Protein 5HJS (pdb70)

Radius of gyration: 22.9 Å; Cα contacts (8 Å, |Δi|>4): 540; chains: 4; bounding box: 66×66×45 Å

GO terms:
  GO:0005515 protein binding (F, IPI)
  GO:0005634 nucleus (C, IDA)
  GO:0045893 positive regulation of DNA-templated transcription (P, IDA)
  GO:0045944 positive regulation of transcription by RNA polymerase II (P, IDA)
  GO:0010875 positive regulation of cholesterol efflux (P, IDA)
  GO:0005634 nucleus (C, TAS)
  GO:0003677 DNA binding (F, TAS)
  GO:0005654 nucleoplasm (C, TAS)
  GO:0034145 positive regulation of toll-like receptor 4 signaling pathway (P, IDA)
  GO:0000785 chromatin (C, IDA)
  GO:0000976 transcription cis-regulatory region binding (F, IDA)
  GO:0042632 cholesterol homeostasis (P, IDA)
  GO:0043235 signaling receptor complex (C, IDA)
  GO:0090575 RNA polymerase II transcription regulator complex (C, IDA)
  GO:0032376 positive regulation of cholesterol transport (P, IDA)
  GO:0032570 response to progesterone (P, IDA)
  GO:0046889 positive regulation of lipid biosynthetic process (P, IDA)
  GO:0071222 cellular response to lipopolysaccharide (P, IDA)
  GO:0004879 nuclear receptor activity (F, TAS)
  GO:0015485 cholesterol binding (F, TAS)

Organism: Homo sapiens (NCBI:txid9606)

InterPro domains:
  IPR000536 Nuclear hormone receptor, ligand-binding domain [PF00104] (252-430)
  IPR000536 Nuclear hormone receptor, ligand-binding domain [PS51843] (209-447)
  IPR000536 Nuclear hormone receptor, ligand-binding domain [SM00430] (259-418)
  IPR001628 Zinc finger, nuclear hormone receptor-type [PF00105] (97-164)
  IPR001628 Zinc finger, nuclear hormone receptor-type [PR00047] (98-114)
  IPR001628 Zinc finger, nuclear hormone receptor-type [PR00047] (114-129)
  IPR001628 Zinc finger, nuclear hormone receptor-type [PR00047] (147-155)
  IPR001628 Zinc finger, nuclear hormone receptor-type [PR00047] (155-163)
  IPR001628 Zinc finger, nuclear hormone receptor-type [PS00031] (98-124)
  IPR001628 Zinc finger, nuclear hormone receptor-type [PS51030] (95-170)
  IPR001628 Zinc finger, nuclear hormone receptor-type [SM00399] (95-166)
  IPR001723 Nuclear hormone receptor [PR00398] (159-169)
  IPR001723 Nuclear hormone receptor [PR00398] (260-281)
  IPR001723 Nuclear hormone receptor [PR00398] (281-297)
  IPR001723 Nuclear hormone receptor [PR00398] (349-364)
  IPR001723 Nuclear hormone receptor [PR00398] (406-423)
  IPR013088 Zinc finger, NHR/GATA-type [G3DSA:3.30.50.10] (91-192)
  IPR023257 Liver X receptor [PR02034] (85-95)
  IPR023257 Liver X receptor [PR02034] (133-147)
  IPR023257 Liver X receptor [PR02034] (314-329)

Foldseek 3Di:
DADPVLVVLLVQLLVLLPDDAQDQDVVVNLVSLLSNVLRLLVVQLVSLLSSQVSHPPLVVAPVQLNLLLSLLLSQLLVLLVQLVQADVPVLWGDGPNHDTGHLVSVVSNVFDNLLSVLSSVLSNLSVVLVDDSSLSSLLSLLSSLQLPGPPRDPSVSSVVSSVSSLVSNQVVVCVVPVPDNVSSVSSVCSSVSSVVSSVSVLVRVVVCVVVVNDRPDVCCVSRPDD/DADPVLVVLLVQLLVQLPDDQQDQDVVVNLLSLLSNVLSLLVVQLVSLLSSQVSHVPLVVAPVQLNLLLSLLLSQLLVLLVQLVQADVVVLWGDGPNHRIGHLVSVVSNPFDNLQSVLSSVLSNLSVVLVDDSSLSSLLSLLSSLQLPGPPRDPSVSSVVSNVSSLVSNQVVVCVVPVPDNVSSVSSVVSSVSSVVSSVSVLVRVVVCVVVVNDRPVVCCVSRPDD/DVCVVCVVVVVVVVD/DVCVVPVPVVVVVVD

Sequence (482 aa):
QLSPEQLGMIEKLVAAQQLRVTPWPSREARQQRFAHFTELAIVSVQEIVDFAKQLPGFLQLSREDQIALLKTSAIEVMLLETSRRYNPGSESITFLKDFSYNREDFAKAGLQVEFINPIFEFSRAMNELQLNDAEFALLIAISIFSADRPNVQDQLQVERLQHTYVEALHAYVSIHHPHDRLMFPRMLMKLVSLRTLSSVHSEQVFALRLQDKKLPPLLSEIWDVHQLSPEQLGMIEKLVAAQQLRVTPWPSREARRQQRFAHFTELAIVSVQEIVDFAKQLPGFLQLSREDQIALLKTSAIEVMLLETSRRYNPGSESITFLKDFSYNREDFAKAGLQVEFINPIFEFSRAMNELQLNDAEFALLIAISIFSADRPNVQDQLQVERLQHTYVEALHAYVSIHHPHDRLMFPRMLMKLVSLRTLSSVHSEQVFALRLQDKKLPPLLSEIWDVHSLTERHKILHRLLQESLTERHKILHRLLQE

Secondary structure (DSSP, 8-state):
---HHHHHHHHHHHHHT---PPPP--HHHHHHHHHHHHHHHHHHHHHHHHHHTTSTTGGGS-HHHHHHHHHHHHHHHHHHHHHHTEETTTTEEEETTTEEEEHHHHHHTT--HHHHHHHHHHHHHHHHH---HHHHHHHHHHHHT-TTSTT-S-HHHHHHHHHHHHHHHHHHHHHHSTT-TTHHHHHHHHHHHHHHHHHHHHHHHHHHHHTT-PPPHHHHHHHS--/---HHHHHHHHHHHHHH---PPPP--HHHHHHHHHHHHHHHHHHHHHHHHHHHTSTTTTTS-HHHHHHHHHHHHHHHHHHHHHTTEETTTTEEEETTTEEE-HHHHHHTT--HHHHHHHHHHHHHHHHH---HHHHHHHHHHHH--TTSTT-S-HHHHHHHHHHHHHHHHHHHHHHSTT-TTHHHHHHHHHHHHHHHHHHHHHHHHHHHHTT-PPPHHHHHHHS--/-TGGG-HHHHHHHH-/-HHHH-HHHHHHHH-

CATH classification: 1.10.565.10

Nearest PDB structures (foldseek):
  5x0r-assembly1_D  TM=8.714E-01  e=2.042E+00  Homo sapiens
  5hjs-assembly1_A  TM=1.003E+00  e=4.657E-32  Homo sapiens
  3ips-assembly1_A  TM=1.000E+00  e=2.646E-30  Homo sapiens
  5avi-assembly1_C  TM=1.000E+00  e=4.681E-30  Homo sapiens
  5avi-assembly1_A  TM=9.967E-01  e=1.332E-29  Homo sapiens

Solvent-accessible surface area: 23502 Å² total; per-residue (Å²): 189,19,37,106,133,37,85,19,31,6,102,150,1,31,68,30,54,158,173,235,27,31,110,66,89,108,175,123,20,122,92,75,42,24,24,2,28,14,52,17,14,38,24,26,3,76,103,7,2,74,8,0,43,108,4,72,17,0,80,148,11,54,78,56,2,5,0,1,0,3,42,36,0,3,12,3,2,19,9,0,26,14,3,63,90,16,46,83,78,84,84,8,0,34,33,72,198,111,63,59,9,61,80,117,26,7,44,93,1,21,32,58,89,113,10,2,62,36,5,0,93,13,0,98,24,1,35,113,7,121,20,49,66,6,0,13,0,0,0,0,0,0,3,0,0,8,18,62,15,85,102,18,153,65,57,103,67,0,44,139,19,14,27,72,2,1,78,0,0,40,12,45,3,59,100,72,46,88,180,58,198,29,10,4,2,56,0,2,22,27,4,8,19,0,14,53,7,22,30,25,12,67,109,7,10,128,17,13,122,128,93,109,61,164,24,33,99,8,2,22,18,6,39,18,125,156,196,22,34,102,130,41,86,19,35,6,99,150,2,29,69,34,50,158,164,226,25,39,93,65,63,106,172,131,20,133,99,49,53,29,27,0,27,14,49,16,16,38,18,26,4,72,100,8,2,81,9,0,44,112,3,70,16,0,81,148,9,55,82,53,2,4,0,1,0,5,46,37,0,3,13,3,1,19,10,0,28,14,4,63,93,17,47,82,80,78,79,11,0,29,34,75,196,120,61,60,9,60,85,115,26,6,47,94,1,18,35,56,92,114,11,2,77,43,6,0,64,11,0,83,21,2,36,117,6,120,20,50,68,7,0,12,0,0,0,0,0,0,2,0,0,8,17,64,9,82,99,19,152,63,76,106,63,0,52,144,20,15,27,73,2,1,79,0,0,39,16,44,4,62,98,72,47,82,179,57,197,31,10,5,1,59,0,2,24,27,5,7,17,0,17,53,8,23,21,28,12,64,102,9,10,131,13,14,123,132,94,101,65,157,23,32,99,6,1,25,17,6,42,18,124,154,72,6,29,115,144,3,148,38,1,46,134,15,4,110,144,74,6,30,111,132,2,139,41,1,44,140,24,4,108,154

Structure (mmCIF, N/CA/C/O backbone):
data_5HJS
#
_entry.id   5HJS
#
_cell.length_a   125.007
_cell.length_b   125.007
_cell.length_c   92.339
_cell.angle_alpha   90.000
_cell.angle_beta   90.000
_cell.angle_gamma   90.000
#
_symmetry.space_group_name_H-M   'P 4 21 2'
#
loop_
_entity.id
_entity.type
_entity.pdbx_description
1 polymer 'Oxysterols receptor LXR-alpha'
2 polymer 'Nuclear receptor coactivator 1'
3 non-polymer "2-chloro-4-{1'-[(2R)-2-hydroxy-3-methyl-2-(trifluoromethyl)butanoyl]-4,4'-bipiperidin-1-yl}-N,N-dimethylbenzamide"
4 non-polymer 'SULFATE ION'
5 water water
#
loop_
_atom_site.group_PDB
_atom_site.id
_atom_site.type_symbol
_atom_site.label_atom_id
_atom_site.label_alt_id
_atom_site.label_comp_id
_atom_site.label_asym_id
_atom_site.label_entity_id
_atom_site.label_seq_id
_atom_site.pdbx_PDB_ins_code
_atom_site.Cartn_x
_atom_site.Cartn_y
_atom_site.Cartn_z
_atom_site.occupancy
_atom_site.B_iso_or_equiv
_atom_site.auth_seq_id
_atom_site.auth_comp_id
_atom_site.auth_asym_id
_atom_site.auth_atom_id
_atom_site.pdbx_PDB_model_num
ATOM 1 N N . GLN A 1 41 ? 5.915 -47.723 26.331 1.00 44.01 41 GLN A N 1
ATOM 2 C CA . GLN A 1 41 ? 4.579 -47.118 26.239 1.00 43.71 41 GLN A CA 1
ATOM 3 C C . GLN A 1 41 ? 4.481 -45.825 27.054 1.00 43.70 41 GLN A C 1
ATOM 4 O O . GLN A 1 41 ? 4.868 -45.805 28.217 1.00 45.89 41 GLN A O 1
ATOM 10 N N . LEU A 1 42 ? 3.967 -44.752 26.435 1.00 34.89 42 LEU A N 1
ATOM 11 C CA . LEU A 1 42 ? 3.802 -43.459 27.080 1.00 31.74 42 LEU A CA 1
ATOM 12 C C . LEU A 1 42 ? 2.751 -43.542 28.151 1.00 31.66 42 LEU A C 1
ATOM 13 O O . LEU A 1 42 ? 1.610 -43.950 27.902 1.00 29.82 42 LEU A O 1
ATOM 18 N N . SER A 1 43 ? 3.148 -43.165 29.357 1.00 26.69 43 SER A N 1
ATOM 19 C CA . SER A 1 43 ? 2.255 -43.186 30.491 1.00 24.65 43 SER A CA 1
ATOM 20 C C . SER A 1 43 ? 1.494 -41.842 30.568 1.00 27.18 43 SER A C 1
ATOM 21 O O . SER A 1 43 ? 1.913 -40.867 29.935 1.00 23.27 43 SER A O 1
ATOM 24 N N . PRO A 1 44 ? 0.380 -41.759 31.333 1.00 25.33 44 PRO A N 1
ATOM 25 C CA . PRO A 1 44 ? -0.340 -40.482 31.450 1.00 25.87 44 PRO A CA 1
ATOM 26 C C . PRO A 1 44 ? 0.523 -39.371 32.062 1.00 30.99 44 PRO A C 1
ATOM 27 O O . PRO A 1 44 ? 0.386 -38.198 31.712 1.00 28.65 44 PRO A O 1
ATOM 31 N N . GLU A 1 45 ? 1.446 -39.749 32.955 1.00 27.88 45 GLU A N 1
ATOM 32 C CA . GLU A 1 45 ? 2.343 -38.814 33.625 1.00 26.40 45 GLU A CA 1
ATOM 33 C C . GLU A 1 45 ? 3.328 -38.243 32.633 1.00 28.99 45 GLU A C 1
ATOM 34 O O . GLU A 1 45 ? 3.515 -37.036 32.605 1.00 28.97 45 GLU A O 1
ATOM 40 N N . GLN A 1 46 ? 3.934 -39.087 31.795 1.00 26.23 46 GLN A N 1
ATOM 41 C CA . GLN A 1 46 ? 4.870 -38.611 30.771 1.00 26.27 46 GLN A CA 1
ATOM 42 C C . GLN A 1 46 ? 4.125 -37.733 29.747 1.00 29.85 46 GLN A C 1
ATOM 43 O O . GLN A 1 46 ? 4.629 -36.685 29.374 1.00 28.21 46 GLN A O 1
ATOM 49 N N . LEU A 1 47 ? 2.917 -38.159 29.318 1.00 27.57 47 LEU A N 1
ATOM 50 C CA . LEU A 1 47 ? 2.074 -37.406 28.361 1.00 28.07 47 LEU A CA 1
ATOM 51 C C . LEU A 1 47 ? 1.797 -35.992 28.875 1.00 30.83 47 LEU A C 1
ATOM 52 O O . LEU A 1 47 ? 2.030 -35.027 28.149 1.00 30.79 47 LEU A O 1
ATOM 57 N N . GLY A 1 48 ? 1.318 -35.894 30.110 1.00 27.96 48 GLY A N 1
ATOM 58 C CA . GLY A 1 48 ? 1.037 -34.616 30.769 1.00 27.66 48 GLY A CA 1
ATOM 59 C C . GLY A 1 48 ? 2.264 -33.731 30.899 1.00 29.69 48 GLY A C 1
ATOM 60 O O . GLY A 1 48 ? 2.214 -32.520 30.648 1.00 27.94 48 GLY A O 1
ATOM 61 N N . MET A 1 49 ? 3.398 -34.338 31.255 1.00 28.40 49 MET A N 1
ATOM 62 C CA . MET A 1 49 ? 4.662 -33.623 31.385 1.00 27.82 49 MET A CA 1
ATOM 63 C C . MET A 1 49 ? 5.089 -33.041 30.034 1.00 30.78 49 MET A C 1
ATOM 64 O O . MET A 1 49 ? 5.454 -31.877 29.979 1.00 31.35 49 MET A O 1
ATOM 69 N N . ILE A 1 50 ? 5.044 -33.843 28.944 1.00 25.58 50 ILE A N 1
ATOM 70 C CA . ILE A 1 50 ? 5.457 -33.410 27.607 1.00 22.41 50 ILE A CA 1
ATOM 71 C C . ILE A 1 50 ? 4.587 -32.268 27.138 1.00 25.90 50 ILE A C 1
ATOM 72 O O . ILE A 1 50 ? 5.092 -31.306 26.577 1.00 26.80 50 ILE A O 1
ATOM 77 N N . GLU A 1 51 ? 3.269 -32.368 27.380 1.00 22.36 51 GLU A N 1
ATOM 78 C CA . GLU A 1 51 ? 2.357 -31.341 26.936 1.00 22.50 51 GLU A CA 1
ATOM 79 C C . GLU A 1 51 ? 2.629 -30.011 27.634 1.00 24.81 51 GLU A C 1
ATOM 80 O O . GLU A 1 51 ? 2.563 -28.964 26.995 1.00 25.00 51 GLU A O 1
ATOM 86 N N . LYS A 1 52 ? 2.966 -30.055 28.930 1.00 23.90 52 LYS A N 1
ATOM 87 C CA . LYS A 1 52 ? 3.282 -28.845 29.712 1.00 23.10 52 LYS A CA 1
ATOM 88 C C . LYS A 1 52 ? 4.544 -28.179 29.223 1.00 26.93 52 LYS A C 1
ATOM 89 O O . LYS A 1 52 ? 4.613 -26.947 29.172 1.00 26.82 52 LYS A O 1
ATOM 95 N N . LEU A 1 53 ? 5.554 -28.993 28.832 1.00 24.36 53 LEU A N 1
ATOM 96 C CA . LEU A 1 53 ? 6.802 -28.500 28.285 1.00 24.13 53 LEU A CA 1
ATOM 97 C C . LEU A 1 53 ? 6.544 -27.790 26.945 1.00 27.89 53 LEU A C 1
ATOM 98 O O . LEU A 1 53 ? 7.126 -26.728 26.677 1.00 27.53 53 LEU A O 1
ATOM 103 N N . VAL A 1 54 ? 5.667 -28.375 26.089 1.00 23.53 54 VAL A N 1
ATOM 104 C CA . VAL A 1 54 ? 5.344 -27.772 24.791 1.00 23.10 54 VAL A CA 1
ATOM 105 C C . VAL A 1 54 ? 4.592 -26.465 24.996 1.00 26.36 54 VAL A C 1
ATOM 106 O O . VAL A 1 54 ? 4.892 -25.486 24.317 1.00 23.74 54 VAL A O 1
ATOM 110 N N . ALA A 1 55 ? 3.644 -26.429 25.937 1.00 23.83 55 ALA A N 1
ATOM 111 C CA . ALA A 1 55 ? 2.887 -25.211 26.227 1.00 23.63 55 ALA A CA 1
ATOM 112 C C . ALA A 1 55 ? 3.790 -24.091 26.797 1.00 34.33 55 ALA A C 1
ATOM 113 O O . ALA A 1 55 ? 3.621 -22.932 26.403 1.00 35.92 55 ALA A O 1
ATOM 115 N N . ALA A 1 56 ? 4.767 -24.433 27.672 1.00 32.99 56 ALA A N 1
ATOM 116 C CA . ALA A 1 56 ? 5.727 -23.473 28.247 1.00 33.45 56 ALA A CA 1
ATOM 117 C C . ALA A 1 56 ? 6.579 -22.800 27.162 1.00 42.31 56 ALA A C 1
ATOM 118 O O . ALA A 1 56 ? 6.901 -21.624 27.307 1.00 44.16 56 ALA A O 1
ATOM 120 N N . GLN A 1 57 ? 6.908 -23.518 26.059 1.00 40.15 57 GLN A N 1
ATOM 121 C CA . GLN A 1 57 ? 7.677 -22.969 24.927 1.00 39.45 57 GLN A CA 1
ATOM 122 C C . GLN A 1 57 ? 6.830 -22.229 23.894 1.00 47.14 57 GLN A C 1
ATOM 123 O O . GLN A 1 57 ? 7.407 -21.692 22.947 1.00 48.79 57 GLN A O 1
ATOM 129 N N . GLN A 1 58 ? 5.481 -22.237 24.008 1.00 44.23 58 GLN A N 1
ATOM 130 C CA . GLN A 1 58 ? 4.639 -21.553 23.014 1.00 55.72 58 GLN A CA 1
ATOM 131 C C . GLN A 1 58 ? 4.586 -20.056 23.301 1.00 87.04 58 GLN A C 1
ATOM 132 O O . GLN A 1 58 ? 4.675 -19.648 24.457 1.00 50.51 58 GLN A O 1
ATOM 138 N N . LEU A 1 69 ? 9.403 -5.529 21.931 1.00 86.60 69 LEU A N 1
ATOM 139 C CA . LEU A 1 69 ? 10.826 -5.858 21.882 1.00 86.17 69 LEU A CA 1
ATOM 140 C C . LEU A 1 69 ? 11.649 -4.702 21.302 1.00 88.62 69 LEU A C 1
ATOM 141 O O . LEU A 1 69 ? 11.388 -4.246 20.184 1.00 88.17 69 LEU A O 1
ATOM 146 N N . ARG A 1 70 ? 12.633 -4.227 22.083 1.00 84.03 70 ARG A N 1
ATOM 147 C CA . ARG A 1 70 ? 13.518 -3.119 21.729 1.00 83.46 70 ARG A CA 1
ATOM 148 C C . ARG A 1 70 ? 14.886 -3.657 21.258 1.00 85.17 70 ARG A C 1
ATOM 149 O O . ARG A 1 70 ? 15.875 -3.568 21.993 1.00 85.27 70 ARG A O 1
ATOM 157 N N . VAL A 1 71 ? 14.932 -4.225 20.034 1.00 79.07 71 VAL A N 1
ATOM 158 C CA . VAL A 1 71 ? 16.160 -4.790 19.452 1.00 77.61 71 VAL A CA 1
ATOM 159 C C . VAL A 1 71 ? 16.801 -3.765 18.514 1.00 78.23 71 VAL A C 1
ATOM 160 O O . VAL A 1 71 ? 16.077 -3.118 17.752 1.00 78.25 71 VAL A O 1
ATOM 164 N N . THR A 1 72 ? 18.150 -3.618 18.570 1.00 71.98 72 THR A N 1
ATOM 165 C CA . THR A 1 72 ? 18.932 -2.704 17.719 1.00 70.72 72 THR A CA 1
ATOM 166 C C . THR A 1 72 ? 18.668 -3.122 16.263 1.00 73.46 72 THR A C 1
ATOM 167 O O . THR A 1 72 ? 18.930 -4.275 15.931 1.00 72.85 72 THR A O 1
ATOM 171 N N . PRO A 1 73 ? 18.107 -2.242 15.398 1.00 68.64 73 PRO A N 1
ATOM 172 C CA . PRO A 1 73 ? 17.808 -2.664 14.018 1.00 67.79 73 PRO A CA 1
ATOM 173 C C . PRO A 1 73 ? 19.013 -3.142 13.210 1.00 69.39 73 PRO A C 1
ATOM 174 O O . PRO A 1 73 ? 20.147 -2.718 13.465 1.00 69.07 73 PRO A O 1
ATOM 178 N N . TRP A 1 74 ? 18.758 -4.049 12.248 1.00 63.91 74 TRP A N 1
ATOM 179 C CA . TRP A 1 74 ? 19.782 -4.608 11.370 1.00 62.44 74 TRP A CA 1
ATOM 180 C C . TRP A 1 74 ? 20.051 -3.623 10.208 1.00 64.37 74 TRP A C 1
ATOM 181 O O . TRP A 1 74 ? 19.129 -3.353 9.434 1.00 63.88 74 TRP A O 1
ATOM 192 N N . PRO A 1 75 ? 21.286 -3.065 10.075 1.00 60.01 75 PRO A N 1
ATOM 193 C CA . PRO A 1 75 ? 21.549 -2.123 8.973 1.00 61.68 75 PRO A CA 1
ATOM 194 C C . PRO A 1 75 ? 21.728 -2.823 7.629 1.00 104.92 75 PRO A C 1
ATOM 195 O O . PRO A 1 75 ? 20.757 -3.299 7.051 1.00 75.58 75 PRO A O 1
ATOM 199 N N . SER A 1 82 ? 31.026 0.242 6.619 1.00 69.14 82 SER A N 1
ATOM 200 C CA . SER A 1 82 ? 31.402 1.159 7.696 1.00 69.26 82 SER A CA 1
ATOM 201 C C . SER A 1 82 ? 31.633 0.451 9.041 1.00 72.94 82 SER A C 1
ATOM 202 O O . SER A 1 82 ? 31.105 -0.640 9.264 1.00 72.61 82 SER A O 1
ATOM 205 N N . ARG A 1 83 ? 32.424 1.081 9.936 1.00 69.05 83 ARG A N 1
ATOM 206 C CA . ARG A 1 83 ? 32.728 0.543 11.265 1.00 68.40 83 ARG A CA 1
ATOM 207 C C . ARG A 1 83 ? 31.463 0.525 12.138 1.00 70.60 83 ARG A C 1
ATOM 208 O O . ARG A 1 83 ? 31.285 -0.406 12.927 1.00 69.84 83 ARG A O 1
ATOM 216 N N . GLU A 1 84 ? 30.582 1.535 11.974 1.00 65.95 84 GLU A N 1
ATOM 217 C CA . GLU A 1 84 ? 29.335 1.637 12.730 1.00 65.19 84 GLU A CA 1
ATOM 218 C C . GLU A 1 84 ? 28.325 0.545 12.370 1.00 66.78 84 GLU A C 1
ATOM 219 O O . GLU A 1 84 ? 27.710 -0.004 13.282 1.00 65.84 84 GLU A O 1
ATOM 225 N N . ALA A 1 85 ? 28.157 0.228 11.063 1.00 61.84 85 ALA A N 1
ATOM 226 C CA . ALA A 1 85 ? 27.228 -0.815 10.606 1.00 60.82 85 ALA A CA 1
ATOM 227 C C . ALA A 1 85 ? 27.628 -2.198 11.150 1.00 62.41 85 ALA A C 1
ATOM 228 O O . ALA A 1 85 ? 26.755 -2.968 11.525 1.00 60.74 85 ALA A O 1
ATOM 230 N N . ARG A 1 86 ? 28.943 -2.481 11.214 1.00 59.27 86 ARG A N 1
ATOM 231 C CA . ARG A 1 86 ? 29.527 -3.718 11.741 1.00 59.33 86 ARG A CA 1
ATOM 232 C C . ARG A 1 86 ? 29.225 -3.804 13.236 1.00 61.97 86 ARG A C 1
ATOM 233 O O . ARG A 1 86 ? 28.876 -4.872 13.723 1.00 62.24 86 ARG A O 1
ATOM 241 N N . GLN A 1 87 ? 29.364 -2.665 13.950 1.00 57.03 87 GLN A N 1
ATOM 242 C CA . GLN A 1 87 ? 29.112 -2.510 15.383 1.00 56.15 87 GLN A CA 1
ATOM 243 C C . GLN A 1 87 ? 27.626 -2.719 15.712 1.00 57.84 87 GLN A C 1
ATOM 244 O O . GLN A 1 87 ? 27.312 -3.256 16.776 1.00 58.00 87 GLN A O 1
ATOM 250 N N . GLN A 1 88 ? 26.727 -2.281 14.810 1.00 51.17 88 GLN A N 1
ATOM 251 C CA . GLN A 1 88 ? 25.278 -2.396 14.982 1.00 49.96 88 GLN A CA 1
ATOM 252 C C . GLN A 1 88 ? 24.777 -3.804 14.617 1.00 52.59 88 GLN A C 1
ATOM 253 O O . GLN A 1 88 ? 23.784 -4.263 15.186 1.00 51.43 88 GLN A O 1
ATOM 259 N N . ARG A 1 89 ? 25.463 -4.479 13.660 1.00 47.87 89 ARG A N 1
ATOM 260 C CA . ARG A 1 89 ? 25.147 -5.840 13.220 1.00 46.76 89 ARG A CA 1
ATOM 261 C C . ARG A 1 89 ? 25.542 -6.778 14.372 1.00 47.67 89 ARG A C 1
ATOM 262 O O . ARG A 1 89 ? 24.763 -7.656 14.748 1.00 46.67 89 ARG A O 1
ATOM 270 N N . PHE A 1 90 ? 26.743 -6.543 14.954 1.00 42.85 90 PHE A N 1
ATOM 271 C CA . PHE A 1 90 ? 27.278 -7.279 16.101 1.00 41.94 90 PHE A CA 1
ATOM 272 C C . PHE A 1 90 ? 26.318 -7.100 17.283 1.00 47.01 90 PHE A C 1
ATOM 273 O O . PHE A 1 90 ? 25.974 -8.088 17.930 1.00 46.11 90 PHE A O 1
ATOM 281 N N . ALA A 1 91 ? 25.872 -5.843 17.542 1.00 43.68 91 ALA A N 1
ATOM 282 C CA . ALA A 1 91 ? 24.936 -5.500 18.614 1.00 43.05 91 ALA A CA 1
ATOM 283 C C . ALA A 1 91 ? 23.589 -6.207 18.400 1.00 45.76 91 ALA A C 1
ATOM 284 O O . ALA A 1 91 ? 23.015 -6.701 19.364 1.00 45.99 91 ALA A O 1
ATOM 286 N N . HIS A 1 92 ? 23.096 -6.266 17.144 1.00 40.07 92 HIS A N 1
ATOM 287 C CA . HIS A 1 92 ? 21.830 -6.927 16.812 1.00 39.01 92 HIS A CA 1
ATOM 288 C C . HIS A 1 92 ? 21.882 -8.403 17.261 1.00 41.80 92 HIS A C 1
ATOM 289 O O . HIS A 1 92 ? 20.979 -8.845 17.957 1.00 40.11 92 HIS A O 1
ATOM 296 N N . PHE A 1 93 ? 22.963 -9.130 16.903 1.00 40.07 93 PHE A N 1
ATOM 297 C CA . PHE A 1 93 ? 23.169 -10.555 17.237 1.00 40.16 93 PHE A CA 1
ATOM 298 C C . PHE A 1 93 ? 23.293 -10.810 18.745 1.00 42.50 93 PHE A C 1
ATOM 299 O O . PHE A 1 93 ? 22.713 -11.780 19.233 1.00 41.40 93 PHE A O 1
ATOM 307 N N . THR A 1 94 ? 24.019 -9.938 19.475 1.00 37.29 94 THR A N 1
ATOM 308 C CA . THR A 1 94 ? 24.181 -10.025 20.931 1.00 37.24 94 THR A CA 1
ATOM 309 C C . THR A 1 94 ? 22.829 -9.840 21.633 1.00 40.20 94 THR A C 1
ATOM 310 O O . THR A 1 94 ? 22.570 -10.489 22.646 1.00 40.29 94 THR A O 1
ATOM 314 N N . GLU A 1 95 ? 21.970 -8.974 21.084 1.00 36.76 95 GLU A N 1
ATOM 315 C CA . GLU A 1 95 ? 20.637 -8.691 21.622 1.00 36.14 95 GLU A CA 1
ATOM 316 C C . GLU A 1 95 ? 19.674 -9.846 21.353 1.00 39.93 95 GLU A C 1
ATOM 317 O O . GLU A 1 95 ? 18.848 -10.148 22.208 1.00 39.59 95 GLU A O 1
ATOM 323 N N . LEU A 1 96 ? 19.808 -10.528 20.198 1.00 35.84 96 LEU A N 1
ATOM 324 C CA . LEU A 1 96 ? 18.974 -11.713 19.908 1.00 35.15 96 LEU A CA 1
ATOM 325 C C . LEU A 1 96 ? 19.365 -12.851 20.876 1.00 35.83 96 LEU A C 1
ATOM 326 O O . LEU A 1 96 ? 18.488 -13.578 21.355 1.00 36.21 96 LEU A O 1
ATOM 331 N N . ALA A 1 97 ? 20.677 -12.969 21.168 1.00 29.94 97 ALA A N 1
ATOM 332 C CA . ALA A 1 97 ? 21.247 -13.966 22.087 1.00 30.60 97 ALA A CA 1
ATOM 333 C C . ALA A 1 97 ? 20.743 -13.775 23.505 1.00 35.24 97 ALA A C 1
ATOM 334 O O . ALA A 1 97 ? 20.445 -14.759 24.178 1.00 35.22 97 ALA A O 1
ATOM 336 N N . ILE A 1 98 ? 20.622 -12.503 23.949 1.00 32.75 98 ILE A N 1
ATOM 337 C CA . ILE A 1 98 ? 20.111 -12.113 25.266 1.00 31.49 98 ILE A CA 1
ATOM 338 C C . ILE A 1 98 ? 18.648 -12.533 25.394 1.00 33.01 98 ILE A C 1
ATOM 339 O O . ILE A 1 98 ? 18.264 -13.076 26.425 1.00 30.53 98 ILE A O 1
ATOM 344 N N . VAL A 1 99 ? 17.835 -12.284 24.352 1.00 30.19 99 VAL A N 1
ATOM 345 C CA . VAL A 1 99 ? 16.419 -12.646 24.338 1.00 30.17 99 VAL A CA 1
ATOM 346 C C . VAL A 1 99 ? 16.324 -14.180 24.467 1.00 33.14 99 VAL A C 1
ATOM 347 O O . VAL A 1 99 ? 15.499 -14.687 25.214 1.00 32.57 99 VAL A O 1
ATOM 351 N N . SER A 1 100 ? 17.200 -14.892 23.755 1.00 29.93 100 SER A N 1
ATOM 352 C CA . SER A 1 100 ? 17.263 -16.343 23.778 1.00 29.62 100 SER A CA 1
ATOM 353 C C . SER A 1 100 ? 17.602 -16.833 25.202 1.00 33.88 100 SER A C 1
ATOM 354 O O . SER A 1 100 ? 16.872 -17.679 25.707 1.00 34.72 100 SER A O 1
ATOM 357 N N . VAL A 1 101 ? 18.654 -16.263 25.873 1.00 27.76 101 VAL A N 1
ATOM 358 C CA . VAL A 1 101 ? 19.028 -16.659 27.260 1.00 25.24 101 VAL A CA 1
ATOM 359 C C . VAL A 1 101 ? 17.844 -16.470 28.210 1.00 30.69 101 VAL A C 1
ATOM 360 O O . VAL A 1 101 ? 17.555 -17.338 29.034 1.00 29.62 101 VAL A O 1
ATOM 364 N N . GLN A 1 102 ? 17.133 -15.347 28.069 1.00 27.83 102 GLN A N 1
ATOM 365 C CA . GLN A 1 102 ? 15.982 -15.049 28.906 1.00 26.91 102 GLN A CA 1
ATOM 366 C C . GLN A 1 102 ? 14.876 -16.081 28.746 1.00 30.67 102 GLN A C 1
ATOM 367 O O . GLN A 1 102 ? 14.272 -16.468 29.740 1.00 29.91 102 GLN A O 1
ATOM 373 N N . GLU A 1 103 ? 14.613 -16.534 27.503 1.00 27.49 103 GLU A N 1
ATOM 374 C CA . GLU A 1 103 ? 13.584 -17.555 27.226 1.00 27.50 103 GLU A CA 1
ATOM 375 C C . GLU A 1 103 ? 14.010 -18.915 27.781 1.00 27.61 103 GLU A C 1
ATOM 376 O O . GLU A 1 103 ? 13.165 -19.637 28.283 1.00 29.65 103 GLU A O 1
ATOM 382 N N . ILE A 1 104 ? 15.315 -19.256 27.706 1.00 23.84 104 ILE A N 1
ATOM 383 C CA . ILE A 1 104 ? 15.879 -20.519 28.230 1.00 24.98 104 ILE A CA 1
ATOM 384 C C . ILE A 1 104 ? 15.678 -20.602 29.744 1.00 28.97 104 ILE A C 1
ATOM 385 O O . ILE A 1 104 ? 15.220 -21.646 30.240 1.00 28.67 104 ILE A O 1
ATOM 390 N N . VAL A 1 105 ? 15.978 -19.484 30.473 1.00 25.53 105 VAL A N 1
ATOM 391 C CA . VAL A 1 105 ? 15.820 -19.362 31.933 1.00 22.93 105 VAL A CA 1
ATOM 392 C C . VAL A 1 105 ? 14.334 -19.564 32.268 1.00 27.21 105 VAL A C 1
ATOM 393 O O . VAL A 1 105 ? 14.016 -20.364 33.141 1.00 25.69 105 VAL A O 1
ATOM 397 N N . ASP A 1 106 ? 13.422 -18.887 31.528 1.00 27.24 106 ASP A N 1
ATOM 398 C CA . ASP A 1 106 ? 11.977 -19.039 31.758 1.00 28.09 106 ASP A CA 1
ATOM 399 C C . ASP A 1 106 ? 11.530 -20.469 31.567 1.00 30.27 106 ASP A C 1
ATOM 400 O O . ASP A 1 106 ? 10.759 -20.966 32.378 1.00 30.93 106 ASP A O 1
ATOM 405 N N . PHE A 1 107 ? 12.004 -21.133 30.493 1.00 25.53 107 PHE A N 1
ATOM 406 C CA . PHE A 1 107 ? 11.635 -22.521 30.202 1.00 24.30 107 PHE A CA 1
ATOM 407 C C . PHE A 1 107 ? 12.166 -23.491 31.275 1.00 27.88 107 PHE A C 1
ATOM 408 O O . PHE A 1 107 ? 11.393 -24.311 31.788 1.00 26.68 107 PHE A O 1
ATOM 416 N N . ALA A 1 108 ? 13.476 -23.387 31.618 1.00 24.94 108 ALA A N 1
ATOM 417 C CA . ALA A 1 108 ? 14.132 -24.220 32.650 1.00 24.42 108 ALA A CA 1
ATOM 418 C C . ALA A 1 108 ? 13.371 -24.146 33.965 1.00 24.81 108 ALA A C 1
ATOM 419 O O . ALA A 1 108 ? 13.183 -25.166 34.620 1.00 22.92 108 ALA A O 1
ATOM 421 N N . LYS A 1 109 ? 12.870 -22.968 34.334 1.00 22.62 109 LYS A N 1
ATOM 422 C CA . LYS A 1 109 ? 12.094 -22.826 35.589 1.00 21.98 109 LYS A CA 1
ATOM 423 C C . LYS A 1 109 ? 10.806 -23.632 35.572 1.00 30.72 109 LYS A C 1
ATOM 424 O O . LYS A 1 109 ? 10.282 -23.951 36.626 1.00 32.34 109 LYS A O 1
ATOM 430 N N . GLN A 1 110 ? 10.302 -23.983 34.379 1.00 29.48 110 GLN A N 1
ATOM 431 C CA . GLN A 1 110 ? 9.059 -24.749 34.225 1.00 29.02 110 GLN A CA 1
ATOM 432 C C . GLN A 1 110 ? 9.317 -26.267 34.103 1.00 31.95 110 GLN A C 1
ATOM 433 O O . GLN A 1 110 ? 8.371 -27.048 34.115 1.00 32.81 110 GLN A O 1
ATOM 439 N N . LEU A 1 111 ? 10.602 -26.680 34.029 1.00 26.29 111 LEU A N 1
ATOM 440 C CA . LEU A 1 111 ? 10.979 -28.093 33.934 1.00 24.19 111 LEU A CA 1
ATOM 441 C C . LEU A 1 111 ? 10.801 -28.815 35.262 1.00 26.97 111 LEU A C 1
ATOM 442 O O . LEU A 1 111 ? 11.481 -28.458 36.239 1.00 25.09 111 LEU A O 1
ATOM 447 N N . PRO A 1 112 ? 9.958 -29.873 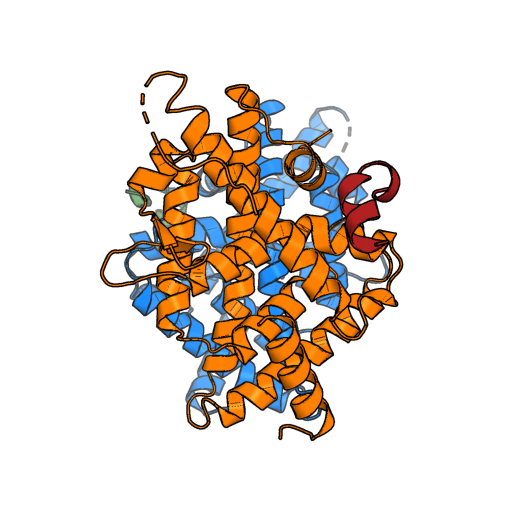35.341 1.00 22.02 112 PRO A N 1
ATOM 448 C CA . PRO A 1 112 ? 9.851 -30.618 36.613 1.00 20.41 112 PRO A CA 1
ATOM 449 C C . PRO A 1 112 ? 11.250 -31.008 37.176 1.00 27.31 112 PRO A C 1
ATOM 450 O O . PRO A 1 112 ? 12.128 -31.481 36.448 1.00 27.18 112 PRO A O 1
ATOM 454 N N . GLY A 1 113 ? 11.468 -30.733 38.460 1.00 24.65 113 GLY A N 1
ATOM 455 C CA . GLY A 1 113 ? 12.724 -30.999 39.162 1.00 23.22 113 GLY A CA 1
ATOM 456 C C . GLY A 1 113 ? 13.776 -29.905 39.111 1.00 27.34 113 GLY A C 1
ATOM 457 O O . GLY A 1 113 ? 14.677 -29.891 39.950 1.00 27.16 113 GLY A O 1
ATOM 458 N N . PHE A 1 114 ? 13.697 -28.973 38.141 1.00 21.73 114 PHE A N 1
ATOM 459 C CA . PHE A 1 114 ? 14.709 -27.926 38.038 1.00 21.32 114 PHE A CA 1
ATOM 460 C C . PHE A 1 114 ? 14.753 -26.988 39.249 1.00 23.86 114 PHE A C 1
ATOM 461 O O . PHE A 1 114 ? 15.835 -26.732 39.752 1.00 20.23 114 PHE A O 1
ATOM 469 N N . LEU A 1 115 ? 13.609 -26.472 39.707 1.00 22.71 115 LEU A N 1
ATOM 470 C CA . LEU A 1 115 ? 13.642 -25.528 40.820 1.00 22.74 115 LEU A CA 1
ATOM 471 C C . LEU A 1 115 ? 13.906 -26.160 42.201 1.00 24.85 115 LEU A C 1
ATOM 472 O O . LEU A 1 115 ? 14.091 -25.401 43.134 1.00 22.98 115 LEU A O 1
ATOM 477 N N . GLN A 1 116 ? 13.980 -27.509 42.315 1.00 21.81 116 GLN A N 1
ATOM 478 C CA . GLN A 1 116 ? 14.272 -28.277 43.547 1.00 21.17 116 GLN A CA 1
ATOM 479 C C . GLN A 1 116 ? 15.774 -28.483 43.703 1.00 25.16 116 GLN A C 1
ATOM 480 O O . GLN A 1 116 ? 16.254 -28.880 44.767 1.00 26.06 116 GLN A 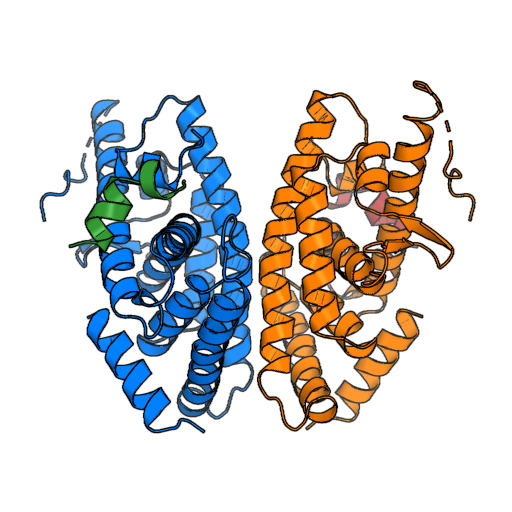O 1
ATOM 486 N N . LEU A 1 117 ? 16.517 -28.183 42.635 1.00 21.89 117 LEU A N 1
ATOM 487 C CA . LEU A 1 117 ? 17.969 -28.245 42.665 1.00 21.78 117 LEU A CA 1
ATOM 488 C C . LEU A 1 117 ? 18.390 -26.981 43.365 1.00 21.01 117 LEU A C 1
ATOM 489 O O . LEU A 1 117 ? 17.592 -26.039 43.454 1.00 20.90 117 LEU A O 1
ATOM 494 N N . SER A 1 118 ? 19.603 -26.947 43.932 1.00 16.72 118 SER A N 1
ATOM 495 C CA . SER A 1 118 ? 20.029 -25.700 44.589 1.00 15.48 118 SER A CA 1
ATOM 496 C C . SER A 1 118 ? 20.139 -24.599 43.515 1.00 21.56 118 SER A C 1
ATOM 497 O O . SER A 1 118 ? 20.291 -24.911 42.346 1.00 25.43 118 SER A O 1
ATOM 500 N N . ARG A 1 119 ? 20.068 -23.312 43.902 1.00 15.84 119 ARG A N 1
ATOM 501 C CA . ARG A 1 119 ? 20.168 -22.212 42.930 1.00 12.67 119 ARG A CA 1
ATOM 502 C C . ARG A 1 119 ? 21.538 -22.239 42.291 1.00 20.61 119 ARG A C 1
ATOM 503 O O . ARG A 1 119 ? 21.675 -21.888 41.124 1.00 21.41 119 ARG A O 1
ATOM 511 N N . GLU A 1 120 ? 22.559 -22.662 43.068 1.00 17.81 120 GLU A N 1
ATOM 512 C CA . GLU A 1 120 ? 23.950 -22.827 42.624 1.00 17.94 120 GLU A CA 1
ATOM 513 C C . GLU A 1 120 ? 24.016 -23.856 41.458 1.00 23.81 120 GLU A C 1
ATOM 514 O O . GLU A 1 120 ? 24.713 -23.600 40.473 1.00 23.27 120 GLU A O 1
ATOM 520 N N . ASP A 1 121 ? 23.344 -25.036 41.599 1.00 21.25 121 ASP A N 1
ATOM 521 C CA . ASP A 1 121 ? 23.282 -26.071 40.562 1.00 19.08 121 ASP A CA 1
ATOM 522 C C . ASP A 1 121 ? 22.465 -25.563 39.374 1.00 23.50 121 ASP A C 1
ATOM 523 O O . ASP A 1 121 ? 22.829 -25.833 38.236 1.00 25.22 121 ASP A O 1
ATOM 528 N N . GLN A 1 122 ? 21.398 -24.805 39.619 1.00 21.28 122 GLN A N 1
ATOM 529 C CA . GLN A 1 122 ? 20.590 -24.224 38.541 1.00 20.12 122 GLN A CA 1
ATOM 530 C C . GLN A 1 122 ? 21.449 -23.348 37.654 1.00 24.80 122 GLN A C 1
ATOM 531 O O . GLN A 1 122 ? 21.365 -23.462 36.440 1.00 25.67 122 GLN A O 1
ATOM 537 N N . ILE A 1 123 ? 22.277 -22.482 38.266 1.00 22.25 123 ILE A N 1
ATOM 538 C CA . ILE A 1 123 ? 23.201 -21.589 37.565 1.00 22.49 123 ILE A CA 1
ATOM 539 C C . ILE A 1 123 ? 24.274 -22.411 36.861 1.00 25.39 123 ILE A C 1
ATOM 540 O O . ILE A 1 123 ? 24.557 -22.144 35.705 1.00 23.80 123 ILE A O 1
ATOM 545 N N . ALA A 1 124 ? 24.818 -23.458 37.516 1.00 22.23 124 ALA A N 1
ATOM 546 C CA . ALA A 1 124 ? 25.847 -24.306 36.884 1.00 22.61 124 ALA A CA 1
ATOM 547 C C . ALA A 1 124 ? 25.315 -24.985 35.615 1.00 24.75 124 ALA A C 1
ATOM 548 O O . ALA A 1 124 ? 26.021 -25.069 34.600 1.00 21.06 124 ALA A O 1
ATOM 550 N N . LEU A 1 125 ? 24.057 -25.395 35.651 1.00 18.94 125 LEU A N 1
ATOM 551 C CA . LEU A 1 125 ? 23.449 -26.075 34.503 1.00 19.07 125 LEU A CA 1
ATOM 552 C C . LEU A 1 125 ? 23.148 -25.115 33.394 1.00 24.92 125 LEU A C 1
ATOM 553 O O . LEU A 1 125 ? 23.379 -25.423 32.222 1.00 26.16 125 LEU A O 1
ATOM 558 N N . LEU A 1 126 ? 22.616 -23.964 33.741 1.00 21.91 126 LEU A N 1
ATOM 559 C CA . LEU A 1 126 ? 22.275 -22.956 32.737 1.00 21.26 126 LEU A CA 1
ATOM 560 C C . LEU A 1 126 ? 23.487 -22.297 32.099 1.00 26.49 126 LEU A C 1
ATOM 561 O O . LEU A 1 126 ? 23.472 -22.057 30.909 1.00 25.89 126 LEU A O 1
ATOM 566 N N . LYS A 1 127 ? 24.528 -21.983 32.880 1.00 24.74 127 LYS A N 1
ATOM 567 C CA . LYS A 1 127 ? 25.737 -21.344 32.350 1.00 22.89 127 LYS A CA 1
ATOM 568 C C . LYS A 1 127 ? 26.329 -22.120 31.154 1.00 26.37 127 LYS A C 1
ATOM 569 O O . LYS A 1 127 ? 26.697 -21.514 30.138 1.00 24.61 127 LYS A O 1
ATOM 575 N N . THR A 1 128 ? 26.440 -23.451 31.282 1.00 23.25 128 THR A N 1
ATOM 576 C CA . THR A 1 128 ? 27.083 -24.236 30.229 1.00 22.59 128 THR A CA 1
ATOM 577 C C . THR A 1 128 ? 26.097 -24.884 29.259 1.00 27.23 128 THR A C 1
ATOM 578 O O . THR A 1 128 ? 26.525 -25.260 28.176 1.00 28.06 128 THR A O 1
ATOM 582 N N . SER A 1 129 ? 24.795 -24.967 29.565 1.00 23.62 129 SER A N 1
ATOM 583 C CA . SER A 1 129 ? 23.884 -25.514 28.557 1.00 22.52 129 SER A CA 1
ATOM 584 C C . SER A 1 129 ? 23.299 -24.398 27.658 1.00 28.15 129 SER A C 1
ATOM 585 O O . SER A 1 129 ? 22.778 -24.710 26.596 1.00 26.53 129 SER A O 1
ATOM 588 N N . ALA A 1 130 ? 23.345 -23.121 28.086 1.00 26.53 130 ALA A N 1
ATOM 589 C CA . ALA A 1 130 ? 22.758 -22.008 27.333 1.00 26.10 130 ALA A CA 1
ATOM 590 C C . ALA A 1 130 ? 23.088 -22.017 25.841 1.00 28.99 130 ALA A C 1
ATOM 591 O O . ALA A 1 130 ? 22.182 -21.931 25.023 1.00 28.53 130 ALA A O 1
ATOM 593 N N . ILE A 1 131 ? 24.366 -22.142 25.491 1.00 25.87 131 ILE A N 1
ATOM 594 C CA . ILE A 1 131 ? 24.795 -22.154 24.092 1.00 24.24 131 ILE A CA 1
ATOM 595 C C . ILE A 1 131 ? 24.245 -23.364 23.314 1.00 29.16 131 ILE A C 1
ATOM 596 O O . ILE A 1 131 ? 23.887 -23.205 22.155 1.00 29.78 131 ILE A O 1
ATOM 601 N N . GLU A 1 132 ? 24.155 -24.538 23.950 1.00 24.96 132 GLU A N 1
ATOM 602 C CA . GLU A 1 132 ? 23.655 -25.760 23.319 1.00 24.01 132 GLU A CA 1
ATOM 603 C C . GLU A 1 132 ? 22.179 -25.594 23.041 1.00 26.25 132 GLU A C 1
ATOM 604 O O . GLU A 1 132 ? 21.735 -25.889 21.941 1.00 24.89 132 GLU A O 1
ATOM 610 N N . VAL A 1 133 ? 21.432 -25.065 24.011 1.00 22.67 133 VAL A N 1
ATOM 611 C CA . VAL A 1 133 ? 19.983 -24.821 23.866 1.00 21.70 133 VAL A CA 1
ATOM 612 C C . VAL A 1 133 ? 19.716 -23.748 22.803 1.00 27.91 133 VAL A C 1
ATOM 613 O O . VAL A 1 133 ? 18.766 -23.890 22.026 1.00 26.40 133 VAL A O 1
ATOM 617 N N . MET A 1 134 ? 20.565 -22.694 22.755 1.00 27.30 134 MET A N 1
ATOM 618 C CA . MET A 1 134 ? 20.470 -21.622 21.743 1.00 28.58 134 MET A CA 1
ATOM 619 C C . MET A 1 134 ? 20.688 -22.185 20.333 1.00 33.39 134 MET A C 1
ATOM 620 O O . MET A 1 134 ? 19.990 -21.790 19.403 1.00 33.70 134 MET A O 1
ATOM 625 N N . LEU A 1 135 ? 21.679 -23.101 20.178 1.00 30.05 135 LEU A N 1
ATOM 626 C CA . LEU A 1 135 ? 21.976 -23.705 18.882 1.00 28.18 135 LEU A CA 1
ATOM 627 C C . LEU A 1 135 ? 20.892 -24.693 18.467 1.00 32.72 135 LEU A C 1
ATOM 628 O O . LEU A 1 135 ? 20.675 -24.859 17.266 1.00 33.95 135 LEU A O 1
ATOM 633 N N . LEU A 1 136 ? 20.152 -25.294 19.439 1.00 28.62 136 LEU A N 1
ATOM 634 C CA . LEU A 1 136 ? 19.028 -26.191 19.128 1.00 27.93 136 LEU A CA 1
ATOM 635 C C . LEU A 1 136 ? 17.871 -25.326 18.628 1.00 33.25 136 LEU A C 1
ATOM 636 O O . LEU A 1 136 ? 17.211 -25.709 17.678 1.00 33.31 136 LEU A O 1
ATOM 641 N N . GLU A 1 137 ? 17.630 -24.160 19.263 1.00 31.10 137 GLU A N 1
ATOM 642 C CA . GLU A 1 137 ? 16.576 -23.207 18.863 1.00 31.20 137 GLU A CA 1
ATOM 643 C C . GLU A 1 137 ? 16.922 -22.655 17.476 1.00 33.74 137 GLU A C 1
ATOM 644 O O . GLU A 1 137 ? 16.028 -22.433 16.671 1.00 33.73 137 GLU A O 1
ATOM 650 N N . THR A 1 138 ? 18.225 -22.429 17.203 1.00 31.27 138 THR A N 1
ATOM 651 C CA . THR A 1 138 ? 18.711 -21.958 15.903 1.00 31.35 138 THR A CA 1
ATOM 652 C C . THR A 1 138 ? 18.369 -23.018 14.824 1.00 35.84 138 THR A C 1
ATOM 653 O O . THR A 1 138 ? 17.803 -22.662 13.795 1.00 36.57 138 THR A O 1
ATOM 657 N N . SER A 1 139 ? 18.679 -24.321 15.088 1.00 31.62 139 SER A N 1
ATOM 658 C CA . SER A 1 139 ? 18.429 -25.446 14.164 1.00 31.07 139 SER A CA 1
ATOM 659 C C . SER A 1 139 ? 16.947 -25.637 13.844 1.00 36.39 139 SER A C 1
ATOM 660 O O . SER A 1 139 ? 16.594 -26.015 12.734 1.00 35.61 139 SER A O 1
ATOM 663 N N . ARG A 1 140 ? 16.094 -25.353 14.827 1.00 34.09 140 ARG A N 1
ATOM 664 C CA . ARG A 1 140 ? 14.632 -25.419 14.776 1.00 33.86 140 ARG A CA 1
ATOM 665 C C . ARG A 1 140 ? 14.061 -24.319 13.860 1.00 37.86 140 ARG A C 1
ATOM 666 O O . ARG A 1 140 ? 12.930 -24.435 13.376 1.00 35.77 140 ARG A O 1
ATOM 674 N N . ARG A 1 141 ? 14.848 -23.250 13.640 1.00 35.72 141 ARG A N 1
ATOM 675 C CA . ARG A 1 141 ? 14.445 -22.100 12.839 1.00 35.22 141 ARG A CA 1
ATOM 676 C C . ARG A 1 141 ? 15.116 -22.037 11.465 1.00 38.11 141 ARG A C 1
ATOM 677 O O . ARG A 1 141 ? 14.947 -21.052 10.752 1.00 38.82 141 ARG A O 1
ATOM 685 N N . TYR A 1 142 ? 15.858 -23.095 11.092 1.00 33.89 142 TYR A N 1
ATOM 686 C CA . TYR A 1 142 ? 16.581 -23.245 9.824 1.00 32.57 142 TYR A CA 1
ATOM 687 C C . TYR A 1 142 ? 15.612 -23.399 8.656 1.00 37.48 142 TYR A C 1
ATOM 688 O O . TYR A 1 142 ? 14.610 -24.119 8.768 1.00 37.15 142 TYR A O 1
ATOM 697 N N . ASN A 1 143 ? 15.930 -22.719 7.543 1.00 35.19 143 ASN A N 1
ATOM 698 C CA . ASN A 1 143 ? 15.169 -22.727 6.287 1.00 36.78 143 ASN A CA 1
ATOM 699 C C . ASN A 1 143 ? 16.044 -23.461 5.261 1.00 42.04 143 ASN A C 1
ATOM 700 O O . ASN A 1 143 ? 17.032 -22.890 4.797 1.00 42.07 143 ASN A O 1
ATOM 705 N N . PRO A 1 144 ? 15.730 -24.736 4.925 1.00 41.38 144 PRO A N 1
ATOM 706 C CA . PRO A 1 144 ? 16.604 -25.495 4.002 1.00 42.33 144 PRO A CA 1
ATOM 707 C C . PRO A 1 144 ? 16.761 -24.934 2.582 1.00 48.59 144 PRO A C 1
ATOM 708 O O . PRO A 1 144 ? 17.832 -25.091 1.992 1.00 47.28 144 PRO A O 1
ATOM 712 N N . GLY A 1 145 ? 15.713 -24.295 2.067 1.00 47.73 145 GLY A N 1
ATOM 713 C CA . GLY A 1 145 ? 15.696 -23.698 0.736 1.00 48.67 145 GLY A CA 1
ATOM 714 C C . GLY A 1 145 ? 16.733 -22.610 0.561 1.00 53.97 145 GLY A C 1
ATOM 715 O O . GLY A 1 145 ? 17.660 -22.757 -0.245 1.00 55.44 145 GLY A O 1
ATOM 716 N N . SER A 1 146 ? 16.590 -21.521 1.337 1.00 48.87 146 SER A N 1
ATOM 717 C CA . SER A 1 146 ? 17.499 -20.375 1.315 1.00 47.65 146 SER A CA 1
ATOM 718 C C . SER A 1 146 ? 18.763 -20.577 2.154 1.00 51.24 146 SER A C 1
ATOM 719 O O . SER A 1 146 ? 19.662 -19.731 2.085 1.00 51.44 146 SER A O 1
ATOM 722 N N . GLU A 1 147 ? 18.846 -21.695 2.931 1.00 46.93 147 GLU A N 1
ATOM 723 C CA . GLU A 1 147 ? 19.976 -22.032 3.818 1.00 45.80 147 GLU A CA 1
ATOM 724 C C . GLU A 1 147 ? 20.211 -20.845 4.778 1.00 46.27 147 GLU A C 1
ATOM 725 O O . GLU A 1 147 ? 21.321 -20.318 4.910 1.00 45.45 147 GLU A O 1
ATOM 731 N N . SER A 1 148 ? 19.121 -20.415 5.413 1.00 40.50 148 SER A N 1
ATOM 732 C CA . SER A 1 148 ? 19.106 -19.285 6.330 1.00 39.84 148 SER A CA 1
ATOM 733 C C . SER A 1 148 ? 18.385 -19.645 7.640 1.00 42.67 148 SER A C 1
ATOM 734 O O . SER A 1 148 ? 17.737 -20.684 7.713 1.00 42.17 148 SER A O 1
ATOM 737 N N . ILE A 1 149 ? 18.486 -18.774 8.658 1.00 38.98 149 ILE A N 1
ATOM 738 C CA . ILE A 1 149 ? 17.833 -18.933 9.969 1.00 38.58 149 ILE A CA 1
ATOM 739 C C . ILE A 1 149 ? 16.945 -17.719 10.228 1.00 44.70 149 ILE A C 1
ATOM 740 O O . ILE A 1 149 ? 17.407 -16.590 10.126 1.00 44.57 149 ILE A O 1
ATOM 745 N N . THR A 1 150 ? 15.681 -17.962 10.570 1.00 44.25 150 THR A N 1
ATOM 746 C CA . THR A 1 150 ? 14.699 -16.926 10.864 1.00 44.65 150 THR A CA 1
ATOM 747 C C . THR A 1 150 ? 14.574 -16.729 12.380 1.00 49.86 150 THR A C 1
ATOM 748 O O . THR A 1 150 ? 14.047 -17.601 13.074 1.00 49.35 150 THR A O 1
ATOM 752 N N . PHE A 1 151 ? 15.053 -15.580 12.882 1.00 47.20 151 PHE A N 1
ATOM 753 C CA . PHE A 1 151 ? 14.983 -15.216 14.300 1.00 46.97 151 PHE A CA 1
ATOM 754 C C . PHE A 1 151 ? 13.784 -14.308 14.534 1.00 55.52 151 PHE A C 1
ATOM 755 O O . PHE A 1 151 ? 13.542 -13.402 13.733 1.00 56.25 151 PHE A O 1
ATOM 763 N N . LEU A 1 152 ? 13.032 -14.551 15.628 1.00 53.80 152 LEU A N 1
ATOM 764 C CA . LEU A 1 152 ? 11.851 -13.773 16.042 1.00 54.63 152 LEU A CA 1
ATOM 765 C C . LEU A 1 152 ? 10.796 -13.557 14.927 1.00 63.85 152 LEU A C 1
ATOM 766 O O . LEU A 1 152 ? 10.358 -12.426 14.700 1.00 64.22 152 LEU A O 1
ATOM 771 N N . LYS A 1 153 ? 10.402 -14.647 14.240 1.00 63.67 153 LYS A N 1
ATOM 772 C CA . LYS A 1 153 ? 9.391 -14.692 13.162 1.00 64.92 153 LYS A CA 1
ATOM 773 C C . LYS A 1 153 ? 9.540 -13.632 12.031 1.00 70.69 153 LYS A C 1
ATOM 774 O O . LYS A 1 153 ? 8.575 -13.383 11.307 1.00 70.66 153 LYS A O 1
ATOM 780 N N . ASP A 1 154 ? 10.733 -13.035 11.864 1.00 68.84 154 ASP A N 1
ATOM 781 C CA . ASP A 1 154 ? 10.934 -12.031 10.826 1.00 69.76 154 ASP A CA 1
ATOM 782 C C . ASP A 1 154 ? 12.348 -12.017 10.249 1.00 73.75 154 ASP A C 1
ATOM 783 O O . ASP A 1 154 ? 12.530 -12.269 9.054 1.00 74.29 154 ASP A O 1
ATOM 788 N N . PHE A 1 155 ? 13.337 -11.713 11.110 1.00 69.12 155 PHE A N 1
ATOM 789 C CA . PHE A 1 155 ? 14.761 -11.574 10.804 1.00 68.40 155 PHE A CA 1
ATOM 790 C C . PHE A 1 155 ? 15.425 -12.854 10.241 1.00 69.66 155 PHE A C 1
ATOM 791 O O . PHE A 1 155 ? 15.887 -13.703 11.013 1.00 69.90 155 PHE A O 1
ATOM 799 N N . SER A 1 156 ? 15.491 -12.976 8.897 1.00 62.52 156 SER A N 1
ATOM 800 C CA . SER A 1 156 ? 16.102 -14.132 8.233 1.00 60.31 156 SER A CA 1
ATOM 801 C C . SER A 1 156 ? 17.579 -13.871 7.908 1.00 60.65 156 SER A C 1
ATOM 802 O O . SER A 1 156 ? 17.893 -12.877 7.253 1.00 61.06 156 SER A O 1
ATOM 805 N N . TYR A 1 157 ? 18.492 -14.745 8.388 1.00 53.44 157 TYR A N 1
ATOM 806 C CA . TYR A 1 157 ? 19.936 -14.577 8.192 1.00 51.76 157 TYR A CA 1
ATOM 807 C C . TYR A 1 157 ? 20.652 -15.807 7.675 1.00 49.87 157 TYR A C 1
ATOM 808 O O . TYR A 1 157 ? 20.402 -16.913 8.152 1.00 48.55 157 TYR A O 1
ATOM 817 N N . ASN A 1 158 ? 21.595 -15.594 6.750 1.00 42.29 158 ASN A N 1
ATOM 818 C CA . ASN A 1 158 ? 22.400 -16.632 6.118 1.00 41.22 158 ASN A CA 1
ATOM 819 C C . ASN A 1 158 ? 23.854 -16.592 6.601 1.00 43.69 158 ASN A C 1
ATOM 820 O O . ASN A 1 158 ? 24.213 -15.740 7.422 1.00 43.39 158 ASN A O 1
ATOM 825 N N . ARG A 1 159 ? 24.690 -17.497 6.081 1.00 40.17 159 ARG A N 1
ATOM 826 C CA . ARG A 1 159 ? 26.110 -17.604 6.436 1.00 41.00 159 ARG A CA 1
ATOM 827 C C . ARG A 1 159 ? 26.882 -16.289 6.298 1.00 49.37 159 ARG A C 1
ATOM 828 O O . ARG A 1 159 ? 27.801 -16.041 7.089 1.00 49.55 159 ARG A O 1
ATOM 836 N N . GLU A 1 160 ? 26.529 -15.460 5.285 1.00 47.46 160 GLU A N 1
ATOM 837 C CA . GLU A 1 160 ? 27.220 -14.192 5.044 1.00 47.90 160 GLU A CA 1
ATOM 838 C C . GLU A 1 160 ? 26.799 -13.123 6.042 1.00 49.22 160 GLU A C 1
ATOM 839 O O . GLU A 1 160 ? 27.637 -12.320 6.442 1.00 49.83 160 GLU A O 1
ATOM 845 N N . ASP A 1 161 ? 25.517 -13.139 6.469 1.00 43.58 161 ASP A N 1
ATOM 846 C CA . ASP A 1 161 ? 24.964 -12.231 7.475 1.00 42.47 161 ASP A CA 1
ATOM 847 C C . ASP A 1 161 ? 25.630 -12.441 8.837 1.00 45.74 161 ASP A C 1
ATOM 848 O O . ASP A 1 161 ? 25.876 -11.468 9.548 1.00 45.49 161 ASP A O 1
ATOM 853 N N . PHE A 1 162 ? 25.940 -13.717 9.183 1.00 39.70 162 PHE A N 1
ATOM 854 C CA . PHE A 1 162 ? 26.607 -14.104 10.426 1.00 39.25 162 PHE A CA 1
ATOM 855 C C . PHE A 1 162 ? 28.050 -13.592 10.418 1.00 46.31 162 PHE A C 1
ATOM 856 O O . PHE A 1 162 ? 28.563 -13.169 11.465 1.00 46.32 162 PHE A O 1
ATOM 864 N N . ALA A 1 163 ? 28.705 -13.620 9.232 1.00 43.82 163 ALA A N 1
ATOM 865 C CA . ALA A 1 163 ? 30.087 -13.148 9.061 1.00 44.22 163 ALA A CA 1
ATOM 866 C C . ALA A 1 163 ? 30.121 -11.638 9.233 1.00 49.52 163 ALA A C 1
ATOM 867 O O . ALA A 1 163 ? 31.023 -11.110 9.885 1.00 49.15 163 ALA A O 1
ATOM 869 N N . LYS A 1 164 ? 29.095 -10.952 8.685 1.00 46.67 164 LYS A N 1
ATOM 870 C CA . LYS A 1 164 ? 28.933 -9.504 8.766 1.00 47.00 164 LYS A CA 1
ATOM 871 C C . LYS A 1 164 ? 28.702 -9.073 10.222 1.00 51.59 164 LYS A C 1
ATOM 872 O O . LYS A 1 164 ? 29.105 -7.967 10.600 1.00 51.54 164 LYS A O 1
ATOM 878 N N . ALA A 1 165 ? 28.077 -9.964 11.039 1.00 46.85 165 ALA A N 1
ATOM 879 C CA . ALA A 1 165 ? 27.779 -9.734 12.457 1.00 45.91 165 ALA A CA 1
ATOM 880 C C . ALA A 1 165 ? 28.968 -9.994 13.418 1.00 48.05 165 ALA A C 1
ATOM 881 O O . ALA A 1 165 ? 28.783 -9.958 14.637 1.00 47.14 165 ALA A O 1
ATOM 883 N N . GLY A 1 166 ? 30.164 -10.227 12.863 1.00 44.07 166 GLY A N 1
ATOM 884 C CA . GLY A 1 166 ? 31.392 -10.445 13.624 1.00 43.28 166 GLY A CA 1
ATOM 885 C C . GLY A 1 166 ? 31.812 -11.871 13.939 1.00 47.44 166 GLY A C 1
ATOM 886 O O . GLY A 1 166 ? 32.824 -12.077 14.628 1.00 46.05 166 GLY A O 1
ATOM 887 N N . LEU A 1 167 ? 31.038 -12.868 13.452 1.00 43.64 167 LEU A N 1
ATOM 888 C CA . LEU A 1 167 ? 31.315 -14.291 13.684 1.00 42.62 167 LEU A CA 1
ATOM 889 C C . LEU A 1 167 ? 32.401 -14.799 12.752 1.00 44.69 167 LEU A C 1
ATOM 890 O O . LEU A 1 167 ? 32.439 -14.414 11.591 1.00 43.51 167 LEU A O 1
ATOM 895 N N . GLN A 1 168 ? 33.293 -15.648 13.263 1.00 41.08 168 GLN A N 1
ATOM 896 C CA . GLN A 1 168 ? 34.362 -16.219 12.449 1.00 40.67 168 GLN A CA 1
ATOM 897 C C . GLN A 1 168 ? 33.810 -17.459 11.713 1.00 46.09 168 GLN A C 1
ATOM 898 O O . GLN A 1 168 ? 32.966 -18.167 12.278 1.00 46.20 168 GLN A O 1
ATOM 904 N N . VAL A 1 169 ? 34.250 -17.707 10.451 1.00 41.90 169 VAL A N 1
ATOM 905 C CA . VAL A 1 169 ? 33.750 -18.833 9.629 1.00 41.25 169 VAL A CA 1
ATOM 906 C C . VAL A 1 169 ? 33.909 -20.196 10.315 1.00 43.12 169 VAL A C 1
ATOM 907 O O . VAL A 1 169 ? 33.120 -21.102 10.039 1.00 41.11 169 VAL A O 1
ATOM 911 N N . GLU A 1 170 ? 34.923 -20.328 11.202 1.00 39.83 170 GLU A N 1
ATOM 912 C CA . GLU A 1 170 ? 35.218 -21.547 11.959 1.00 39.72 170 GLU A CA 1
ATOM 913 C C . GLU A 1 170 ? 34.050 -21.937 12.866 1.00 40.45 170 GLU A C 1
ATOM 914 O O . GLU A 1 170 ? 33.977 -23.095 13.278 1.00 40.27 170 GLU A O 1
ATOM 920 N N . PHE A 1 171 ? 33.148 -20.975 13.176 1.00 35.49 171 PHE A N 1
ATOM 921 C CA . PHE A 1 171 ? 31.956 -21.173 14.011 1.00 33.62 171 PHE A CA 1
ATOM 922 C C . PHE A 1 171 ? 30.688 -21.170 13.184 1.00 36.56 171 PHE A C 1
ATOM 923 O O . PHE A 1 171 ? 29.789 -21.939 13.472 1.00 37.43 171 PHE A O 1
ATOM 931 N N . ILE A 1 172 ? 30.600 -20.303 12.166 1.00 32.76 172 ILE A N 1
ATOM 932 C CA . ILE A 1 172 ? 29.431 -20.192 11.276 1.00 31.52 172 ILE A CA 1
ATOM 933 C C . ILE A 1 172 ? 29.139 -21.500 10.545 1.00 33.89 172 ILE A C 1
ATOM 934 O O . ILE A 1 172 ? 27.976 -21.917 10.479 1.00 33.39 172 ILE A O 1
ATOM 939 N N . ASN A 1 173 ? 30.190 -22.116 9.962 1.00 32.49 173 ASN A N 1
ATOM 940 C CA . ASN A 1 173 ? 30.075 -23.366 9.191 1.00 33.22 173 ASN A CA 1
ATOM 941 C C . ASN A 1 173 ? 29.531 -24.494 10.064 1.00 37.27 173 ASN A C 1
ATOM 942 O O . ASN A 1 173 ? 28.461 -24.998 9.724 1.00 37.77 173 ASN A O 1
ATOM 947 N N . PRO A 1 174 ? 30.130 -24.829 11.237 1.00 33.45 174 PRO A N 1
ATOM 948 C CA . PRO A 1 174 ? 29.515 -25.854 12.100 1.00 32.98 174 PRO A CA 1
ATOM 949 C C . PRO A 1 174 ? 28.062 -25.561 12.524 1.00 33.19 174 PRO A C 1
ATOM 950 O O . PRO A 1 174 ? 27.290 -26.513 12.641 1.00 33.51 174 PRO A O 1
ATOM 954 N N . ILE A 1 175 ? 27.659 -24.281 12.727 1.00 26.81 175 ILE A N 1
ATOM 955 C CA . ILE A 1 175 ? 26.266 -23.939 13.109 1.00 26.16 175 ILE A CA 1
ATOM 956 C C . ILE A 1 175 ? 25.310 -24.332 11.983 1.00 31.17 175 ILE A C 1
ATOM 957 O O . ILE A 1 175 ? 24.248 -24.908 12.244 1.00 29.54 175 ILE A O 1
ATOM 962 N N . PHE A 1 176 ? 25.655 -23.958 10.737 1.00 29.04 176 PHE A N 1
ATOM 963 C CA . PHE A 1 176 ? 24.815 -24.251 9.578 1.00 29.39 176 PHE A CA 1
ATOM 964 C C . PHE A 1 176 ? 24.830 -25.739 9.218 1.00 34.00 176 PHE A C 1
ATOM 965 O O . PHE A 1 176 ? 23.803 -26.260 8.799 1.00 33.08 176 PHE A O 1
ATOM 973 N N . GLU A 1 177 ? 25.968 -26.417 9.427 1.00 32.05 177 GLU A N 1
ATOM 974 C CA . GLU A 1 177 ? 26.127 -27.853 9.185 1.00 33.39 177 GLU A CA 1
ATOM 975 C C . GLU A 1 177 ? 25.247 -28.606 10.181 1.00 34.20 177 GLU A C 1
ATOM 976 O O . GLU A 1 177 ? 24.526 -29.517 9.785 1.00 32.97 177 GLU A O 1
ATOM 982 N N . PHE A 1 178 ? 25.264 -28.182 11.464 1.00 28.59 178 PHE A N 1
ATOM 983 C CA . PHE A 1 178 ? 24.444 -28.794 12.515 1.00 26.26 178 PHE A CA 1
ATOM 984 C C . PHE A 1 178 ? 22.953 -28.586 12.249 1.00 30.36 178 PHE A C 1
ATOM 985 O O . PHE A 1 178 ? 22.162 -29.514 12.398 1.00 29.41 178 PHE A O 1
ATOM 993 N N . SER A 1 179 ? 22.574 -27.366 11.864 1.00 29.10 179 SER A N 1
ATOM 994 C CA . SER A 1 179 ? 21.187 -26.979 11.559 1.00 29.43 179 SER A CA 1
ATOM 995 C C . SER A 1 179 ? 20.601 -27.789 10.395 1.00 36.14 179 SER A C 1
ATOM 996 O O . SER A 1 179 ? 19.430 -28.166 10.441 1.00 36.53 179 SER A O 1
ATOM 999 N N . ARG A 1 180 ? 21.425 -28.052 9.361 1.00 34.08 180 ARG A N 1
ATOM 1000 C CA . ARG A 1 180 ? 21.055 -28.841 8.181 1.00 35.59 180 ARG A CA 1
ATOM 1001 C C . ARG A 1 180 ? 20.783 -30.297 8.618 1.00 37.69 180 ARG A C 1
ATOM 1002 O O . ARG A 1 180 ? 19.709 -30.799 8.340 1.00 37.26 180 ARG A O 1
ATOM 1010 N N . ALA A 1 181 ? 21.729 -30.925 9.364 1.00 34.69 181 ALA A N 1
ATOM 1011 C CA . ALA A 1 181 ? 21.615 -32.287 9.885 1.00 33.73 181 ALA A CA 1
ATOM 1012 C C . ALA A 1 181 ? 20.398 -32.455 10.777 1.00 38.39 181 ALA A C 1
ATOM 1013 O O . ALA A 1 181 ? 19.706 -33.463 10.664 1.00 36.40 181 ALA A O 1
ATOM 1015 N N . MET A 1 182 ? 20.118 -31.464 11.644 1.00 37.05 182 MET A N 1
ATOM 1016 C CA . MET A 1 182 ? 18.969 -31.462 12.546 1.00 36.65 182 MET A CA 1
ATOM 1017 C C . MET A 1 182 ? 17.666 -31.389 11.778 1.00 39.82 182 MET A C 1
ATOM 1018 O O . MET A 1 182 ? 16.701 -32.053 12.141 1.00 37.01 182 MET A O 1
ATOM 1023 N N . ASN A 1 183 ? 17.617 -30.531 10.742 1.00 38.27 183 ASN A N 1
ATOM 1024 C CA . ASN A 1 183 ? 16.436 -30.344 9.897 1.00 38.39 183 ASN A CA 1
ATOM 1025 C C . ASN A 1 183 ? 16.024 -31.655 9.187 1.00 39.52 183 ASN A C 1
ATOM 1026 O O . ASN A 1 183 ? 14.841 -31.871 9.007 1.00 36.61 183 ASN A O 1
ATOM 1031 N N . GLU A 1 184 ? 16.992 -32.530 8.822 1.00 37.14 184 GLU A N 1
ATOM 1032 C CA . GLU A 1 184 ? 16.738 -33.834 8.188 1.00 37.25 184 GLU A CA 1
ATOM 1033 C C . GLU A 1 184 ? 15.919 -34.758 9.115 1.00 40.43 184 GLU A C 1
ATOM 1034 O O . GLU A 1 184 ? 15.101 -35.529 8.625 1.00 40.60 184 GLU A O 1
ATOM 1040 N N . LEU A 1 185 ? 16.154 -34.674 10.445 1.00 35.14 185 LEU A N 1
ATOM 1041 C CA . LEU A 1 185 ? 15.466 -35.460 11.476 1.00 33.86 185 LEU A CA 1
ATOM 1042 C C . LEU A 1 185 ? 14.010 -35.076 11.615 1.00 37.47 185 LEU A C 1
ATOM 1043 O O . LEU A 1 185 ? 13.216 -35.884 12.097 1.00 37.04 185 LEU A O 1
ATOM 1048 N N . GLN A 1 186 ? 13.659 -33.828 11.218 1.00 34.54 186 GLN A N 1
ATOM 1049 C CA . GLN A 1 186 ? 12.295 -33.269 11.246 1.00 34.72 186 GLN A CA 1
ATOM 1050 C C . GLN A 1 186 ? 11.615 -33.460 12.604 1.00 38.94 186 GLN A C 1
ATOM 1051 O O . GLN A 1 186 ? 10.586 -34.136 12.717 1.00 40.21 186 GLN A O 1
ATOM 1057 N N . LEU A 1 187 ? 12.221 -32.869 13.642 1.00 33.53 187 LEU A N 1
ATOM 1058 C CA . LEU A 1 187 ? 11.716 -32.959 15.009 1.00 32.71 187 LEU A CA 1
ATOM 1059 C C . LEU A 1 187 ? 10.539 -32.031 15.203 1.00 34.24 187 LEU A C 1
ATOM 1060 O O . LEU A 1 187 ? 10.499 -30.965 14.610 1.00 33.66 187 LEU A O 1
ATOM 1065 N N . ASN A 1 188 ? 9.597 -32.419 16.049 1.00 30.21 188 ASN A N 1
ATOM 1066 C CA . ASN A 1 188 ? 8.428 -31.581 16.314 1.00 29.11 188 ASN A CA 1
ATOM 1067 C C . ASN A 1 188 ? 8.642 -30.799 17.623 1.00 30.66 188 ASN A C 1
ATOM 1068 O O . ASN A 1 188 ? 9.736 -30.829 18.160 1.00 28.89 188 ASN A O 1
ATOM 1073 N N . ASP A 1 189 ? 7.620 -30.101 18.134 1.00 29.17 189 ASP A N 1
ATOM 1074 C CA . ASP A 1 189 ? 7.749 -29.308 19.371 1.00 27.95 189 ASP A CA 1
ATOM 1075 C C . ASP A 1 189 ? 8.137 -30.161 20.602 1.00 30.45 189 ASP A C 1
ATOM 1076 O O . ASP A 1 189 ? 9.025 -29.775 21.373 1.00 30.68 189 ASP A O 1
ATOM 1081 N N . ALA A 1 190 ? 7.490 -31.317 20.760 1.00 25.03 190 ALA A N 1
ATOM 1082 C CA . ALA A 1 190 ? 7.751 -32.223 21.874 1.00 23.97 190 ALA A CA 1
ATOM 1083 C C . ALA A 1 190 ? 9.163 -32.762 21.886 1.00 27.44 190 ALA A C 1
ATOM 1084 O O . ALA A 1 190 ? 9.791 -32.824 22.950 1.00 27.18 190 ALA A O 1
ATOM 1086 N N . GLU A 1 191 ? 9.679 -33.148 20.729 1.00 23.76 191 GLU A N 1
ATOM 1087 C CA . GLU A 1 191 ? 11.039 -33.713 20.674 1.00 23.40 191 GLU A CA 1
ATOM 1088 C C . GLU A 1 191 ? 12.099 -32.661 20.938 1.00 27.38 191 GLU A C 1
ATOM 1089 O O . GLU A 1 191 ? 13.088 -32.973 21.593 1.00 27.01 191 GLU A O 1
ATOM 1095 N N . PHE A 1 192 ? 11.884 -31.413 20.451 1.00 23.74 192 PHE A N 1
ATOM 1096 C CA . PHE A 1 192 ? 12.814 -30.303 20.721 1.00 23.05 192 PHE A CA 1
ATOM 1097 C C . PHE A 1 192 ? 12.794 -29.941 22.188 1.00 24.76 192 PHE A C 1
ATOM 1098 O O . PHE A 1 192 ? 13.873 -29.735 22.742 1.00 23.90 192 PHE A O 1
ATOM 1106 N N . ALA A 1 193 ? 11.587 -29.852 22.820 1.00 18.96 193 ALA A N 1
ATOM 1107 C CA . ALA A 1 193 ? 11.428 -29.542 24.236 1.00 20.23 193 ALA A CA 1
ATOM 1108 C C . ALA A 1 193 ? 12.087 -30.604 25.111 1.00 26.01 193 ALA A C 1
ATOM 1109 O O . ALA A 1 193 ? 12.688 -30.256 26.131 1.00 25.88 193 ALA A O 1
ATOM 1111 N N . LEU A 1 194 ? 11.977 -31.892 24.733 1.00 22.61 194 LEU A N 1
ATOM 1112 C CA . LEU A 1 194 ? 12.620 -32.953 25.510 1.00 21.98 194 LEU A CA 1
ATOM 1113 C C . LEU A 1 194 ? 14.147 -32.971 25.320 1.00 26.17 194 LEU A C 1
ATOM 1114 O O . LEU A 1 194 ? 14.860 -33.152 26.306 1.00 25.22 194 LEU A O 1
ATOM 1119 N N . LEU A 1 195 ? 14.658 -32.745 24.092 1.00 22.84 195 LEU A N 1
ATOM 1120 C CA . LEU A 1 195 ? 16.098 -32.678 23.840 1.00 23.29 195 LEU A CA 1
ATOM 1121 C C . LEU A 1 195 ? 16.700 -31.507 24.603 1.00 25.23 195 LEU A C 1
ATOM 1122 O O . LEU A 1 195 ? 17.826 -31.610 25.088 1.00 25.62 195 LEU A O 1
ATOM 1127 N N . ILE A 1 196 ? 15.965 -30.373 24.667 1.00 22.97 196 ILE A N 1
ATOM 1128 C CA . ILE A 1 196 ? 16.413 -29.190 25.417 1.00 22.19 196 ILE A CA 1
ATOM 1129 C C . ILE A 1 196 ? 16.520 -29.579 26.925 1.00 26.46 196 ILE A C 1
ATOM 1130 O O . ILE A 1 196 ? 17.565 -29.343 27.540 1.00 24.05 196 ILE A O 1
ATOM 1135 N N . ALA A 1 197 ? 15.451 -30.210 27.495 1.00 22.36 197 ALA A N 1
ATOM 1136 C CA . ALA A 1 197 ? 15.450 -30.672 28.894 1.00 22.81 197 ALA A CA 1
ATOM 1137 C C . ALA A 1 197 ? 16.627 -31.626 29.156 1.00 25.89 197 ALA A C 1
ATOM 1138 O O . ALA A 1 197 ? 17.285 -31.493 30.179 1.00 25.90 197 ALA A O 1
ATOM 1140 N N . ILE A 1 198 ? 16.902 -32.581 28.221 1.00 21.90 198 ILE A N 1
ATOM 1141 C CA . ILE A 1 198 ? 18.016 -33.519 28.351 1.00 19.96 198 ILE A CA 1
ATOM 1142 C C . ILE A 1 198 ? 19.357 -32.774 28.365 1.00 26.88 198 ILE A C 1
ATOM 1143 O O . ILE A 1 198 ? 20.229 -33.098 29.180 1.00 26.71 198 ILE A O 1
ATOM 1148 N N . SER A 1 199 ? 19.525 -31.772 27.484 1.00 24.83 199 SER A N 1
ATOM 1149 C CA . SER A 1 199 ? 20.748 -30.954 27.424 1.00 25.16 199 SER A CA 1
ATOM 1150 C C . SER A 1 199 ? 20.981 -30.192 28.753 1.00 27.68 199 SER A C 1
ATOM 1151 O O . SER A 1 199 ? 22.110 -30.171 29.271 1.00 26.53 199 SER A O 1
ATOM 1154 N N . ILE A 1 200 ? 19.921 -29.581 29.312 1.00 23.08 200 ILE A N 1
ATOM 1155 C CA . ILE A 1 200 ? 20.008 -28.825 30.579 1.00 23.41 200 ILE A CA 1
ATOM 1156 C C . ILE A 1 200 ? 20.427 -29.731 31.764 1.00 26.98 200 ILE A C 1
ATOM 1157 O O . ILE A 1 200 ? 21.349 -29.402 32.528 1.00 25.90 200 ILE A O 1
ATOM 1162 N N . PHE A 1 201 ? 19.787 -30.886 31.882 1.00 22.09 201 PHE A N 1
ATOM 1163 C CA . PHE A 1 201 ? 20.055 -31.844 32.934 1.00 19.38 201 PHE A CA 1
ATOM 1164 C C . PHE A 1 201 ? 21.267 -32.754 32.685 1.00 26.93 201 PHE A C 1
ATOM 1165 O O . PHE A 1 201 ? 21.149 -33.955 32.851 1.00 29.87 201 PHE A O 1
ATOM 1173 N N . SER A 1 202 ? 22.449 -32.198 32.384 1.00 25.08 202 SER A N 1
ATOM 1174 C CA . SER A 1 202 ? 23.646 -33.027 32.193 1.00 26.01 202 SER A CA 1
ATOM 1175 C C . SER A 1 202 ? 24.494 -32.992 33.475 1.00 29.96 202 SER A C 1
ATOM 1176 O O . SER A 1 202 ? 25.048 -31.940 33.805 1.00 27.90 202 SER A O 1
ATOM 1179 N N . ALA A 1 203 ? 24.609 -34.142 34.188 1.00 27.93 203 ALA A N 1
ATOM 1180 C CA . ALA A 1 203 ? 25.372 -34.225 35.441 1.00 28.24 203 ALA A CA 1
ATOM 1181 C C . ALA A 1 203 ? 26.875 -33.961 35.293 1.00 32.05 203 ALA A C 1
ATOM 1182 O O . ALA A 1 203 ? 27.542 -33.681 36.291 1.00 32.59 203 ALA A O 1
ATOM 1184 N N . ASP A 1 204 ? 27.399 -34.047 34.058 1.00 28.05 204 ASP A N 1
ATOM 1185 C CA . ASP A 1 204 ? 28.824 -33.875 33.750 1.00 27.96 204 ASP A CA 1
ATOM 1186 C C . ASP A 1 204 ? 29.258 -32.406 33.529 1.00 31.92 204 ASP A C 1
ATOM 1187 O O . ASP A 1 204 ? 30.440 -32.163 33.272 1.00 32.27 204 ASP A O 1
ATOM 1192 N N . ARG A 1 205 ? 28.329 -31.436 33.661 1.00 27.33 205 ARG A N 1
ATOM 1193 C CA . ARG A 1 205 ? 28.649 -30.007 33.483 1.00 26.57 205 ARG A CA 1
ATOM 1194 C C . ARG A 1 205 ? 29.636 -29.607 34.559 1.00 30.10 205 ARG A C 1
ATOM 1195 O O . ARG A 1 205 ? 29.545 -30.142 35.669 1.00 28.54 205 ARG A O 1
ATOM 1203 N N . PRO A 1 206 ? 30.558 -28.650 34.298 1.00 25.66 206 PRO A N 1
ATOM 1204 C CA . PRO A 1 206 ? 31.454 -28.216 35.392 1.00 24.24 206 PRO A CA 1
ATOM 1205 C C . PRO A 1 206 ? 30.628 -27.619 36.540 1.00 29.55 206 PRO A C 1
ATOM 1206 O O . PRO A 1 206 ? 29.545 -27.032 36.318 1.00 28.28 206 PRO A O 1
ATOM 1210 N N . ASN A 1 207 ? 31.123 -27.811 37.768 1.00 27.16 207 ASN A N 1
ATOM 1211 C CA . ASN A 1 207 ? 30.596 -27.294 39.036 1.00 27.09 207 ASN A CA 1
ATOM 1212 C C . ASN A 1 207 ? 29.182 -27.749 39.451 1.00 31.89 207 ASN A C 1
ATOM 1213 O O . ASN A 1 207 ? 28.524 -27.020 40.197 1.00 31.97 207 ASN A O 1
ATOM 1218 N N . VAL A 1 208 ? 28.741 -28.956 39.038 1.00 27.43 208 VAL A N 1
ATOM 1219 C CA . VAL A 1 208 ? 27.435 -29.491 39.454 1.00 25.58 208 VAL A CA 1
ATOM 1220 C C . VAL A 1 208 ? 27.670 -30.256 40.775 1.00 29.77 208 VAL A C 1
ATOM 1221 O O . VAL A 1 208 ? 28.558 -31.110 40.848 1.00 29.64 208 VAL A O 1
ATOM 1225 N N . GLN A 1 209 ? 26.901 -29.942 41.813 1.00 25.32 209 GLN A N 1
ATOM 1226 C CA . GLN A 1 209 ? 27.079 -30.623 43.093 1.00 24.91 209 GLN A CA 1
ATOM 1227 C C . GLN A 1 209 ? 26.266 -31.899 43.123 1.00 28.41 209 GLN A C 1
ATOM 1228 O O . GLN A 1 209 ? 26.833 -32.965 43.317 1.00 27.65 209 GLN A O 1
ATOM 1234 N N . ASP A 1 210 ? 24.931 -31.802 42.948 1.00 24.74 210 ASP A N 1
ATOM 1235 C CA . ASP A 1 210 ? 24.115 -33.001 43.015 1.00 22.51 210 ASP A CA 1
ATOM 1236 C C . ASP A 1 210 ? 24.024 -33.681 41.670 1.00 28.96 210 ASP A C 1
ATOM 1237 O O . ASP A 1 210 ? 22.991 -33.653 41.011 1.00 27.45 210 ASP A O 1
ATOM 1242 N N . GLN A 1 211 ? 25.137 -34.291 41.261 1.00 25.32 211 GLN A N 1
ATOM 1243 C CA . GLN A 1 211 ? 25.252 -35.002 40.000 1.00 24.50 211 GLN A CA 1
ATOM 1244 C C . GLN A 1 211 ? 24.248 -36.139 39.912 1.00 28.14 211 GLN A C 1
ATOM 1245 O O . GLN A 1 211 ? 23.640 -36.294 38.866 1.00 28.55 211 GLN A O 1
ATOM 1251 N N . LEU A 1 212 ? 24.037 -36.893 41.008 1.00 25.49 212 LEU A N 1
ATOM 1252 C CA . LEU A 1 212 ? 23.084 -38.012 41.063 1.00 26.70 212 LEU A CA 1
ATOM 1253 C C . LEU A 1 212 ? 21.643 -37.582 40.801 1.00 28.52 212 LEU A C 1
ATOM 1254 O O . LEU A 1 212 ? 20.927 -38.267 40.065 1.00 26.14 212 LEU A O 1
ATOM 1259 N N . GLN A 1 213 ? 21.212 -36.452 41.375 1.00 24.82 213 GLN A N 1
ATOM 1260 C CA . GLN A 1 213 ? 19.844 -35.970 41.131 1.00 23.79 213 GLN A CA 1
ATOM 1261 C C . GLN A 1 213 ? 19.674 -35.406 39.704 1.00 28.10 213 GLN A C 1
ATOM 1262 O O . GLN A 1 213 ? 18.665 -35.686 39.049 1.00 27.27 213 GLN A O 1
ATOM 1268 N N . VAL A 1 214 ? 20.683 -34.652 39.209 1.00 22.51 214 VAL A N 1
ATOM 1269 C CA . VAL A 1 214 ? 20.663 -34.104 37.862 1.00 21.15 214 VAL A CA 1
ATOM 1270 C C . VAL A 1 214 ? 20.557 -35.274 36.880 1.00 25.21 214 VAL A C 1
ATOM 1271 O O . VAL A 1 214 ? 19.792 -35.209 35.934 1.00 23.13 214 VAL A O 1
ATOM 1275 N N . GLU A 1 215 ? 21.301 -36.343 37.123 1.00 24.03 215 GLU A N 1
ATOM 1276 C CA . GLU A 1 215 ? 21.255 -37.527 36.278 1.00 24.13 215 GLU A CA 1
ATOM 1277 C C . GLU A 1 215 ? 19.911 -38.276 36.382 1.00 24.63 215 GLU A C 1
ATOM 1278 O O . GLU A 1 215 ? 19.395 -38.715 35.362 1.00 22.66 215 GLU A O 1
ATOM 1284 N N . ARG A 1 216 ? 19.329 -38.414 37.588 1.00 22.46 216 ARG A N 1
ATOM 1285 C CA . ARG A 1 216 ? 18.032 -39.064 37.730 1.00 23.36 216 ARG A CA 1
ATOM 1286 C C . ARG A 1 216 ? 16.994 -38.289 36.912 1.00 26.77 216 ARG A C 1
ATOM 1287 O O . ARG A 1 216 ? 16.204 -38.912 36.230 1.00 25.48 216 ARG A O 1
ATOM 1295 N N . LEU A 1 217 ? 17.011 -36.922 36.954 1.00 22.13 217 LEU A N 1
ATOM 1296 C CA . LEU A 1 217 ? 16.075 -36.073 36.174 1.00 19.97 217 LEU A CA 1
ATOM 1297 C C . LEU A 1 217 ? 16.264 -36.226 34.672 1.00 24.82 217 LEU A C 1
ATOM 1298 O O . LEU A 1 217 ? 15.292 -36.300 33.910 1.00 23.83 217 LEU A O 1
ATOM 1303 N N . GLN A 1 218 ? 17.520 -36.245 34.222 1.00 21.36 218 GLN A N 1
ATOM 1304 C CA . GLN A 1 218 ? 17.794 -36.436 32.809 1.00 21.14 218 GLN A CA 1
ATOM 1305 C C . GLN A 1 218 ? 17.187 -37.751 32.319 1.00 26.60 218 GLN A C 1
ATOM 1306 O O . GLN A 1 218 ? 16.652 -37.782 31.212 1.00 30.21 218 GLN A O 1
ATOM 1312 N N . HIS A 1 219 ? 17.275 -38.827 33.136 1.00 21.60 219 HIS A N 1
ATOM 1313 C CA . HIS A 1 219 ? 16.722 -40.143 32.782 1.00 21.87 219 HIS A CA 1
ATOM 1314 C C . HIS A 1 219 ? 15.209 -40.120 32.645 1.00 25.79 219 HIS A C 1
ATOM 1315 O O . HIS A 1 219 ? 14.694 -40.853 31.803 1.00 25.59 219 HIS A O 1
ATOM 1322 N N . THR A 1 220 ? 14.498 -39.216 33.375 1.00 21.88 220 THR A N 1
ATOM 1323 C CA . THR A 1 220 ? 13.038 -39.124 33.229 1.00 22.52 220 THR A CA 1
ATOM 1324 C C . THR A 1 220 ? 12.688 -38.518 31.893 1.00 24.92 220 THR A C 1
ATOM 1325 O O . THR A 1 220 ? 11.730 -38.967 31.275 1.00 25.29 220 THR A O 1
ATOM 1329 N N . TYR A 1 221 ? 13.477 -37.549 31.405 1.00 23.17 221 TYR A N 1
ATOM 1330 C CA . TYR A 1 221 ? 13.238 -36.933 30.080 1.00 22.64 221 TYR A CA 1
ATOM 1331 C C . TYR A 1 221 ? 13.642 -37.881 28.962 1.00 24.02 221 TYR A C 1
ATOM 1332 O O . TYR A 1 221 ? 12.985 -37.940 27.935 1.00 24.11 221 TYR A O 1
ATOM 1341 N N . VAL A 1 222 ? 14.731 -38.622 29.156 1.00 21.00 222 VAL A N 1
ATOM 1342 C CA . VAL A 1 222 ? 15.219 -39.584 28.162 1.00 20.21 222 VAL A CA 1
ATOM 1343 C C . VAL A 1 222 ? 14.130 -40.686 27.942 1.00 25.63 222 VAL A C 1
ATOM 1344 O O . VAL A 1 222 ? 13.821 -41.051 26.788 1.00 24.95 222 VAL A O 1
ATOM 1348 N N . GLU A 1 223 ? 13.543 -41.179 29.055 1.00 22.60 223 GLU A N 1
ATOM 1349 C CA . GLU A 1 223 ? 12.508 -42.211 29.0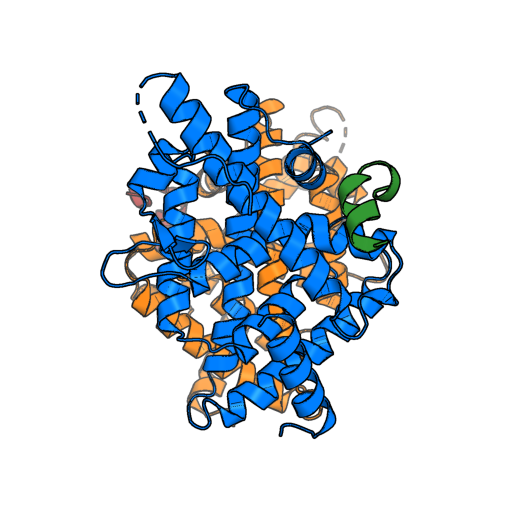44 1.00 23.63 223 GLU A CA 1
ATOM 1350 C C . GLU A 1 223 ? 11.261 -41.670 28.370 1.00 25.98 223 GLU A C 1
ATOM 1351 O O . GLU A 1 223 ? 10.633 -42.382 27.575 1.00 25.78 223 GLU A O 1
ATOM 1357 N N . ALA A 1 224 ? 10.896 -40.407 28.686 1.00 21.78 224 ALA A N 1
ATOM 1358 C CA . ALA A 1 224 ? 9.723 -39.770 28.068 1.00 21.89 224 ALA A CA 1
ATOM 1359 C C . ALA A 1 224 ? 9.898 -39.585 26.568 1.00 28.03 224 ALA A C 1
ATOM 1360 O O . ALA A 1 224 ? 8.944 -39.802 25.817 1.00 28.17 224 ALA A O 1
ATOM 1362 N N . LEU A 1 225 ? 11.127 -39.221 26.130 1.00 23.50 225 LEU A N 1
ATOM 1363 C CA . LEU A 1 225 ? 11.471 -39.060 24.719 1.00 21.82 225 LEU A CA 1
ATOM 1364 C C . LEU A 1 225 ? 11.355 -40.418 24.023 1.00 29.11 225 LEU A C 1
ATOM 1365 O O . LEU A 1 225 ? 10.744 -40.500 22.963 1.00 29.18 225 LEU A O 1
ATOM 1370 N N . HIS A 1 226 ? 11.905 -41.480 24.633 1.00 26.51 226 HIS A N 1
ATOM 1371 C CA . HIS A 1 226 ? 11.855 -42.825 24.068 1.00 26.49 226 HIS A CA 1
ATOM 1372 C C . HIS A 1 226 ? 10.414 -43.265 23.830 1.00 29.24 226 HIS A C 1
ATOM 1373 O O . HIS A 1 226 ? 10.073 -43.703 22.732 1.00 29.60 226 HIS A O 1
ATOM 1380 N N . ALA A 1 227 ? 9.572 -43.127 24.857 1.00 24.37 227 ALA A N 1
ATOM 1381 C CA . ALA A 1 227 ? 8.172 -43.517 24.800 1.00 23.64 227 ALA A CA 1
ATOM 1382 C C . ALA A 1 227 ? 7.421 -42.657 23.799 1.00 30.18 227 ALA A C 1
ATOM 1383 O O . ALA A 1 227 ? 6.641 -43.190 23.009 1.00 32.05 227 ALA A O 1
ATOM 1385 N N . TYR A 1 228 ? 7.717 -41.347 23.751 1.00 26.04 228 TYR A N 1
ATOM 1386 C CA . TYR A 1 228 ? 7.078 -40.444 22.782 1.00 25.77 228 TYR A CA 1
ATOM 1387 C C . TYR A 1 228 ? 7.451 -40.791 21.338 1.00 27.10 228 TYR A C 1
ATOM 1388 O O . TYR A 1 228 ? 6.571 -40.924 20.479 1.00 25.64 228 TYR A O 1
ATOM 1397 N N . VAL A 1 229 ? 8.758 -40.934 21.070 1.00 21.71 229 VAL A N 1
ATOM 1398 C CA . VAL A 1 229 ? 9.268 -41.250 19.728 1.00 21.95 229 VAL A CA 1
ATOM 1399 C C . VAL A 1 229 ? 8.711 -42.562 19.207 1.00 28.04 229 VAL A C 1
ATOM 1400 O O . VAL A 1 229 ? 8.477 -42.663 18.014 1.00 28.76 229 VAL A O 1
ATOM 1404 N N . SER A 1 230 ? 8.431 -43.532 20.093 1.00 26.35 230 SER A N 1
ATOM 1405 C CA . SER A 1 230 ? 7.838 -44.836 19.722 1.00 26.47 230 SER A CA 1
ATOM 1406 C C . SER A 1 230 ? 6.416 -44.668 19.159 1.00 32.20 230 SER A C 1
ATOM 1407 O O . SER A 1 230 ? 5.974 -45.533 18.423 1.00 30.32 230 SER A O 1
ATOM 1410 N N . ILE A 1 231 ? 5.702 -43.565 19.510 1.00 28.74 231 ILE A N 1
ATOM 1411 C CA . ILE A 1 231 ? 4.362 -43.274 18.989 1.00 28.42 231 ILE A CA 1
ATOM 1412 C C . ILE A 1 231 ? 4.510 -42.455 17.712 1.00 28.69 231 ILE A C 1
ATOM 1413 O O . ILE A 1 231 ? 3.775 -42.681 16.739 1.00 26.06 231 ILE A O 1
ATOM 1418 N N . HIS A 1 232 ? 5.426 -41.476 17.714 1.00 23.80 232 HIS A N 1
ATOM 1419 C CA . HIS A 1 232 ? 5.640 -40.598 16.564 1.00 23.93 232 HIS A CA 1
ATOM 1420 C C . HIS A 1 232 ? 6.248 -41.332 15.369 1.00 29.64 232 HIS A C 1
ATOM 1421 O O . HIS A 1 232 ? 5.926 -41.015 14.226 1.00 28.37 232 HIS A O 1
ATOM 1428 N N . HIS A 1 233 ? 7.162 -42.278 15.635 1.00 27.51 233 HIS A N 1
ATOM 1429 C CA . HIS A 1 233 ? 7.856 -43.057 14.622 1.00 26.09 233 HIS A CA 1
ATOM 1430 C C . HIS A 1 233 ? 7.704 -44.549 14.985 1.00 29.48 233 HIS A C 1
ATOM 1431 O O . HIS A 1 233 ? 8.679 -45.178 15.403 1.00 27.75 233 HIS A O 1
ATOM 1438 N N . PRO A 1 234 ? 6.494 -45.146 14.872 1.00 26.79 234 PRO A N 1
ATOM 1439 C CA . PRO A 1 234 ? 6.344 -46.547 15.300 1.00 26.31 234 PRO A CA 1
ATOM 1440 C C . PRO A 1 234 ? 7.113 -47.589 14.475 1.00 32.36 234 PRO A C 1
ATOM 1441 O O . PRO A 1 234 ? 7.290 -48.715 14.956 1.00 32.31 234 PRO A O 1
ATOM 1445 N N . HIS A 1 235 ? 7.585 -47.225 13.276 1.00 30.74 235 HIS A N 1
ATOM 1446 C CA . HIS A 1 235 ? 8.293 -48.178 12.410 1.00 32.96 235 HIS A CA 1
ATOM 1447 C C . HIS A 1 235 ? 9.791 -47.915 12.268 1.00 37.60 235 HIS A C 1
ATOM 1448 O O . HIS A 1 235 ? 10.455 -48.655 11.541 1.00 38.58 235 HIS A O 1
ATOM 1455 N N . ASP A 1 236 ? 10.325 -46.895 12.969 1.00 32.49 236 ASP A N 1
ATOM 1456 C CA . ASP A 1 236 ? 11.735 -46.552 12.892 1.00 30.99 236 ASP A CA 1
ATOM 1457 C C . ASP A 1 236 ? 12.343 -46.419 14.280 1.00 33.33 236 ASP A C 1
ATOM 1458 O O . ASP A 1 236 ? 12.326 -45.336 14.869 1.00 31.75 236 ASP A O 1
ATOM 1463 N N . ARG A 1 237 ? 12.891 -47.532 14.786 1.00 29.61 237 ARG A N 1
ATOM 1464 C CA . ARG A 1 237 ? 13.539 -47.648 16.093 1.00 30.30 237 ARG A CA 1
ATOM 1465 C C . ARG A 1 237 ? 14.840 -46.828 16.199 1.00 33.07 237 ARG A C 1
ATOM 1466 O O . ARG A 1 237 ? 15.340 -46.650 17.303 1.00 35.12 237 ARG A O 1
ATOM 1474 N N . LEU A 1 238 ? 15.383 -46.340 15.077 1.00 26.69 238 LEU A N 1
ATOM 1475 C CA . LEU A 1 238 ? 16.601 -45.539 15.076 1.00 26.22 238 LEU A CA 1
ATOM 1476 C C . LEU A 1 238 ? 16.358 -44.074 15.349 1.00 29.73 238 LEU A C 1
ATOM 1477 O O . LEU A 1 238 ? 17.307 -43.368 15.669 1.00 30.64 238 LEU A O 1
ATOM 1482 N N . MET A 1 239 ? 15.116 -43.596 15.248 1.00 24.51 239 MET A N 1
ATOM 1483 C CA . MET A 1 239 ? 14.848 -42.165 15.478 1.00 23.66 239 MET A CA 1
ATOM 1484 C C . MET A 1 239 ? 15.190 -41.687 16.884 1.00 26.97 239 MET A C 1
ATOM 1485 O O . MET A 1 239 ? 15.751 -40.611 17.011 1.00 28.02 239 MET A O 1
ATOM 1490 N N . PHE A 1 240 ? 14.895 -42.466 17.920 1.00 22.90 240 PHE A N 1
ATOM 1491 C CA . PHE A 1 240 ? 15.218 -42.097 19.301 1.00 22.27 240 PHE A CA 1
ATOM 1492 C C . PHE A 1 240 ? 16.760 -41.962 19.499 1.00 26.59 240 PHE A C 1
ATOM 1493 O O . PHE A 1 240 ? 17.182 -40.850 19.835 1.00 25.90 240 PHE A O 1
ATOM 1501 N N . PRO A 1 241 ? 17.633 -42.985 19.210 1.00 23.71 241 PRO A N 1
ATOM 1502 C CA . PRO A 1 241 ? 19.085 -42.739 19.352 1.00 23.08 241 PRO A CA 1
ATOM 1503 C C . PRO A 1 241 ? 19.621 -41.667 18.417 1.00 29.16 241 PRO A C 1
ATOM 1504 O O . PRO A 1 241 ? 20.565 -41.010 18.792 1.00 31.02 241 PRO A O 1
ATOM 1508 N N . ARG A 1 242 ? 19.043 -41.472 17.223 1.00 25.36 242 ARG A N 1
ATOM 1509 C CA . ARG A 1 242 ? 19.526 -40.425 16.308 1.00 24.22 242 ARG A CA 1
ATOM 1510 C C . ARG A 1 242 ? 19.351 -39.049 16.943 1.00 26.81 242 ARG A C 1
ATOM 1511 O O . ARG A 1 242 ? 20.228 -38.207 16.817 1.00 25.11 242 ARG A O 1
ATOM 1519 N N . MET A 1 243 ? 18.248 -38.830 17.649 1.00 23.92 243 MET A N 1
ATOM 1520 C CA . MET A 1 243 ? 17.989 -37.556 18.354 1.00 23.47 243 MET A CA 1
ATOM 1521 C C . MET A 1 243 ? 18.967 -37.391 19.489 1.00 29.90 243 MET A C 1
ATOM 1522 O O . MET A 1 243 ? 19.542 -36.317 19.628 1.00 29.42 243 MET A O 1
ATOM 1527 N N . LEU A 1 244 ? 19.162 -38.458 20.305 1.00 27.12 244 LEU A N 1
ATOM 1528 C CA . LEU A 1 244 ? 20.124 -38.418 21.404 1.00 26.92 244 LEU A CA 1
ATOM 1529 C C . LEU A 1 244 ? 21.523 -38.121 20.913 1.00 30.29 244 LEU A C 1
ATOM 1530 O O . LEU A 1 244 ? 22.225 -37.386 21.583 1.00 30.92 244 LEU A O 1
ATOM 1535 N N . MET A 1 245 ? 21.936 -38.691 19.762 1.00 27.32 245 MET A N 1
ATOM 1536 C CA . MET A 1 245 ? 23.276 -38.510 19.189 1.00 27.30 245 MET A CA 1
ATOM 1537 C C . MET A 1 245 ? 23.556 -37.056 18.763 1.00 30.74 245 MET A C 1
ATOM 1538 O O . MET A 1 245 ? 24.710 -36.666 18.610 1.00 28.64 245 MET A O 1
ATOM 1543 N N . LYS A 1 246 ? 22.508 -36.245 18.615 1.00 27.14 246 LYS A N 1
ATOM 1544 C CA . LYS A 1 246 ? 22.655 -34.838 18.242 1.00 25.35 246 LYS A CA 1
ATOM 1545 C C . LYS A 1 246 ? 23.247 -34.043 19.404 1.00 28.32 246 LYS A C 1
ATOM 1546 O O . LYS A 1 246 ? 23.853 -33.012 19.170 1.00 26.33 246 LYS A O 1
ATOM 1552 N N . LEU A 1 247 ? 23.080 -34.545 20.648 1.00 23.99 247 LEU A N 1
ATOM 1553 C CA . LEU A 1 247 ? 23.618 -33.941 21.866 1.00 25.40 247 LEU A CA 1
ATOM 1554 C C . LEU A 1 247 ? 25.139 -34.090 21.863 1.00 29.04 247 LEU A C 1
ATOM 1555 O O . LEU A 1 247 ? 25.841 -33.308 22.522 1.00 29.18 247 LEU A O 1
ATOM 1560 N N . VAL A 1 248 ? 25.645 -35.114 21.143 1.00 25.51 248 VAL A N 1
ATOM 1561 C CA . VAL A 1 248 ? 27.076 -35.401 21.000 1.00 24.39 248 VAL A CA 1
ATOM 1562 C C . VAL A 1 248 ? 27.662 -34.249 20.146 1.00 29.28 248 VAL A C 1
ATOM 1563 O O . VAL A 1 248 ? 28.648 -33.643 20.539 1.00 29.55 248 VAL A O 1
ATOM 1567 N N . SER A 1 249 ? 27.014 -33.925 19.015 1.00 27.18 249 SER A N 1
ATOM 1568 C CA . SER A 1 249 ? 27.416 -32.826 18.110 1.00 26.75 249 SER A CA 1
ATOM 1569 C C . SER A 1 249 ? 27.340 -31.459 18.790 1.00 32.26 249 SER A C 1
ATOM 1570 O O . SER A 1 249 ? 28.191 -30.609 18.522 1.00 32.92 249 SER A O 1
ATOM 1573 N N . LEU A 1 250 ? 26.340 -31.244 19.682 1.00 30.16 250 LEU A N 1
ATOM 1574 C CA . LEU A 1 250 ? 26.205 -29.987 20.439 1.00 30.07 250 LEU A CA 1
ATOM 1575 C C . LEU A 1 250 ? 27.385 -29.730 21.358 1.00 33.37 250 LEU A C 1
ATOM 1576 O O . LEU A 1 250 ? 27.725 -28.564 21.558 1.00 33.44 250 LEU A O 1
ATOM 1581 N N . ARG A 1 251 ? 28.017 -30.790 21.925 1.00 29.73 251 ARG A N 1
ATOM 1582 C CA . ARG A 1 251 ? 29.195 -30.611 22.791 1.00 29.37 251 ARG A CA 1
ATOM 1583 C C . ARG A 1 251 ? 30.343 -30.017 22.032 1.00 33.64 251 ARG A C 1
ATOM 1584 O O . ARG A 1 251 ? 31.063 -29.205 22.596 1.00 34.71 251 ARG A O 1
ATOM 1592 N N . THR A 1 252 ? 30.542 -30.450 20.769 1.00 30.59 252 THR A N 1
ATOM 1593 C CA . THR A 1 252 ? 31.600 -29.936 19.907 1.00 30.72 252 THR A CA 1
ATOM 1594 C C . THR A 1 252 ? 31.299 -28.502 19.546 1.00 34.70 252 THR A C 1
ATOM 1595 O O . THR A 1 252 ? 32.206 -27.674 19.594 1.00 35.67 252 THR A O 1
ATOM 1599 N N . LEU A 1 253 ? 30.030 -28.201 19.215 1.00 31.28 253 LEU A N 1
ATOM 1600 C CA . LEU A 1 253 ? 29.612 -26.853 18.860 1.00 32.11 253 LEU A CA 1
ATOM 1601 C C . LEU A 1 253 ? 29.876 -25.893 20.003 1.00 35.93 253 LEU A C 1
ATOM 1602 O O . LEU A 1 253 ? 30.288 -24.768 19.768 1.00 34.93 253 LEU A O 1
ATOM 1607 N N . SER A 1 254 ? 29.667 -26.357 21.240 1.00 32.52 254 SER A N 1
ATOM 1608 C CA . SER A 1 254 ? 29.909 -25.609 22.469 1.00 32.00 254 SER A CA 1
ATOM 1609 C C . SER A 1 254 ? 31.425 -25.304 22.600 1.00 32.24 254 SER A C 1
ATOM 1610 O O . SER A 1 254 ? 31.811 -24.208 22.991 1.00 30.06 254 SER A O 1
ATOM 1613 N N . SER A 1 255 ? 32.269 -26.277 22.264 1.00 27.87 255 SER A N 1
ATOM 1614 C CA . SER A 1 255 ? 33.723 -26.149 22.297 1.00 27.73 255 SER A CA 1
ATOM 1615 C C . SER A 1 255 ? 34.189 -25.121 21.226 1.00 32.93 255 SER A C 1
ATOM 1616 O O . SER A 1 255 ? 35.056 -24.289 21.488 1.00 33.68 255 SER A O 1
ATOM 1619 N N . VAL A 1 256 ? 33.584 -25.169 20.046 1.00 29.66 256 VAL A N 1
ATOM 1620 C CA . VAL A 1 256 ? 33.865 -24.247 18.942 1.00 29.84 256 VAL A CA 1
ATOM 1621 C C . VAL A 1 256 ? 33.396 -22.815 19.356 1.00 34.76 256 VAL A C 1
ATOM 1622 O O . VAL A 1 256 ? 34.086 -21.842 19.051 1.00 35.31 256 VAL A O 1
ATOM 1626 N N . HIS A 1 257 ? 32.239 -22.695 20.056 1.00 30.75 257 HIS A N 1
ATOM 1627 C CA . HIS A 1 257 ? 31.756 -21.394 20.526 1.00 30.62 257 HIS A CA 1
ATOM 1628 C C . HIS A 1 257 ? 32.740 -20.799 21.554 1.00 35.13 257 HIS A C 1
ATOM 1629 O O . HIS A 1 257 ? 32.994 -19.598 21.521 1.00 35.89 257 HIS A O 1
ATOM 1636 N N . SER A 1 258 ? 33.306 -21.622 22.450 1.00 30.86 258 SER A N 1
ATOM 1637 C CA . SER A 1 258 ? 34.293 -21.126 23.430 1.00 30.88 258 SER A CA 1
ATOM 1638 C C . SER A 1 258 ? 35.510 -20.460 22.730 1.00 35.34 258 SER A C 1
ATOM 1639 O O . SER A 1 258 ? 36.011 -19.434 23.197 1.00 33.28 258 SER A O 1
ATOM 1642 N N . GLU A 1 259 ? 35.959 -21.049 21.601 1.00 33.37 259 GLU A N 1
ATOM 1643 C CA . GLU A 1 259 ? 37.078 -20.559 20.782 1.00 34.33 259 GLU A CA 1
ATOM 1644 C C . GLU A 1 259 ? 36.674 -19.216 20.166 1.00 39.07 259 GLU A C 1
ATOM 1645 O O . GLU A 1 259 ? 37.497 -18.312 20.098 1.00 40.52 259 GLU A O 1
ATOM 1651 N N . GLN A 1 260 ? 35.391 -19.082 19.762 1.00 34.57 260 GLN A N 1
ATOM 1652 C CA . GLN A 1 260 ? 34.821 -17.866 19.205 1.00 34.07 260 GLN A CA 1
ATOM 1653 C C . GLN A 1 260 ? 34.820 -16.742 20.266 1.00 40.46 260 GLN A C 1
ATOM 1654 O O . GLN A 1 260 ? 35.130 -15.587 19.943 1.00 41.10 260 GLN A O 1
ATOM 1660 N N . VAL A 1 261 ? 34.460 -17.084 21.526 1.00 37.02 261 VAL A N 1
ATOM 1661 C CA . VAL A 1 261 ? 34.411 -16.144 22.653 1.00 35.95 261 VAL A CA 1
ATOM 1662 C C . VAL A 1 261 ? 35.838 -15.640 22.930 1.00 41.55 261 VAL A C 1
ATOM 1663 O O . VAL A 1 261 ? 36.020 -14.439 23.130 1.00 39.97 261 VAL A O 1
ATOM 1667 N N . PHE A 1 262 ? 36.838 -16.550 22.895 1.00 41.42 262 PHE A N 1
ATOM 1668 C CA . PHE A 1 262 ? 38.255 -16.214 23.099 1.00 43.56 262 PHE A CA 1
ATOM 1669 C C . PHE A 1 262 ? 38.765 -15.295 21.981 1.00 48.78 262 PHE A C 1
ATOM 1670 O O . PHE A 1 262 ? 39.498 -14.359 22.269 1.00 48.39 262 PHE A O 1
ATOM 1678 N N . ALA A 1 263 ? 38.336 -15.538 20.719 1.00 46.40 263 ALA A N 1
ATOM 1679 C CA . ALA A 1 263 ? 38.685 -14.722 19.550 1.00 45.85 263 ALA A CA 1
ATOM 1680 C C . ALA A 1 263 ? 38.156 -13.290 19.716 1.00 51.41 263 ALA A C 1
ATOM 1681 O O . ALA A 1 263 ? 38.859 -12.349 19.336 1.00 52.23 263 ALA A O 1
ATOM 1683 N N . LEU A 1 264 ? 36.934 -13.119 20.297 1.00 47.15 264 LEU A N 1
ATOM 1684 C CA . LEU A 1 264 ? 36.325 -11.796 20.517 1.00 46.51 264 LEU A CA 1
ATOM 1685 C C . LEU A 1 264 ? 37.107 -10.986 21.536 1.00 53.50 264 LEU A C 1
ATOM 1686 O O . LEU A 1 264 ? 37.175 -9.764 21.414 1.00 52.33 264 LEU A O 1
ATOM 1691 N N . ARG A 1 265 ? 37.706 -11.673 22.532 1.00 53.20 265 ARG A N 1
ATOM 1692 C CA . ARG A 1 265 ? 38.535 -11.059 23.567 1.00 54.65 265 ARG A CA 1
ATOM 1693 C C . ARG A 1 265 ? 39.783 -10.466 22.892 1.00 61.38 265 ARG A C 1
ATOM 1694 O O . ARG A 1 265 ? 40.155 -9.321 23.181 1.00 61.21 265 ARG A O 1
ATOM 1702 N N . LEU A 1 266 ? 40.399 -11.246 21.966 1.00 58.66 266 LEU A N 1
ATOM 1703 C CA . LEU A 1 266 ? 41.595 -10.871 21.207 1.00 58.79 266 LEU A CA 1
ATOM 1704 C C . LEU A 1 266 ? 41.362 -9.662 20.296 1.00 62.90 266 LEU A C 1
ATOM 1705 O O . LEU A 1 266 ? 42.226 -8.789 20.227 1.00 63.13 266 LEU A O 1
ATOM 1710 N N . GLN A 1 267 ? 40.195 -9.596 19.627 1.00 59.13 267 GLN A N 1
ATOM 1711 C CA . GLN A 1 267 ? 39.831 -8.478 18.747 1.00 58.91 267 GLN A CA 1
ATOM 1712 C C . GLN A 1 267 ? 39.151 -7.336 19.536 1.00 63.94 267 GLN A C 1
ATOM 1713 O O . GLN A 1 267 ? 38.535 -6.438 18.947 1.00 63.89 267 GLN A O 1
ATOM 1719 N N . ASP A 1 268 ? 39.289 -7.390 20.885 1.00 61.07 268 ASP A N 1
ATOM 1720 C CA . ASP A 1 268 ? 38.774 -6.461 21.898 1.00 61.04 268 ASP A CA 1
ATOM 1721 C C . ASP A 1 268 ? 37.271 -6.111 21.731 1.00 62.06 268 ASP A C 1
ATOM 1722 O O . ASP A 1 268 ? 36.850 -5.002 22.080 1.00 62.24 268 ASP A O 1
ATOM 1727 N N . LYS A 1 269 ? 36.470 -7.073 21.210 1.00 55.69 269 LYS A N 1
ATOM 1728 C CA . LYS A 1 269 ? 35.022 -6.947 20.995 1.00 53.83 269 LYS A CA 1
ATOM 1729 C C . LYS A 1 269 ? 34.320 -7.425 22.273 1.00 54.39 269 LYS A C 1
ATOM 1730 O O . LYS A 1 269 ? 34.336 -8.614 22.603 1.00 54.23 269 LYS A O 1
ATOM 1736 N N . LYS A 1 270 ? 33.744 -6.483 23.009 1.00 48.49 270 LYS A N 1
ATOM 1737 C CA . LYS A 1 270 ? 33.089 -6.755 24.284 1.00 47.17 270 LYS A CA 1
ATOM 1738 C C . LYS A 1 270 ? 31.663 -7.269 24.170 1.00 47.28 270 LYS A C 1
ATOM 1739 O O . LYS A 1 270 ? 30.851 -6.763 23.400 1.00 46.74 270 LYS A O 1
ATOM 1745 N N . LEU A 1 271 ? 31.370 -8.299 24.965 1.00 40.98 271 LEU A N 1
ATOM 1746 C CA . LEU A 1 271 ? 30.042 -8.878 24.992 1.00 38.54 271 LEU A CA 1
ATOM 1747 C C . LEU A 1 271 ? 29.213 -8.104 26.020 1.00 40.25 271 LEU A C 1
ATOM 1748 O O . LEU A 1 271 ? 29.791 -7.588 26.989 1.00 39.99 271 LEU A O 1
ATOM 1753 N N . PRO A 1 272 ? 27.868 -7.999 25.836 1.00 34.90 272 PRO A N 1
ATOM 1754 C CA . PRO A 1 272 ? 27.047 -7.302 26.833 1.00 33.73 272 PRO A CA 1
ATOM 1755 C C . PRO A 1 272 ? 27.038 -8.044 28.193 1.00 39.37 272 PRO A C 1
ATOM 1756 O O . PRO A 1 272 ? 27.338 -9.242 28.247 1.00 37.66 272 PRO A O 1
ATOM 1760 N N . PRO A 1 273 ? 26.723 -7.335 29.310 1.00 37.97 273 PRO A N 1
ATOM 1761 C CA . PRO A 1 273 ? 26.786 -7.952 30.653 1.00 36.71 273 PRO A CA 1
ATOM 1762 C C . PRO A 1 273 ? 26.292 -9.406 30.841 1.00 36.46 273 PRO A C 1
ATOM 1763 O O . PRO A 1 273 ? 27.055 -10.181 31.416 1.00 35.50 273 PRO A O 1
ATOM 1767 N N . LEU A 1 274 ? 25.075 -9.784 30.399 1.00 31.67 274 LEU A N 1
ATOM 1768 C CA . LEU A 1 274 ? 24.603 -11.167 30.600 1.00 30.79 274 LEU A CA 1
ATOM 1769 C C . LEU A 1 274 ? 25.432 -12.198 29.833 1.00 34.93 274 LEU A C 1
ATOM 1770 O O . LEU A 1 274 ? 25.753 -13.238 30.400 1.00 35.25 274 LEU A O 1
ATOM 1775 N N . LEU A 1 275 ? 25.808 -11.908 28.567 1.00 30.46 275 LEU A N 1
ATOM 1776 C CA . LEU A 1 275 ? 26.600 -12.852 27.786 1.00 29.74 275 LEU A CA 1
ATOM 1777 C C . LEU A 1 275 ? 28.004 -12.934 28.324 1.00 33.84 275 LEU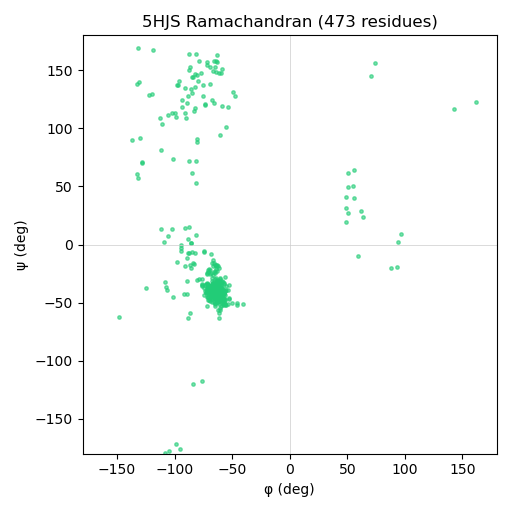 A C 1
ATOM 1778 O O . LEU A 1 275 ? 28.569 -14.019 28.369 1.00 31.80 275 LEU A O 1
ATOM 1783 N N . SER A 1 276 ? 28.571 -11.797 28.769 1.00 31.72 276 SER A N 1
ATOM 1784 C CA . SER A 1 276 ? 29.919 -11.807 29.336 1.00 31.24 276 SER A CA 1
ATOM 1785 C C . SER A 1 276 ? 29.958 -12.681 30.640 1.00 34.56 276 SER A C 1
ATOM 1786 O O . SER A 1 276 ? 30.912 -13.407 30.895 1.00 33.32 276 SER A O 1
ATOM 1789 N N . GLU A 1 277 ? 28.901 -12.594 31.443 1.00 30.65 277 GLU A N 1
ATOM 1790 C CA . GLU A 1 277 ? 28.718 -13.319 32.691 1.00 29.35 277 GLU A CA 1
ATOM 1791 C C . GLU A 1 277 ? 28.737 -14.841 32.492 1.00 31.66 277 GLU A C 1
ATOM 1792 O O . GLU A 1 277 ? 29.506 -15.555 33.137 1.00 32.00 277 GLU A O 1
ATOM 1798 N N . ILE A 1 278 ? 27.906 -15.329 31.579 1.00 26.98 278 ILE A N 1
ATOM 1799 C CA . ILE A 1 278 ? 27.810 -16.763 31.336 1.00 26.19 278 ILE A CA 1
ATOM 1800 C C . ILE A 1 278 ? 28.946 -17.300 30.489 1.00 31.04 278 ILE A C 1
ATOM 1801 O O . ILE A 1 278 ? 29.317 -18.464 30.680 1.00 30.83 278 ILE A O 1
ATOM 1806 N N . TRP A 1 279 ? 29.527 -16.476 29.580 1.00 28.95 279 TRP A N 1
ATOM 1807 C CA . TRP A 1 279 ? 30.570 -16.984 28.681 1.00 29.41 279 TRP A CA 1
ATOM 1808 C C . TRP A 1 279 ? 31.997 -16.556 28.893 1.00 37.84 279 TRP A C 1
ATOM 1809 O O . TRP A 1 279 ? 32.879 -17.342 28.561 1.00 37.63 279 TRP A O 1
ATOM 1820 N N . ASP A 1 280 ? 32.263 -15.337 29.369 1.00 40.45 280 ASP A N 1
ATOM 1821 C CA . ASP A 1 280 ? 33.659 -14.907 29.524 1.00 41.35 280 ASP A CA 1
ATOM 1822 C C . ASP A 1 280 ? 34.384 -15.592 30.663 1.00 49.40 280 ASP A C 1
ATOM 1823 O O . ASP A 1 280 ? 33.761 -16.059 31.617 1.00 48.06 280 ASP A O 1
ATOM 1828 N N . VAL A 1 281 ? 35.712 -15.667 30.534 1.00 50.50 281 VAL A N 1
ATOM 1829 C CA . VAL A 1 281 ? 36.617 -16.248 31.522 1.00 52.90 281 VAL A CA 1
ATOM 1830 C C . VAL A 1 281 ? 37.021 -15.061 32.414 1.00 61.97 281 VAL A C 1
ATOM 1831 O O . VAL A 1 281 ? 37.665 -14.118 31.935 1.00 62.42 281 VAL A O 1
ATOM 1835 N N . HIS A 1 282 ? 36.590 -15.086 33.692 1.00 60.90 282 HIS A N 1
ATOM 1836 C CA . HIS A 1 282 ? 36.861 -14.025 34.669 1.00 92.10 282 HIS A CA 1
ATOM 1837 C C . HIS A 1 282 ? 37.849 -14.465 35.756 1.00 117.97 282 HIS A C 1
ATOM 1838 O O . HIS A 1 282 ? 38.601 -15.422 35.573 1.00 78.83 282 HIS A O 1
ATOM 1845 N N . GLN B 1 41 ? 14.856 -57.894 18.550 1.00 40.18 41 GLN B N 1
ATOM 1846 C CA . GLN B 1 41 ? 15.562 -59.102 18.968 1.00 39.95 41 GLN B CA 1
ATOM 1847 C C . GLN B 1 41 ? 16.903 -59.173 18.249 1.00 40.25 41 GLN B C 1
ATOM 1848 O O . GLN B 1 41 ? 16.994 -58.810 17.069 1.00 43.08 41 GLN B O 1
ATOM 1854 N N . LEU B 1 42 ? 17.936 -59.657 18.941 1.00 30.13 42 LEU B N 1
ATOM 1855 C CA . LEU B 1 42 ? 19.259 -59.782 18.360 1.00 27.43 42 LEU B CA 1
ATOM 1856 C C . LEU B 1 42 ? 19.241 -60.820 17.230 1.00 30.32 42 LEU B C 1
ATOM 1857 O O . LEU B 1 42 ? 18.844 -61.954 17.444 1.00 30.17 42 LEU B O 1
ATOM 1862 N N . SER B 1 43 ? 19.615 -60.416 16.017 1.00 25.15 43 SER B N 1
ATOM 1863 C CA . SER B 1 43 ? 19.620 -61.342 14.891 1.00 23.19 43 SER B CA 1
ATOM 1864 C C . SER B 1 43 ? 20.889 -62.195 14.903 1.00 25.78 43 SER B C 1
ATOM 1865 O O . SER B 1 43 ? 21.885 -61.800 15.522 1.00 26.56 43 SER B O 1
ATOM 1868 N N . PRO B 1 44 ? 20.919 -63.319 14.140 1.00 21.38 44 PRO B N 1
ATOM 1869 C CA . PRO B 1 44 ? 22.163 -64.121 14.044 1.00 22.29 44 PRO B CA 1
ATOM 1870 C C . PRO B 1 44 ? 23.330 -63.272 13.485 1.00 30.06 44 PRO B C 1
ATOM 1871 O O . PRO B 1 44 ? 24.473 -63.392 13.916 1.00 30.71 44 PRO B O 1
ATOM 1875 N N . GLU B 1 45 ? 23.028 -62.385 12.520 1.00 27.60 45 GLU B N 1
ATOM 1876 C CA . GLU B 1 45 ? 24.021 -61.515 11.886 1.00 25.92 45 GLU B CA 1
ATOM 1877 C C . GLU B 1 45 ? 24.600 -60.502 12.892 1.00 27.64 45 GLU B C 1
ATOM 1878 O O . GLU B 1 45 ? 25.807 -60.305 12.897 1.00 28.33 45 GLU B O 1
ATOM 1884 N N . GLN B 1 46 ? 23.771 -59.913 13.767 1.00 22.78 46 GLN B N 1
ATOM 1885 C CA . GLN B 1 46 ? 24.267 -58.953 14.783 1.00 24.58 46 GLN B CA 1
ATOM 1886 C C . GLN B 1 46 ? 25.078 -59.701 15.830 1.00 31.25 46 GLN B C 1
ATOM 1887 O O . GLN B 1 46 ? 26.128 -59.216 16.237 1.00 30.34 46 GLN B O 1
ATOM 1893 N N . LEU B 1 47 ? 24.600 -60.911 16.230 1.00 28.94 47 LEU B N 1
ATOM 1894 C CA . LEU B 1 47 ? 25.274 -61.788 17.184 1.00 28.23 47 LEU B CA 1
ATOM 1895 C C . LEU B 1 47 ? 26.709 -62.086 16.713 1.00 29.76 47 LEU B C 1
ATOM 1896 O O . LEU B 1 47 ? 27.662 -61.894 17.472 1.00 30.08 47 LEU B O 1
ATOM 1901 N N . GLY B 1 48 ? 26.844 -62.539 15.474 1.00 24.59 48 GLY B N 1
ATOM 1902 C CA . GLY B 1 48 ? 28.129 -62.865 14.867 1.00 24.04 48 GLY B CA 1
ATOM 1903 C C . GLY B 1 48 ? 29.044 -61.672 14.723 1.00 26.94 48 GLY B C 1
ATOM 1904 O O . GLY B 1 48 ? 30.250 -61.774 14.944 1.00 26.53 48 GLY B O 1
ATOM 1905 N N . MET B 1 49 ? 28.480 -60.524 14.335 1.00 24.58 49 MET B N 1
ATOM 1906 C CA . MET B 1 49 ? 29.257 -59.288 14.191 1.00 23.89 49 MET B CA 1
ATOM 1907 C C . MET B 1 49 ? 29.861 -58.874 15.550 1.00 27.13 49 MET B C 1
ATOM 1908 O O . MET B 1 49 ? 31.044 -58.566 15.613 1.00 27.07 49 MET B O 1
ATOM 1913 N N . ILE B 1 50 ? 29.051 -58.869 16.635 1.00 22.57 50 ILE B N 1
ATOM 1914 C CA . ILE B 1 50 ? 29.509 -58.462 17.975 1.00 21.73 50 ILE B CA 1
ATOM 1915 C C . ILE B 1 50 ? 30.606 -59.390 18.484 1.00 24.09 50 ILE B C 1
ATOM 1916 O O . ILE B 1 50 ? 31.631 -58.926 18.969 1.00 23.75 50 ILE B O 1
ATOM 1921 N N . GLU B 1 51 ? 30.379 -60.688 18.382 1.00 19.94 51 GLU B N 1
ATOM 1922 C CA . GLU B 1 51 ? 31.354 -61.686 18.832 1.00 19.42 51 GLU B CA 1
ATOM 1923 C C . GLU B 1 51 ? 32.711 -61.528 18.141 1.00 26.34 51 GLU B C 1
ATOM 1924 O O . GLU B 1 51 ? 33.763 -61.653 18.794 1.00 26.98 51 GLU B O 1
ATOM 1930 N N . LYS B 1 52 ? 32.694 -61.265 16.825 1.00 25.50 52 LYS B N 1
ATOM 1931 C CA . LYS B 1 52 ? 33.909 -61.041 16.035 1.00 25.00 52 LYS B CA 1
ATOM 1932 C C . LYS B 1 52 ? 34.583 -59.778 16.513 1.00 27.02 52 LYS B C 1
ATOM 1933 O O . LYS B 1 52 ? 35.795 -59.771 16.606 1.00 29.15 52 LYS B O 1
ATOM 1939 N N . LEU B 1 53 ? 33.824 -58.717 16.853 1.00 22.63 53 LEU B N 1
ATOM 1940 C CA . LEU B 1 53 ? 34.453 -57.492 17.396 1.00 22.75 53 LEU B CA 1
ATOM 1941 C C . LEU B 1 53 ? 35.125 -57.779 18.743 1.00 27.67 53 LEU B C 1
ATOM 1942 O O . LEU B 1 53 ? 36.179 -57.220 19.021 1.00 27.10 53 LEU B O 1
ATOM 1947 N N . VAL B 1 54 ? 34.477 -58.608 19.612 1.00 26.40 54 VAL B N 1
ATOM 1948 C CA . VAL B 1 54 ? 35.017 -58.952 20.927 1.00 25.55 54 VAL B CA 1
ATOM 1949 C C . VAL B 1 54 ? 36.319 -59.733 20.762 1.00 28.80 54 VAL B C 1
ATOM 1950 O O . VAL B 1 54 ? 37.308 -59.410 21.444 1.00 29.59 54 VAL B O 1
ATOM 1954 N N . ALA B 1 55 ? 36.318 -60.745 19.875 1.00 24.81 55 ALA B N 1
ATOM 1955 C CA . ALA B 1 55 ? 37.483 -61.584 19.540 1.00 25.17 55 ALA B CA 1
ATOM 1956 C C . ALA B 1 55 ? 38.607 -60.709 18.963 1.00 30.97 55 ALA B C 1
ATOM 1957 O O . ALA B 1 55 ? 39.766 -60.893 19.332 1.00 30.38 55 ALA B O 1
ATOM 1959 N N . ALA B 1 56 ? 38.264 -59.734 18.086 1.00 30.05 56 ALA B N 1
ATOM 1960 C CA . ALA B 1 56 ? 39.262 -58.829 17.495 1.00 30.74 56 ALA B CA 1
ATOM 1961 C C . ALA B 1 56 ? 39.936 -57.966 18.557 1.00 38.13 56 ALA B C 1
ATOM 1962 O O . ALA B 1 56 ? 41.123 -57.677 18.426 1.00 37.79 56 ALA B O 1
ATOM 1964 N N . GLN B 1 57 ? 39.219 -57.606 19.636 1.00 38.02 57 GLN B N 1
ATOM 1965 C CA . GLN B 1 57 ? 39.813 -56.813 20.708 1.00 40.07 57 GLN B CA 1
ATOM 1966 C C . GLN B 1 57 ? 40.742 -57.609 21.627 1.00 47.03 57 GLN B C 1
ATOM 1967 O O . GLN B 1 57 ? 41.741 -57.036 22.054 1.00 47.77 57 GLN B O 1
ATOM 1973 N N . GLN B 1 58 ? 40.451 -58.914 21.913 1.00 44.02 58 GLN B N 1
ATOM 1974 C CA . GLN B 1 58 ? 41.280 -59.775 22.788 1.00 51.24 58 GLN B CA 1
ATOM 1975 C C . GLN B 1 58 ? 42.751 -59.850 22.336 1.00 88.11 58 GLN B C 1
ATOM 1976 O O . GLN B 1 58 ? 43.046 -60.190 21.187 1.00 56.46 58 GLN B O 1
ATOM 1982 N N . LEU B 1 69 ? 57.818 -56.010 23.056 1.00 80.05 69 LEU B N 1
ATOM 1983 C CA . LEU B 1 69 ? 57.480 -54.637 23.433 1.00 79.70 69 LEU B CA 1
ATOM 1984 C C . LEU B 1 69 ? 58.454 -54.037 24.463 1.00 81.39 69 LEU B C 1
ATOM 1985 O O . LEU B 1 69 ? 58.551 -54.521 25.599 1.00 81.76 69 LEU B O 1
ATOM 1990 N N . ARG B 1 70 ? 59.169 -52.975 24.056 1.00 75.03 70 ARG B N 1
ATOM 1991 C CA . ARG B 1 70 ? 60.136 -52.283 24.905 1.00 73.47 70 ARG B CA 1
ATOM 1992 C C . ARG B 1 70 ? 59.640 -50.868 25.244 1.00 72.73 70 ARG B C 1
ATOM 1993 O O . ARG B 1 70 ? 60.038 -49.893 24.603 1.00 72.07 70 ARG B O 1
ATOM 2001 N N . VAL B 1 71 ? 58.742 -50.770 26.242 1.00 65.79 71 VAL B N 1
ATOM 2002 C CA . VAL B 1 71 ? 58.179 -49.497 26.717 1.00 63.64 71 VAL B CA 1
ATOM 2003 C C . VAL B 1 71 ? 59.174 -48.955 27.750 1.00 62.77 71 VAL B C 1
ATOM 2004 O O . VAL B 1 71 ? 59.616 -49.726 28.610 1.00 61.97 71 VAL B O 1
ATOM 2008 N N . THR B 1 72 ? 59.526 -47.646 27.668 1.00 56.01 72 THR B N 1
ATOM 2009 C CA . THR B 1 72 ? 60.439 -46.997 28.619 1.00 54.78 72 THR B CA 1
ATOM 2010 C C . THR B 1 72 ? 59.879 -47.258 30.023 1.00 57.01 72 THR B C 1
ATOM 2011 O O . THR B 1 72 ? 58.744 -46.864 30.277 1.00 57.02 72 THR B O 1
ATOM 2015 N N . PRO B 1 73 ? 60.609 -47.952 30.928 1.00 51.64 73 PRO B N 1
ATOM 2016 C CA . PRO B 1 73 ? 60.044 -48.222 32.258 1.00 50.22 73 PRO B CA 1
ATOM 2017 C C . PRO B 1 73 ? 59.768 -46.974 33.100 1.00 50.64 73 PRO B C 1
ATOM 2018 O O . PRO B 1 73 ? 60.344 -45.909 32.872 1.00 49.64 73 PRO B O 1
ATOM 2022 N N . TRP B 1 74 ? 58.846 -47.115 34.062 1.00 44.93 74 TRP B N 1
ATOM 2023 C CA . TRP B 1 74 ? 58.439 -46.045 34.965 1.00 43.43 74 TRP B CA 1
ATOM 2024 C C . TRP B 1 74 ? 59.529 -45.817 36.041 1.00 46.55 74 TRP B C 1
ATOM 2025 O O . TRP B 1 74 ? 59.913 -46.781 36.699 1.00 46.72 74 TRP B O 1
ATOM 2036 N N . PRO B 1 75 ? 60.026 -44.567 36.248 1.00 42.54 75 PRO B N 1
ATOM 2037 C CA . PRO B 1 75 ? 61.070 -44.348 37.260 1.00 47.58 75 PRO B CA 1
ATOM 2038 C C . PRO B 1 75 ? 60.509 -44.176 38.666 1.00 76.76 75 PRO B C 1
ATOM 2039 O O . PRO B 1 75 ? 60.001 -45.132 39.234 1.00 51.75 75 PRO B O 1
ATOM 2043 N N . SER B 1 82 ? 64.455 -34.892 39.452 1.00 47.14 82 SER B N 1
ATOM 2044 C CA . SER B 1 82 ? 65.397 -34.825 38.333 1.00 45.88 82 SER B CA 1
ATOM 2045 C C . SER B 1 82 ? 64.715 -34.753 36.976 1.00 48.95 82 SER B C 1
ATOM 2046 O O . SER B 1 82 ? 63.676 -35.395 36.774 1.00 48.74 82 SER B O 1
ATOM 2049 N N . ARG B 1 83 ? 65.339 -33.993 36.032 1.00 44.48 83 ARG B N 1
ATOM 2050 C CA . ARG B 1 83 ? 64.916 -33.801 34.640 1.00 43.94 83 ARG B CA 1
ATOM 2051 C C . ARG B 1 83 ? 64.885 -35.179 33.968 1.00 47.03 83 ARG B C 1
ATOM 2052 O O . ARG B 1 83 ? 63.999 -35.434 33.153 1.00 47.12 83 ARG B O 1
ATOM 2060 N N . GLU B 1 84 ? 65.830 -36.083 34.350 1.00 42.07 84 GLU B N 1
ATOM 2061 C CA . GLU B 1 84 ? 65.900 -37.458 33.853 1.00 40.71 84 GLU B CA 1
ATOM 2062 C C . GLU B 1 84 ? 64.613 -38.244 34.224 1.00 43.24 84 GLU B C 1
ATOM 2063 O O . GLU B 1 84 ? 64.037 -38.878 33.338 1.00 42.31 84 GLU B O 1
ATOM 2069 N N . ALA B 1 85 ? 64.176 -38.200 35.516 1.00 39.69 85 ALA B N 1
ATOM 2070 C CA . ALA B 1 85 ? 62.969 -38.897 36.008 1.00 38.80 85 ALA B CA 1
ATOM 2071 C C . ALA B 1 85 ? 61.686 -38.318 35.386 1.00 40.85 85 ALA B C 1
ATOM 2072 O O . ALA B 1 85 ? 60.784 -39.083 35.055 1.00 38.27 85 ALA B O 1
ATOM 2074 N N . ARG B 1 86 ? 61.635 -36.966 35.251 1.00 37.16 86 ARG B N 1
ATOM 2075 C CA A ARG B 1 86 ? 60.523 -36.220 34.674 0.50 37.33 86 ARG B CA 1
ATOM 2076 C CA B ARG B 1 86 ? 60.518 -36.219 34.666 0.50 37.32 86 ARG B CA 1
ATOM 2077 C C . ARG B 1 86 ? 60.350 -36.633 33.195 1.00 42.28 86 ARG B C 1
ATOM 2078 O O . ARG B 1 86 ? 59.236 -36.953 32.766 1.00 43.71 86 ARG B O 1
ATOM 2093 N N . GLN B 1 87 ? 61.461 -36.655 32.426 1.00 37.71 87 GLN B N 1
ATOM 2094 C CA . GLN B 1 87 ? 61.494 -37.037 31.014 1.00 37.33 87 GLN B CA 1
ATOM 2095 C C . GLN B 1 87 ? 61.089 -38.485 30.805 1.00 41.08 87 GLN B C 1
ATOM 2096 O O . GLN B 1 87 ? 60.412 -38.793 29.829 1.00 41.35 87 GLN B O 1
ATOM 2102 N N . GLN B 1 88 ? 61.523 -39.369 31.711 1.00 36.50 88 GLN B N 1
ATOM 2103 C CA . GLN B 1 88 ? 61.258 -40.801 31.661 1.00 36.71 88 GLN B CA 1
ATOM 2104 C C . GLN B 1 88 ? 59.776 -41.124 31.912 1.00 40.41 88 GLN B C 1
ATOM 2105 O O . GLN B 1 88 ? 59.245 -42.027 31.273 1.00 39.67 88 GLN B O 1
ATOM 2111 N N . ARG B 1 89 ? 59.126 -40.406 32.858 1.00 37.41 89 ARG B N 1
ATOM 2112 C CA . ARG B 1 89 ? 57.702 -40.589 33.196 1.00 36.62 89 ARG B CA 1
ATOM 2113 C C . ARG B 1 89 ? 56.825 -40.192 32.000 1.00 38.28 89 ARG B C 1
ATOM 2114 O O . ARG B 1 89 ? 55.898 -40.911 31.646 1.00 36.92 89 ARG B O 1
ATOM 2122 N N . PHE B 1 90 ? 57.143 -39.038 31.389 1.00 34.97 90 PHE B N 1
ATOM 2123 C CA . PHE B 1 90 ? 56.489 -38.465 30.218 1.00 34.41 90 PHE B CA 1
ATOM 2124 C C . PHE B 1 90 ? 56.629 -39.424 29.040 1.00 39.33 90 PHE B C 1
ATOM 2125 O O . PHE B 1 90 ? 55.635 -39.688 28.358 1.00 38.15 90 PHE B O 1
ATOM 2133 N N . ALA B 1 91 ? 57.857 -39.964 28.816 1.00 36.74 91 ALA B N 1
ATOM 2134 C CA . ALA B 1 91 ? 58.147 -40.913 27.748 1.00 36.03 91 ALA B CA 1
ATOM 2135 C C . ALA B 1 91 ? 57.354 -42.186 27.991 1.00 39.41 91 ALA B C 1
ATOM 2136 O O . ALA B 1 91 ? 56.823 -42.727 27.033 1.00 40.46 91 ALA B O 1
ATOM 2138 N N . HIS B 1 92 ? 57.226 -42.641 29.267 1.00 33.30 92 HIS B N 1
ATOM 2139 C CA . HIS B 1 92 ? 56.458 -43.843 29.614 1.00 32.27 92 HIS B CA 1
ATOM 2140 C C . HIS B 1 92 ? 54.989 -43.686 29.138 1.00 35.79 92 HIS B C 1
ATOM 2141 O O . HIS B 1 92 ? 54.471 -44.549 28.434 1.00 35.58 92 HIS B O 1
ATOM 2148 N N . PHE B 1 93 ? 54.364 -42.561 29.490 1.00 32.56 93 PHE B N 1
ATOM 2149 C CA . PHE B 1 93 ? 52.983 -42.214 29.149 1.00 31.46 93 PHE B CA 1
ATOM 2150 C C . PHE B 1 93 ? 52.762 -41.995 27.661 1.00 34.10 93 PHE B C 1
ATOM 2151 O O . PHE B 1 93 ? 51.720 -42.410 27.158 1.00 31.84 93 PHE B O 1
ATOM 2159 N N . THR B 1 94 ? 53.729 -41.348 26.947 1.00 31.31 94 THR B N 1
ATOM 2160 C CA . THR B 1 94 ? 53.606 -41.127 25.500 1.00 30.92 94 THR B CA 1
ATOM 2161 C C . THR B 1 94 ? 53.768 -42.461 24.794 1.00 34.33 94 THR B C 1
ATOM 2162 O O . THR B 1 94 ? 53.113 -42.704 23.782 1.00 34.14 94 THR B O 1
ATOM 2166 N N . GLU B 1 95 ? 54.628 -43.338 25.337 1.00 31.45 95 GLU B N 1
ATOM 2167 C CA . GLU B 1 95 ? 54.845 -44.651 24.738 1.00 31.14 95 GLU B CA 1
ATOM 2168 C C . GLU B 1 95 ? 53.623 -45.567 24.924 1.00 33.52 95 GLU B C 1
ATOM 2169 O O . GLU B 1 95 ? 53.282 -46.281 23.988 1.00 32.29 95 GLU B O 1
ATOM 2175 N N . LEU B 1 96 ? 52.934 -45.503 26.090 1.00 29.71 96 LEU B N 1
ATOM 2176 C CA . LEU B 1 96 ? 51.696 -46.258 26.330 1.00 29.19 96 LEU B CA 1
ATOM 2177 C C . LEU B 1 96 ? 50.610 -45.732 25.375 1.00 31.22 96 LEU B C 1
ATOM 2178 O O . LEU B 1 96 ? 49.814 -46.522 24.869 1.00 32.73 96 LEU B O 1
ATOM 2183 N N . ALA B 1 97 ? 50.570 -44.404 25.159 1.00 27.81 97 ALA B N 1
ATOM 2184 C CA . ALA B 1 97 ? 49.614 -43.753 24.261 1.00 27.87 97 ALA B CA 1
ATOM 2185 C C . ALA B 1 97 ? 49.843 -44.238 22.816 1.00 32.10 97 ALA B C 1
ATOM 2186 O O . ALA B 1 97 ? 48.873 -44.508 22.108 1.00 31.10 97 ALA B O 1
ATOM 2188 N N . ILE B 1 98 ? 51.128 -44.401 22.399 1.00 29.51 98 ILE B N 1
ATOM 2189 C CA . ILE B 1 98 ? 51.502 -44.899 21.061 1.00 28.93 98 ILE B CA 1
ATOM 2190 C C . ILE B 1 98 ? 51.013 -46.332 20.884 1.00 31.73 98 ILE B C 1
ATOM 2191 O O . ILE B 1 98 ? 50.446 -46.634 19.836 1.00 31.79 98 ILE B O 1
ATOM 2196 N N . VAL B 1 99 ? 51.175 -47.196 21.921 1.00 28.13 99 VAL B N 1
ATOM 2197 C CA . VAL B 1 99 ? 50.704 -48.602 21.901 1.00 28.68 99 VAL B CA 1
ATOM 2198 C C . VAL B 1 99 ? 49.170 -48.600 21.690 1.00 32.66 99 VAL B C 1
ATOM 2199 O O . VAL B 1 99 ? 48.656 -49.366 20.873 1.00 30.32 99 VAL B O 1
ATOM 2203 N N . SER B 1 100 ? 48.457 -47.741 22.464 1.00 29.76 100 SER B N 1
ATOM 2204 C CA . SER B 1 100 ? 47.003 -47.590 22.410 1.00 28.33 100 SER B CA 1
ATOM 2205 C C . SER B 1 100 ? 46.518 -47.202 21.005 1.00 31.90 100 SER B C 1
ATOM 2206 O O . SER B 1 100 ? 45.589 -47.835 20.520 1.00 29.96 100 SER B O 1
ATOM 2209 N N . VAL B 1 101 ? 47.163 -46.212 20.340 1.00 30.04 101 VAL B N 1
ATOM 2210 C CA . VAL B 1 101 ? 46.807 -45.774 18.974 1.00 30.49 101 VAL B CA 1
ATOM 2211 C C . VAL B 1 101 ? 46.969 -46.951 18.015 1.00 33.79 101 VAL B C 1
ATOM 2212 O O . VAL B 1 101 ? 46.096 -47.211 17.183 1.00 32.73 101 VAL B O 1
ATOM 2216 N N . GLN B 1 102 ? 48.078 -47.675 18.145 1.00 29.97 102 GLN B N 1
ATOM 2217 C CA . GLN B 1 102 ? 48.348 -48.827 17.285 1.00 29.54 102 GLN B CA 1
ATOM 2218 C C . GLN B 1 102 ? 47.258 -49.889 17.398 1.00 30.96 102 GLN B C 1
ATOM 2219 O O . GLN B 1 102 ? 46.837 -50.419 16.382 1.00 30.93 102 GLN B O 1
ATOM 2225 N N . GLU B 1 103 ? 46.773 -50.162 18.620 1.00 28.18 103 GLU B N 1
ATOM 2226 C CA . GLU B 1 103 ? 45.694 -51.131 18.876 1.00 27.63 103 GLU B CA 1
ATOM 2227 C C . GLU B 1 103 ? 44.366 -50.642 18.322 1.00 26.77 103 GLU B C 1
ATOM 2228 O O . GLU B 1 103 ? 43.590 -51.452 17.831 1.00 24.52 103 GLU B O 1
ATOM 2234 N N . ILE B 1 104 ? 44.105 -49.321 18.383 1.00 24.74 104 ILE B N 1
ATOM 2235 C CA . ILE B 1 104 ? 42.863 -48.725 17.864 1.00 24.90 104 ILE B CA 1
ATOM 2236 C C . ILE B 1 104 ? 42.834 -48.882 16.323 1.00 27.02 104 ILE B C 1
ATOM 2237 O O . ILE B 1 104 ? 41.798 -49.258 15.766 1.00 26.58 104 ILE B O 1
ATOM 2242 N N . VAL B 1 105 ? 43.973 -48.613 15.647 1.00 24.86 105 VAL B N 1
ATOM 2243 C CA . VAL B 1 105 ? 44.141 -48.735 14.181 1.00 25.50 105 VAL B CA 1
ATOM 2244 C C . VAL B 1 105 ? 43.876 -50.192 13.782 1.00 29.32 105 VAL B C 1
ATOM 2245 O O . VAL B 1 105 ? 43.120 -50.448 12.857 1.00 28.85 105 VAL B O 1
ATOM 2249 N N . ASP B 1 106 ? 44.480 -51.138 14.504 1.00 27.00 106 ASP B N 1
ATOM 2250 C CA . ASP B 1 106 ? 44.296 -52.571 14.262 1.00 26.44 106 ASP B CA 1
ATOM 2251 C C . ASP B 1 106 ? 42.837 -53.009 14.451 1.00 28.98 106 ASP B C 1
ATOM 2252 O O . ASP B 1 106 ? 42.353 -53.840 13.679 1.00 28.06 106 ASP B O 1
ATOM 2257 N N . PHE B 1 107 ? 42.152 -52.488 15.496 1.00 25.96 107 PHE B N 1
ATOM 2258 C CA . PHE B 1 107 ? 40.747 -52.839 15.756 1.00 24.11 107 PHE B CA 1
ATOM 2259 C C . PHE B 1 107 ? 39.829 -52.203 14.694 1.00 26.72 107 PHE B C 1
ATOM 2260 O O . PHE B 1 107 ? 38.877 -52.851 14.237 1.00 25.10 107 PHE B O 1
ATOM 2268 N N . ALA B 1 108 ? 40.104 -50.919 14.327 1.00 21.89 108 ALA B N 1
ATOM 2269 C CA . ALA B 1 108 ? 39.345 -50.155 13.312 1.00 21.13 108 ALA B CA 1
ATOM 2270 C C . ALA B 1 108 ? 39.369 -50.909 11.988 1.00 23.59 108 ALA B C 1
ATOM 2271 O O . ALA B 1 108 ? 38.329 -51.074 11.315 1.00 22.12 108 ALA B O 1
ATOM 2273 N N . LYS B 1 109 ? 40.533 -51.457 11.633 1.00 17.42 109 LYS B N 1
ATOM 2274 C CA . LYS B 1 109 ? 40.610 -52.225 10.392 1.00 19.08 109 LYS B CA 1
ATOM 2275 C C . LYS B 1 109 ? 39.742 -53.465 10.383 1.00 26.37 109 LYS B C 1
ATOM 2276 O O . LYS B 1 109 ? 39.367 -53.892 9.308 1.00 24.71 109 LYS B O 1
ATOM 2282 N N . GLN B 1 110 ? 39.369 -54.020 11.569 1.00 26.44 110 GLN B N 1
ATOM 2283 C CA . GLN B 1 110 ? 38.509 -55.221 11.665 1.00 25.14 110 GLN B CA 1
ATOM 2284 C C . GLN B 1 110 ? 37.017 -54.874 11.697 1.00 27.95 110 GLN B C 1
ATOM 2285 O O . GLN B 1 110 ? 36.191 -55.785 11.673 1.00 27.43 110 GLN B O 1
ATOM 2291 N N . LEU B 1 111 ? 36.664 -53.581 11.790 1.00 24.09 111 LEU B N 1
ATOM 2292 C CA . LEU B 1 111 ? 35.263 -53.161 11.843 1.00 22.72 111 LEU B CA 1
ATOM 2293 C C . LEU B 1 111 ? 34.574 -53.294 10.501 1.00 26.00 111 LEU B C 1
ATOM 2294 O O . LEU B 1 111 ? 35.014 -52.641 9.542 1.00 25.91 111 LEU B O 1
ATOM 2299 N N . PRO B 1 112 ? 33.484 -54.091 10.376 1.00 22.50 112 PRO B N 1
ATOM 2300 C CA . PRO B 1 112 ? 32.763 -54.135 9.094 1.00 21.43 112 PRO B CA 1
ATOM 2301 C C . PRO B 1 112 ? 32.495 -52.716 8.573 1.00 26.84 112 PRO B C 1
ATOM 2302 O O . PRO B 1 112 ? 31.992 -51.843 9.306 1.00 25.67 112 PRO B O 1
ATOM 2306 N N . GLY B 1 113 ? 32.893 -52.490 7.328 1.00 24.51 113 GLY B N 1
ATOM 2307 C CA . GLY B 1 113 ? 32.701 -51.229 6.621 1.00 23.99 113 GLY B CA 1
ATOM 2308 C C . GLY B 1 113 ? 33.834 -50.229 6.683 1.00 27.31 113 GLY B C 1
ATOM 2309 O O . GLY B 1 113 ? 33.876 -49.332 5.851 1.00 26.32 113 GLY B O 1
ATOM 2310 N N . PHE B 1 114 ? 34.744 -50.349 7.661 1.00 22.96 114 PHE B N 1
ATOM 2311 C CA . PHE B 1 114 ? 35.841 -49.390 7.841 1.00 21.83 114 PHE B CA 1
ATOM 2312 C C . PHE B 1 114 ? 36.816 -49.311 6.635 1.00 25.73 114 PHE B C 1
ATOM 2313 O O . PHE B 1 114 ? 37.073 -48.211 6.135 1.00 24.64 114 PHE B O 1
ATOM 2321 N N . LEU B 1 115 ? 37.331 -50.462 6.164 1.00 22.77 115 LEU B N 1
ATOM 2322 C CA . LEU B 1 115 ? 38.280 -50.467 5.042 1.00 22.87 115 LEU B CA 1
ATOM 2323 C C . LEU B 1 115 ? 37.632 -50.206 3.676 1.00 27.64 115 LEU B C 1
ATOM 2324 O O . LEU B 1 115 ? 38.361 -50.005 2.700 1.00 27.24 115 LEU B O 1
ATOM 2329 N N . GLN B 1 116 ? 36.297 -50.135 3.611 1.00 23.39 116 GLN B N 1
ATOM 2330 C CA . GLN B 1 116 ? 35.573 -49.819 2.359 1.00 23.02 116 GLN B CA 1
ATOM 2331 C C . GLN B 1 116 ? 35.490 -48.316 2.210 1.00 26.82 116 GLN B C 1
ATOM 2332 O O . GLN B 1 116 ? 35.284 -47.822 1.099 1.00 27.31 116 GLN B O 1
ATOM 2338 N N . LEU B 1 117 ? 35.654 -47.576 3.324 1.00 20.95 117 LEU B N 1
ATOM 2339 C CA . LEU B 1 117 ? 35.648 -46.111 3.290 1.00 20.41 117 LEU B CA 1
ATOM 2340 C C . LEU B 1 117 ? 36.957 -45.723 2.626 1.00 23.84 117 LEU B C 1
ATOM 2341 O O . LEU B 1 117 ? 37.891 -46.526 2.679 1.00 24.68 117 LEU B O 1
ATOM 2346 N N . SER B 1 118 ? 37.063 -44.514 2.038 1.00 18.91 118 SER B N 1
ATOM 2347 C CA . SER B 1 118 ? 38.357 -44.119 1.434 1.00 19.00 118 SER B CA 1
ATOM 2348 C C . SER B 1 118 ? 39.385 -44.017 2.555 1.00 24.06 118 SER B C 1
ATOM 2349 O O . SER B 1 118 ? 39.024 -43.753 3.703 1.00 26.08 118 SER B O 1
ATOM 2352 N N . ARG B 1 119 ? 40.658 -44.228 2.228 1.00 20.07 119 ARG B N 1
ATOM 2353 C CA . ARG B 1 119 ? 41.764 -44.133 3.162 1.00 19.29 119 ARG B CA 1
ATOM 2354 C C . ARG B 1 119 ? 41.727 -42.760 3.798 1.00 23.79 119 ARG B C 1
ATOM 2355 O O . ARG B 1 119 ? 41.993 -42.628 4.975 1.00 25.90 119 ARG B O 1
ATOM 2363 N N . GLU B 1 120 ? 41.340 -41.737 3.038 1.00 20.40 120 GLU B N 1
ATOM 2364 C CA . GLU B 1 120 ? 41.244 -40.360 3.552 1.00 19.05 120 GLU B CA 1
ATOM 2365 C C . GLU B 1 120 ? 40.199 -40.236 4.691 1.00 23.73 120 GLU B C 1
ATOM 2366 O O . GLU B 1 120 ? 40.454 -39.556 5.699 1.00 21.01 120 GLU B O 1
ATOM 2372 N N . ASP B 1 121 ? 39.040 -40.899 4.530 1.00 20.88 121 ASP B N 1
ATOM 2373 C CA . ASP B 1 121 ? 37.955 -40.895 5.525 1.00 21.71 121 ASP B CA 1
ATOM 2374 C C . ASP B 1 121 ? 38.394 -41.758 6.716 1.00 24.97 121 ASP B C 1
ATOM 2375 O O . ASP B 1 121 ? 38.066 -41.429 7.837 1.00 26.85 121 ASP B O 1
ATOM 2380 N N . GLN B 1 122 ? 39.167 -42.845 6.468 1.00 21.93 122 GLN B N 1
ATOM 2381 C CA . GLN B 1 122 ? 39.708 -43.728 7.520 1.00 21.30 122 GLN B CA 1
ATOM 2382 C C . GLN B 1 122 ? 40.606 -42.885 8.437 1.00 26.38 122 GLN B C 1
ATOM 2383 O O . GLN B 1 122 ? 40.533 -42.975 9.664 1.00 24.98 122 GLN B O 1
ATOM 2389 N N . ILE B 1 123 ? 41.408 -42.009 7.823 1.00 23.80 123 ILE B N 1
ATOM 2390 C CA . ILE B 1 123 ? 42.299 -41.099 8.552 1.00 22.56 123 ILE B CA 1
ATOM 2391 C C . ILE B 1 123 ? 41.493 -40.023 9.250 1.00 24.49 123 ILE B C 1
ATOM 2392 O O . ILE B 1 123 ? 41.758 -39.738 10.421 1.00 23.46 123 ILE B O 1
ATOM 2397 N N . ALA B 1 124 ? 40.508 -39.419 8.566 1.00 20.43 124 ALA B N 1
ATOM 2398 C CA . ALA B 1 124 ? 39.676 -38.388 9.211 1.00 21.02 124 ALA B CA 1
ATOM 2399 C C . ALA B 1 124 ? 39.001 -38.935 10.487 1.00 26.79 124 ALA B C 1
ATOM 2400 O O . ALA B 1 124 ? 38.927 -38.239 11.509 1.00 24.75 124 ALA B O 1
ATOM 2402 N N . LEU B 1 125 ? 38.525 -40.191 10.425 1.00 22.28 125 LEU B N 1
ATOM 2403 C CA . LEU B 1 125 ? 37.817 -40.815 11.545 1.00 19.93 125 LEU B CA 1
ATOM 2404 C C . LEU B 1 125 ? 38.701 -41.167 12.694 1.00 23.14 125 LEU B C 1
ATOM 2405 O O . LEU B 1 125 ? 38.330 -40.918 13.831 1.00 23.79 125 LEU B O 1
ATOM 2410 N N . LEU B 1 126 ? 39.858 -41.775 12.406 1.00 19.81 126 LEU B N 1
ATOM 2411 C CA . LEU B 1 126 ? 40.786 -42.198 13.436 1.00 19.80 126 LEU B CA 1
ATOM 2412 C C . LEU B 1 126 ? 41.483 -41.031 14.100 1.00 25.38 126 LEU B C 1
ATOM 2413 O O . LEU B 1 126 ? 41.729 -41.055 15.308 1.00 25.58 126 LEU B O 1
ATOM 2418 N N . LYS B 1 127 ? 41.764 -39.977 13.328 1.00 23.08 127 LYS B N 1
ATOM 2419 C CA . LYS B 1 127 ? 42.471 -38.806 13.844 1.00 22.52 127 LYS B CA 1
ATOM 2420 C C . LYS B 1 127 ? 41.773 -38.162 15.044 1.00 27.26 127 LYS B C 1
ATOM 2421 O O . LYS B 1 127 ? 42.424 -37.884 16.043 1.00 27.37 127 LYS B O 1
ATOM 2427 N N . THR B 1 128 ? 40.460 -37.958 14.933 1.00 22.42 128 THR B N 1
ATOM 2428 C CA . THR B 1 128 ? 39.610 -37.299 15.913 1.00 22.33 128 THR B CA 1
ATOM 2429 C C . THR B 1 128 ? 39.008 -38.268 16.963 1.00 26.23 128 THR B C 1
ATOM 2430 O O . THR B 1 128 ? 38.778 -37.846 18.094 1.00 26.62 128 THR B O 1
ATOM 2434 N N . SER B 1 129 ? 38.743 -39.530 16.604 1.00 20.92 129 SER B N 1
ATOM 2435 C CA . SER B 1 129 ? 38.211 -40.508 17.562 1.00 21.91 129 SER B CA 1
ATOM 2436 C C . SER B 1 129 ? 39.312 -41.147 18.400 1.00 26.15 129 SER B C 1
ATOM 2437 O O . SER B 1 129 ? 38.980 -41.730 19.413 1.00 25.06 129 SER B O 1
ATOM 2440 N N . ALA B 1 130 ? 40.603 -41.062 17.999 1.00 22.95 130 ALA B N 1
ATOM 2441 C CA . ALA B 1 130 ? 41.659 -41.732 18.780 1.00 24.09 130 ALA B CA 1
ATOM 2442 C C . ALA B 1 130 ? 41.620 -41.437 20.282 1.00 27.65 130 ALA B C 1
ATOM 2443 O O . ALA B 1 130 ? 41.619 -42.384 21.052 1.00 26.34 130 ALA B O 1
ATOM 2445 N N . ILE B 1 131 ? 41.544 -40.154 20.689 1.00 24.96 131 ILE B N 1
ATOM 2446 C CA . ILE B 1 131 ? 41.526 -39.775 22.109 1.00 24.01 131 ILE B CA 1
ATOM 2447 C C . ILE B 1 131 ? 40.267 -40.291 22.852 1.00 25.10 131 ILE B C 1
ATOM 2448 O O . ILE B 1 131 ? 40.382 -40.776 23.976 1.00 23.57 131 ILE B O 1
ATOM 2453 N N . GLU B 1 132 ? 39.093 -40.249 22.204 1.00 20.33 132 GLU B N 1
ATOM 2454 C CA . GLU B 1 132 ? 37.855 -40.746 22.816 1.00 19.28 132 GLU B CA 1
ATOM 2455 C C . GLU B 1 132 ? 37.972 -42.235 23.060 1.00 24.63 132 GLU B C 1
ATOM 2456 O O . GLU B 1 132 ? 37.602 -42.701 24.131 1.00 24.31 132 GLU B O 1
ATOM 2462 N N . VAL B 1 133 ? 38.511 -42.987 22.075 1.00 22.46 133 VAL B N 1
ATOM 2463 C CA . VAL B 1 133 ? 38.689 -44.450 22.194 1.00 20.98 133 VAL B CA 1
ATOM 2464 C C . VAL B 1 133 ? 39.738 -44.770 23.248 1.00 25.87 133 VAL B C 1
ATOM 2465 O O . VAL B 1 133 ? 39.576 -45.747 23.982 1.00 25.04 133 VAL B O 1
ATOM 2469 N N . MET B 1 134 ? 40.789 -43.939 23.347 1.00 25.96 134 MET B N 1
ATOM 2470 C CA . MET B 1 134 ? 41.855 -44.101 24.351 1.00 26.73 134 MET B CA 1
ATOM 2471 C C . MET B 1 134 ? 41.274 -43.911 25.766 1.00 30.42 134 MET B C 1
ATOM 2472 O O . MET B 1 134 ? 41.649 -44.652 26.673 1.00 30.08 134 MET B O 1
ATOM 2477 N N . LEU B 1 135 ? 40.360 -42.919 25.940 1.00 26.48 135 LEU B N 1
ATOM 2478 C CA . LEU B 1 135 ? 39.706 -42.602 27.216 1.00 26.06 135 LEU B CA 1
ATOM 2479 C C . LEU B 1 135 ? 38.692 -43.657 27.611 1.00 30.32 135 LEU B C 1
ATOM 2480 O O . LEU B 1 135 ? 38.561 -43.943 28.809 1.00 29.99 135 LEU B O 1
ATOM 2485 N N . LEU B 1 136 ? 38.010 -44.290 26.616 1.00 25.76 136 LEU B N 1
ATOM 2486 C CA . LEU B 1 136 ? 37.103 -45.412 26.876 1.00 24.90 136 LEU B CA 1
ATOM 2487 C C . LEU B 1 136 ? 37.972 -46.604 27.337 1.00 28.83 136 LEU B C 1
ATOM 2488 O O . LEU B 1 136 ? 37.618 -47.251 28.315 1.00 27.81 136 LEU B O 1
ATOM 2493 N N . GLU B 1 137 ? 39.110 -46.893 26.638 1.00 26.47 137 GLU B N 1
ATOM 2494 C CA . GLU B 1 137 ? 40.026 -47.984 27.039 1.00 26.43 137 GLU B CA 1
ATOM 2495 C C . GLU B 1 137 ? 40.610 -47.746 28.439 1.00 29.77 137 GLU B C 1
ATOM 2496 O O . GLU B 1 137 ? 40.879 -48.697 29.163 1.00 30.88 137 GLU B O 1
ATOM 2502 N N . THR B 1 138 ? 40.807 -46.484 28.811 1.00 27.82 138 THR B N 1
ATOM 2503 C CA . THR B 1 138 ? 41.340 -46.0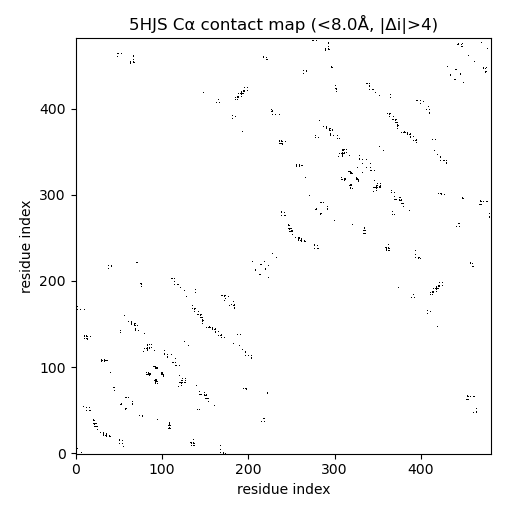68 30.117 1.00 28.25 138 THR B CA 1
ATOM 2504 C C . THR B 1 138 ? 40.253 -46.340 31.203 1.00 32.39 138 THR B C 1
ATOM 2505 O O . THR B 1 138 ? 40.538 -46.946 32.237 1.00 31.48 138 THR B O 1
ATOM 2509 N N . SER B 1 139 ? 39.001 -45.912 30.925 1.00 27.90 139 SER B N 1
ATOM 2510 C CA . SER B 1 139 ? 37.856 -46.080 31.827 1.00 27.96 139 SER B CA 1
ATOM 2511 C C . SER B 1 139 ? 37.549 -47.558 32.118 1.00 32.34 139 SER B C 1
ATOM 2512 O O . SER B 1 139 ? 37.064 -47.886 33.202 1.00 33.84 139 SER B O 1
ATOM 2515 N N . ARG B 1 140 ? 37.862 -48.441 31.160 1.00 25.50 140 ARG B N 1
ATOM 2516 C CA . ARG B 1 140 ? 37.688 -49.899 31.231 1.00 24.83 140 ARG B CA 1
ATOM 2517 C C . ARG B 1 140 ? 38.708 -50.521 32.197 1.00 30.80 140 ARG B C 1
ATOM 2518 O O . ARG B 1 140 ? 38.483 -51.598 32.748 1.00 29.94 140 ARG B O 1
ATOM 2526 N N . ARG B 1 141 ? 39.830 -49.830 32.394 1.00 28.84 141 ARG B N 1
ATOM 2527 C CA . ARG B 1 141 ? 40.944 -50.283 33.236 1.00 27.97 141 ARG B CA 1
ATOM 2528 C C . ARG B 1 141 ? 40.994 -49.615 34.605 1.00 30.06 141 ARG B C 1
ATOM 2529 O O . ARG B 1 141 ? 41.986 -49.741 35.322 1.00 28.29 141 ARG B O 1
ATOM 2537 N N . TYR B 1 142 ? 39.905 -48.927 34.989 1.00 26.60 142 TYR B N 1
ATOM 2538 C CA . TYR B 1 142 ? 39.757 -48.220 36.248 1.00 27.33 142 TYR B CA 1
ATOM 2539 C C . TYR B 1 142 ? 39.516 -49.161 37.449 1.00 32.34 142 TYR B C 1
ATOM 2540 O O . TYR B 1 142 ? 38.741 -50.106 37.360 1.00 33.30 142 TYR B O 1
ATOM 2549 N N . ASN B 1 143 ? 40.180 -48.887 38.566 1.00 29.36 143 ASN B N 1
ATOM 2550 C CA . ASN B 1 143 ? 40.047 -49.699 39.803 1.00 30.09 143 ASN B CA 1
ATOM 2551 C C . ASN B 1 143 ? 39.353 -48.763 40.787 1.00 33.54 143 ASN B C 1
ATOM 2552 O O . ASN B 1 143 ? 39.958 -47.767 41.166 1.00 31.84 143 ASN B O 1
ATOM 2557 N N . PRO B 1 144 ? 38.067 -48.985 41.138 1.00 33.10 144 PRO B N 1
ATOM 2558 C CA . PRO B 1 144 ? 37.377 -48.025 42.019 1.00 33.56 144 PRO B CA 1
ATOM 2559 C C . PRO B 1 144 ? 37.927 -47.919 43.437 1.00 43.07 144 PRO B C 1
ATOM 2560 O O . PRO B 1 144 ? 37.898 -46.833 44.006 1.00 44.09 144 PRO B O 1
ATOM 2564 N N . GLY B 1 145 ? 38.441 -49.025 43.974 1.00 40.88 145 GLY B N 1
ATOM 2565 C CA . GLY B 1 145 ? 39.012 -49.076 45.312 1.00 41.51 145 GLY B CA 1
ATOM 2566 C C . GLY B 1 145 ? 40.192 -48.151 45.494 1.00 47.74 145 GLY B C 1
ATOM 2567 O O . GLY B 1 145 ? 40.158 -47.280 46.357 1.00 48.71 145 GLY B O 1
ATOM 2568 N N . SER B 1 146 ? 41.228 -48.310 44.648 1.00 44.01 146 SER B N 1
ATOM 2569 C CA . SER B 1 146 ? 42.468 -47.526 44.683 1.00 43.55 146 SER B CA 1
ATOM 2570 C C . SER B 1 146 ? 42.439 -46.227 43.883 1.00 45.84 146 SER B C 1
ATOM 2571 O O . SER B 1 146 ? 43.391 -45.444 43.957 1.00 46.36 146 SER B O 1
ATOM 2574 N N . GLU B 1 147 ? 41.353 -46.007 43.107 1.00 40.43 147 GLU B N 1
ATOM 2575 C CA . GLU B 1 147 ? 41.120 -44.866 42.212 1.00 37.95 147 GLU B CA 1
ATOM 2576 C C . GLU B 1 147 ? 42.270 -44.745 41.216 1.00 37.53 147 GLU B C 1
ATOM 2577 O O . GLU B 1 147 ? 42.745 -43.660 40.904 1.00 38.14 147 GLU B O 1
ATOM 2583 N N . SER B 1 148 ? 42.721 -45.899 40.726 1.00 31.63 148 SER B N 1
ATOM 2584 C CA . SER B 1 148 ? 43.824 -45.975 39.787 1.00 30.92 148 SER B CA 1
ATOM 2585 C C . SER B 1 148 ? 43.409 -46.603 38.451 1.00 35.33 148 SER B C 1
ATOM 2586 O O . SER B 1 148 ? 42.334 -47.181 38.342 1.00 36.14 148 SER B O 1
ATOM 2589 N N . ILE B 1 149 ? 44.268 -46.483 37.441 1.00 31.78 149 ILE B N 1
ATOM 2590 C CA . ILE B 1 149 ? 44.065 -47.089 36.127 1.00 31.25 149 ILE B CA 1
ATOM 2591 C C . ILE B 1 149 ? 45.246 -48.038 35.898 1.00 35.23 149 ILE B C 1
ATOM 2592 O O . ILE B 1 149 ? 46.403 -47.646 36.082 1.00 32.74 149 ILE B O 1
ATOM 2597 N N . THR B 1 150 ? 44.953 -49.282 35.516 1.00 34.08 150 THR B N 1
ATOM 2598 C CA . THR B 1 150 ? 45.996 -50.268 35.246 1.00 34.80 150 THR B CA 1
ATOM 2599 C C . THR B 1 150 ? 46.187 -50.412 33.747 1.00 41.83 150 THR B C 1
ATOM 2600 O O . THR B 1 150 ? 45.291 -50.912 33.070 1.00 42.89 150 THR B O 1
ATOM 2604 N N . PHE B 1 151 ? 47.353 -49.989 33.230 1.00 39.62 151 PHE B N 1
ATOM 2605 C CA . PHE B 1 151 ? 47.685 -50.102 31.811 1.00 40.21 151 PHE B CA 1
ATOM 2606 C C . PHE B 1 151 ? 48.508 -51.369 31.593 1.00 48.52 151 PHE B C 1
ATOM 2607 O O . PHE B 1 151 ? 49.354 -51.679 32.429 1.00 48.19 151 PHE B O 1
ATOM 2615 N N . LEU B 1 152 ? 48.253 -52.103 30.479 1.00 48.14 152 LEU B N 1
ATOM 2616 C CA . LEU B 1 152 ? 48.933 -53.353 30.085 1.00 49.23 152 LEU B CA 1
ATOM 2617 C C . LEU B 1 152 ? 49.025 -54.396 31.222 1.00 56.94 152 LEU B C 1
ATOM 2618 O O . LEU B 1 152 ? 50.071 -55.036 31.398 1.00 57.15 152 LEU B O 1
ATOM 2623 N N . LYS B 1 153 ? 47.932 -54.545 32.005 1.00 55.58 153 LYS B N 1
ATOM 2624 C CA . LYS B 1 153 ? 47.804 -55.467 33.157 1.00 56.64 153 LYS B CA 1
ATOM 2625 C C . LYS B 1 153 ? 48.834 -55.243 34.310 1.00 60.24 153 LYS B C 1
ATOM 2626 O O . LYS B 1 153 ? 48.639 -55.823 35.382 1.00 60.13 153 LYS B O 1
ATOM 2632 N N . ASP B 1 154 ? 49.876 -54.394 34.128 1.00 56.57 154 ASP B N 1
ATOM 2633 C CA . ASP B 1 154 ? 50.862 -54.173 35.193 1.00 57.02 154 ASP B CA 1
ATOM 2634 C C . ASP B 1 154 ? 51.098 -52.725 35.644 1.00 58.82 154 ASP B C 1
ATOM 2635 O O . ASP B 1 154 ? 51.331 -52.501 36.832 1.00 59.69 154 ASP B O 1
ATOM 2640 N N . PHE B 1 155 ? 51.080 -51.766 34.721 1.00 52.03 155 PHE B N 1
ATOM 2641 C CA . PHE B 1 155 ? 51.356 -50.362 35.030 1.00 50.85 155 PHE B CA 1
ATOM 2642 C C . PHE B 1 155 ? 50.144 -49.596 35.647 1.00 52.86 155 PHE B C 1
ATOM 2643 O O . PHE B 1 155 ? 49.372 -48.970 34.913 1.00 53.90 155 PHE B O 1
ATOM 2651 N N . SER B 1 156 ? 50.004 -49.637 36.999 1.00 46.16 156 SER B N 1
ATOM 2652 C CA . SER B 1 156 ? 48.913 -48.976 37.755 1.00 43.92 156 SER B CA 1
ATOM 2653 C C . SER B 1 156 ? 49.220 -47.544 38.180 1.00 43.51 156 SER B C 1
ATOM 2654 O O . SER B 1 156 ? 50.201 -47.307 38.882 1.00 42.77 156 SER B O 1
ATOM 2657 N N . TYR B 1 157 ? 48.379 -46.579 37.748 1.00 37.62 157 TYR B N 1
ATOM 2658 C CA . TYR B 1 157 ? 48.573 -45.162 38.042 1.00 35.48 157 TYR B CA 1
ATOM 2659 C C . TYR B 1 157 ? 47.340 -44.414 38.547 1.00 37.23 157 TYR B C 1
ATOM 2660 O O . TYR B 1 157 ? 46.246 -44.572 38.018 1.00 35.29 157 TYR B O 1
ATOM 2669 N N . ASN B 1 158 ? 47.555 -43.558 39.555 1.00 33.28 158 ASN B N 1
ATOM 2670 C CA . ASN B 1 158 ? 46.540 -42.712 40.156 1.00 32.55 158 ASN B CA 1
ATOM 2671 C C . ASN B 1 158 ? 46.753 -41.297 39.660 1.00 34.71 158 ASN B C 1
ATOM 2672 O O . ASN B 1 158 ? 47.657 -41.065 38.863 1.00 35.70 158 ASN B O 1
ATOM 2677 N N . ARG B 1 159 ? 45.939 -40.354 40.132 1.00 30.80 159 ARG B N 1
ATOM 2678 C CA . ARG B 1 159 ? 45.968 -38.936 39.761 1.00 30.72 159 ARG B CA 1
ATOM 2679 C C . ARG B 1 159 ? 47.322 -38.247 39.957 1.00 37.17 159 ARG B C 1
ATOM 2680 O O . ARG B 1 159 ? 47.689 -37.389 39.146 1.00 36.29 159 ARG B O 1
ATOM 2688 N N . GLU B 1 160 ? 48.039 -38.581 41.057 1.00 34.19 160 GLU B N 1
ATOM 2689 C CA . GLU B 1 160 ? 49.363 -38.014 41.354 1.00 33.72 160 GLU B CA 1
ATOM 2690 C C . GLU B 1 160 ? 50.396 -38.506 40.318 1.00 35.84 160 GLU B C 1
ATOM 2691 O O . GLU B 1 160 ? 51.238 -37.719 39.877 1.00 35.43 160 GLU B O 1
ATOM 2697 N N . ASP B 1 161 ? 50.324 -39.795 39.933 1.00 31.33 161 ASP B N 1
ATOM 2698 C CA . ASP B 1 161 ? 51.215 -40.393 38.931 1.00 31.82 161 ASP B CA 1
ATOM 2699 C C . ASP B 1 161 ? 51.008 -39.743 37.572 1.00 35.21 161 ASP B C 1
ATOM 2700 O O . ASP B 1 161 ? 51.970 -39.592 36.823 1.00 35.27 161 ASP B O 1
ATOM 2705 N N . PHE B 1 162 ? 49.749 -39.341 37.253 1.00 30.48 162 PHE B N 1
ATOM 2706 C CA . PHE B 1 162 ? 49.426 -38.685 35.987 1.00 29.22 162 PHE B CA 1
ATOM 2707 C C . PHE B 1 162 ? 50.084 -37.325 35.978 1.00 33.35 162 PHE B C 1
ATOM 2708 O O . PHE B 1 162 ? 50.636 -36.931 34.955 1.00 34.34 162 PHE B O 1
ATOM 2716 N N . ALA B 1 163 ? 50.042 -36.611 37.118 1.00 32.04 163 ALA B N 1
ATOM 2717 C CA . ALA B 1 163 ? 50.664 -35.289 37.279 1.00 33.46 163 ALA B CA 1
ATOM 2718 C C . ALA B 1 163 ? 52.208 -35.392 37.105 1.00 38.11 163 ALA B C 1
ATOM 2719 O O . ALA B 1 163 ? 52.806 -34.555 36.436 1.00 38.25 163 ALA B O 1
ATOM 2721 N N . LYS B 1 164 ? 52.817 -36.449 37.657 1.00 35.09 164 LYS B N 1
ATOM 2722 C CA . LYS B 1 164 ? 54.256 -36.731 37.576 1.00 35.36 164 LYS B CA 1
ATOM 2723 C C . LYS B 1 164 ? 54.652 -37.036 36.121 1.00 40.82 164 LYS B C 1
ATOM 2724 O O . LYS B 1 164 ? 55.808 -36.851 35.759 1.00 42.66 164 LYS B O 1
ATOM 2730 N N . ALA B 1 165 ? 53.687 -37.474 35.285 1.00 35.63 165 ALA B N 1
ATOM 2731 C CA . ALA B 1 165 ? 53.923 -37.754 33.870 1.00 35.02 165 ALA B CA 1
ATOM 2732 C C . ALA B 1 165 ? 53.788 -36.491 32.983 1.00 36.93 165 ALA B C 1
ATOM 2733 O O . ALA B 1 165 ? 53.953 -36.582 31.767 1.00 35.83 165 ALA B O 1
ATOM 2735 N N . GLY B 1 166 ? 53.507 -35.341 33.603 1.00 33.19 166 GLY B N 1
ATOM 2736 C CA . GLY B 1 166 ? 53.385 -34.052 32.924 1.00 33.33 166 GLY B CA 1
ATOM 2737 C C . GLY B 1 166 ? 51.999 -33.577 32.537 1.00 37.62 166 GLY B C 1
ATOM 2738 O O . GLY B 1 166 ? 51.875 -32.589 31.796 1.00 36.05 166 GLY B O 1
ATOM 2739 N N . LEU B 1 167 ? 50.940 -34.276 33.013 1.00 35.16 167 LEU B N 1
ATOM 2740 C CA . LEU B 1 167 ? 49.548 -33.909 32.693 1.00 34.31 167 LEU B CA 1
ATOM 2741 C C . LEU B 1 167 ? 49.085 -32.815 33.649 1.00 37.82 167 LEU B C 1
ATOM 2742 O O . LEU B 1 167 ? 49.475 -32.824 34.813 1.00 37.93 167 LEU B O 1
ATOM 2747 N N . GLN B 1 168 ? 48.261 -31.872 33.171 1.00 33.29 168 GLN B N 1
ATOM 2748 C CA . GLN B 1 168 ? 47.774 -30.797 34.033 1.00 32.05 168 GLN B CA 1
ATOM 2749 C C . GLN B 1 168 ? 46.524 -31.274 34.737 1.00 35.43 168 GLN B C 1
ATOM 2750 O O . GLN B 1 168 ? 45.839 -32.137 34.190 1.00 34.16 168 GLN B O 1
ATOM 2756 N N . VAL B 1 169 ? 46.213 -30.731 35.950 1.00 31.93 169 VAL B N 1
ATOM 2757 C CA . VAL B 1 169 ? 45.035 -31.174 36.728 1.00 31.64 169 VAL B CA 1
ATOM 2758 C C . VAL B 1 169 ? 43.704 -30.950 35.993 1.00 31.99 169 VAL B C 1
ATOM 2759 O O . VAL B 1 169 ? 42.778 -31.702 36.226 1.00 31.93 169 VAL B O 1
ATOM 2763 N N . GLU B 1 170 ? 43.614 -29.937 35.108 1.00 29.61 170 GLU B N 1
ATOM 2764 C CA . GLU B 1 170 ? 42.421 -29.629 34.317 1.00 29.62 170 GLU B CA 1
ATOM 2765 C C . GLU B 1 170 ? 42.092 -30.775 33.359 1.00 33.63 170 GLU B C 1
ATOM 2766 O O . GLU B 1 170 ? 40.963 -30.855 32.900 1.00 33.23 170 GLU B O 1
ATOM 2772 N N . PHE B 1 171 ? 43.065 -31.661 33.078 1.00 29.80 171 PHE B N 1
ATOM 2773 C CA . PHE B 1 171 ? 42.863 -32.840 32.229 1.00 28.48 171 PHE B CA 1
ATOM 2774 C C . PHE B 1 171 ? 42.703 -34.106 33.081 1.00 31.51 171 PHE B C 1
ATOM 2775 O O . PHE B 1 171 ? 41.800 -34.903 32.824 1.00 31.36 171 PHE B O 1
ATOM 2783 N N . ILE B 1 172 ? 43.560 -34.292 34.095 1.00 26.24 172 ILE B N 1
ATOM 2784 C CA . ILE B 1 172 ? 43.519 -35.463 34.993 1.00 26.07 172 ILE B CA 1
ATOM 2785 C C . ILE B 1 172 ? 42.157 -35.657 35.691 1.00 31.01 172 ILE B C 1
ATOM 2786 O O . ILE B 1 172 ? 41.618 -36.767 35.655 1.00 30.68 172 ILE B O 1
ATOM 2791 N N . ASN B 1 173 ? 41.613 -34.602 36.329 1.00 28.63 173 ASN B N 1
ATOM 2792 C CA . ASN B 1 173 ? 40.340 -34.736 37.075 1.00 27.73 173 ASN B CA 1
ATOM 2793 C C . ASN B 1 173 ? 39.210 -35.228 36.173 1.00 28.50 173 ASN B C 1
ATOM 2794 O O . ASN B 1 173 ? 38.634 -36.272 36.496 1.00 29.73 173 ASN B O 1
ATOM 2799 N N . PRO B 1 174 ? 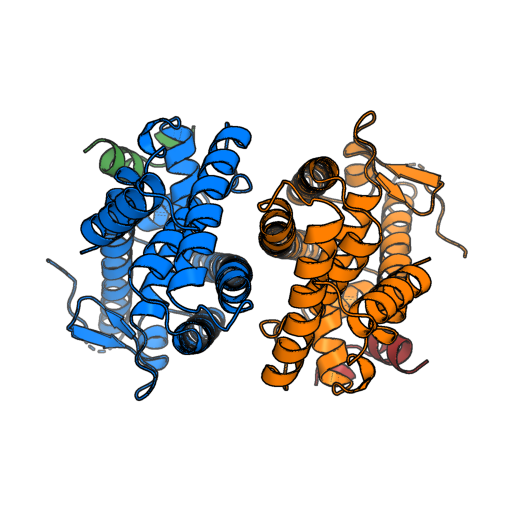38.940 -34.611 35.002 1.00 25.85 174 PRO B N 1
ATOM 2800 C CA . PRO B 1 174 ? 37.920 -35.181 34.105 1.00 25.83 174 PRO B CA 1
ATOM 2801 C C . PRO B 1 174 ? 38.200 -36.614 33.616 1.00 29.86 174 PRO B C 1
ATOM 2802 O O . PRO B 1 174 ? 37.247 -37.355 33.437 1.00 30.89 174 PRO B O 1
ATOM 2806 N N . ILE B 1 175 ? 39.472 -37.043 33.420 1.00 26.00 175 ILE B N 1
ATOM 2807 C CA . ILE B 1 175 ? 39.753 -38.437 33.000 1.00 23.08 175 ILE B CA 1
ATOM 2808 C C . ILE B 1 175 ? 39.240 -39.377 34.106 1.00 27.97 175 ILE B C 1
ATOM 2809 O O . ILE B 1 175 ? 38.563 -40.375 33.835 1.00 27.56 175 ILE B O 1
ATOM 2814 N N . PHE B 1 176 ? 39.598 -39.071 35.351 1.00 24.62 176 PHE B N 1
ATOM 2815 C CA . PHE B 1 176 ? 39.254 -39.890 36.529 1.00 24.03 176 PHE B CA 1
ATOM 2816 C C . PHE B 1 176 ? 37.757 -39.844 36.885 1.00 27.26 176 PHE B C 1
ATOM 2817 O O . PHE B 1 176 ? 37.191 -40.868 37.285 1.00 26.32 176 PHE B O 1
ATOM 2825 N N . GLU B 1 177 ? 37.123 -38.683 36.698 1.00 24.97 177 GLU B N 1
ATOM 2826 C CA . GLU B 1 177 ? 35.698 -38.491 36.924 1.00 24.89 177 GLU B CA 1
ATOM 2827 C C . GLU B 1 177 ? 34.917 -39.285 35.834 1.00 28.65 177 GLU B C 1
ATOM 2828 O O . GLU B 1 177 ? 33.949 -39.978 36.170 1.00 28.65 177 GLU B O 1
ATOM 2834 N N . PHE B 1 178 ? 35.380 -39.240 34.553 1.00 25.50 178 PHE B N 1
ATOM 2835 C CA . PHE B 1 178 ? 34.758 -40.029 33.473 1.00 25.18 178 PHE B CA 1
ATOM 2836 C C . PHE B 1 178 ? 34.904 -41.525 33.750 1.00 29.36 178 PHE B C 1
ATOM 2837 O O . PHE B 1 178 ? 33.955 -42.287 33.554 1.00 31.46 178 PHE B O 1
ATOM 2845 N N . SER B 1 179 ? 36.100 -41.947 34.180 1.00 24.76 179 SER B N 1
ATOM 2846 C CA . SER B 1 179 ? 36.416 -43.332 34.512 1.00 24.89 179 SER B CA 1
ATOM 2847 C C . SER B 1 179 ? 35.539 -43.859 35.634 1.00 30.46 179 SER B C 1
ATOM 2848 O O . SER B 1 179 ? 35.081 -44.982 35.541 1.00 30.47 179 SER B O 1
ATOM 2851 N N . ARG B 1 180 ? 35.286 -43.037 36.676 1.00 27.84 180 ARG B N 1
ATOM 2852 C CA . ARG B 1 180 ? 34.443 -43.389 37.829 1.00 27.82 180 ARG B CA 1
ATOM 2853 C C . ARG B 1 180 ? 32.993 -43.563 37.348 1.00 31.18 180 ARG B C 1
ATOM 2854 O O . ARG B 1 180 ? 32.317 -44.504 37.755 1.00 30.26 180 ARG B O 1
ATOM 2862 N N . ALA B 1 181 ? 32.526 -42.635 36.504 1.00 28.66 181 ALA B N 1
ATOM 2863 C CA . ALA B 1 181 ? 31.182 -42.652 35.916 1.00 28.73 181 ALA B CA 1
ATOM 2864 C C . ALA B 1 181 ? 30.986 -43.880 35.017 1.00 33.59 181 ALA B C 1
ATOM 2865 O O . ALA B 1 181 ? 29.954 -44.531 35.105 1.00 34.63 181 ALA B O 1
ATOM 2867 N N . MET B 1 182 ? 31.988 -44.223 34.182 1.00 30.58 182 MET B N 1
ATOM 2868 C CA . MET B 1 182 ? 31.929 -45.372 33.289 1.00 30.28 182 MET B CA 1
ATOM 2869 C C . MET B 1 182 ? 31.842 -46.672 34.042 1.00 36.17 182 MET B C 1
ATOM 2870 O O . MET B 1 182 ? 31.069 -47.543 33.653 1.00 35.19 182 MET B O 1
ATOM 2875 N N . ASN B 1 183 ? 32.657 -46.810 35.099 1.00 34.43 183 ASN B N 1
ATOM 2876 C CA . ASN B 1 183 ? 32.729 -47.973 35.977 1.00 35.31 183 ASN B CA 1
ATOM 2877 C C . ASN B 1 183 ? 31.381 -48.280 36.623 1.00 39.19 183 ASN B C 1
ATOM 2878 O O . ASN B 1 183 ? 31.042 -49.446 36.758 1.00 40.50 183 ASN B O 1
ATOM 2883 N N . GLU B 1 184 ? 30.618 -47.248 37.012 1.00 36.60 184 GLU B N 1
ATOM 2884 C CA . GLU B 1 184 ? 29.283 -47.406 37.606 1.00 36.48 184 GLU B CA 1
ATOM 2885 C C . GLU B 1 184 ? 28.349 -48.128 36.627 1.00 37.67 184 GLU B C 1
ATOM 2886 O O . GLU B 1 184 ? 27.541 -48.930 37.079 1.00 37.54 184 GLU B O 1
ATOM 2892 N N . LEU B 1 185 ? 28.489 -47.881 35.287 1.00 32.27 185 LEU B N 1
ATOM 2893 C CA . LEU B 1 185 ? 27.670 -48.541 34.259 1.00 31.68 185 LEU B CA 1
ATOM 2894 C C . LEU B 1 185 ? 27.964 -50.020 34.142 1.00 35.26 185 LEU B C 1
ATOM 2895 O O . LEU B 1 185 ? 27.083 -50.771 33.720 1.00 34.61 185 LEU B O 1
ATOM 2900 N N . GLN B 1 186 ? 29.208 -50.441 34.462 1.00 32.01 186 GLN B N 1
ATOM 2901 C CA . GLN B 1 186 ? 29.658 -51.847 34.424 1.00 32.14 186 GLN B CA 1
ATOM 2902 C C . GLN B 1 186 ? 29.422 -52.460 33.046 1.00 35.61 186 GLN B C 1
ATOM 2903 O O . GLN B 1 186 ? 28.620 -53.380 32.880 1.00 35.37 186 GLN B O 1
ATOM 2909 N N . LEU B 1 187 ? 30.112 -51.918 32.045 1.00 30.60 187 LEU B N 1
ATOM 2910 C CA . LEU B 1 187 ? 29.942 -52.394 30.685 1.00 28.92 187 LEU B CA 1
ATOM 2911 C C . LEU B 1 187 ? 30.767 -53.614 30.458 1.00 28.54 187 LEU B C 1
ATOM 2912 O O . LEU B 1 187 ? 31.843 -53.739 31.021 1.00 27.08 187 LEU B O 1
ATOM 2917 N N . ASN B 1 188 ? 30.282 -54.510 29.639 1.00 25.58 188 ASN B N 1
ATOM 2918 C CA . ASN B 1 188 ? 31.082 -55.698 29.363 1.00 24.77 188 ASN B CA 1
ATOM 2919 C C . ASN B 1 188 ? 31.889 -55.500 28.071 1.00 28.43 188 ASN B C 1
ATOM 2920 O O . ASN B 1 188 ? 31.848 -54.413 27.492 1.00 26.03 188 ASN B O 1
ATOM 2925 N N . ASP B 1 189 ? 32.617 -56.534 27.615 1.00 22.90 189 ASP B N 1
ATOM 2926 C CA . ASP B 1 189 ? 33.463 -56.447 26.416 1.00 22.22 189 ASP B CA 1
ATOM 2927 C C . ASP B 1 189 ? 32.680 -56.051 25.183 1.00 24.38 189 ASP B C 1
ATOM 2928 O O . ASP B 1 189 ? 33.173 -55.273 24.368 1.00 23.67 189 ASP B O 1
ATOM 2933 N N . ALA B 1 190 ? 31.505 -56.642 25.015 1.00 20.91 190 ALA B N 1
ATOM 2934 C CA . ALA B 1 190 ? 30.619 -56.419 23.877 1.00 20.85 190 ALA B CA 1
ATOM 2935 C C . ALA B 1 190 ? 30.178 -54.986 23.783 1.00 25.74 190 ALA B C 1
ATOM 2936 O O . ALA B 1 190 ? 30.256 -54.392 22.714 1.00 25.86 190 ALA B O 1
ATOM 2938 N N . GLU B 1 191 ? 29.743 -54.424 24.897 1.00 22.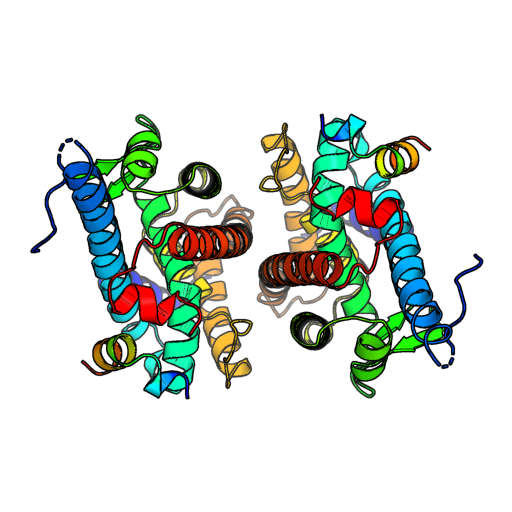67 191 GLU B N 1
ATOM 2939 C CA . GLU B 1 191 ? 29.295 -53.037 25.004 1.00 22.10 191 GLU B CA 1
ATOM 2940 C C . GLU B 1 191 ? 30.449 -52.073 24.786 1.00 24.94 191 GLU B C 1
ATOM 2941 O O . GLU B 1 191 ? 30.256 -51.051 24.140 1.00 22.41 191 GLU B O 1
ATOM 2947 N N . PHE B 1 192 ? 31.650 -52.386 25.305 1.00 22.90 192 PHE B N 1
ATOM 2948 C CA . PHE B 1 192 ? 32.815 -51.515 25.060 1.00 23.11 192 PHE B CA 1
ATOM 2949 C C . PHE B 1 192 ? 33.192 -51.567 23.556 1.00 24.95 192 PHE B C 1
ATOM 2950 O O . PHE B 1 192 ? 33.469 -50.512 22.988 1.00 25.54 192 PHE B O 1
ATOM 2958 N N . ALA B 1 193 ? 33.183 -52.761 22.905 1.00 20.65 193 ALA B N 1
ATOM 2959 C CA . ALA B 1 193 ? 33.523 -52.873 21.470 1.00 18.98 193 ALA B CA 1
ATOM 2960 C C . ALA B 1 193 ? 32.528 -52.070 20.602 1.00 23.61 193 ALA B C 1
ATOM 2961 O O . ALA B 1 193 ? 32.909 -51.373 19.652 1.00 23.19 193 ALA B O 1
ATOM 2963 N N . LEU B 1 194 ? 31.247 -52.161 20.941 1.00 21.68 194 LEU B N 1
ATOM 2964 C CA . LEU B 1 194 ? 30.201 -51.437 20.212 1.00 20.32 194 LEU B CA 1
ATOM 2965 C C . LEU B 1 194 ? 30.274 -49.935 20.417 1.00 24.81 194 LEU B C 1
ATOM 2966 O O . LEU B 1 194 ? 30.078 -49.191 19.447 1.00 23.97 194 LEU B O 1
ATOM 2971 N N . LEU B 1 195 ? 30.552 -49.461 21.648 1.00 23.52 195 LEU B N 1
ATOM 2972 C CA . LEU B 1 195 ? 30.642 -48.010 21.866 1.00 24.61 195 LEU B CA 1
ATOM 2973 C C . LEU B 1 195 ? 31.854 -47.430 21.145 1.00 24.27 195 LEU B C 1
ATOM 2974 O O . LEU B 1 195 ? 31.829 -46.279 20.667 1.00 23.41 195 LEU B O 1
ATOM 2979 N N . ILE B 1 196 ? 32.934 -48.228 21.082 1.00 20.49 196 ILE B N 1
ATOM 2980 C CA . ILE B 1 196 ? 34.158 -47.851 20.380 1.00 20.23 196 ILE B CA 1
ATOM 2981 C C . ILE B 1 196 ? 33.841 -47.732 18.872 1.00 26.34 196 ILE B C 1
ATOM 2982 O O . ILE B 1 196 ? 34.205 -46.722 18.269 1.00 25.00 196 ILE B O 1
ATOM 2987 N N . ALA B 1 197 ? 33.114 -48.708 18.289 1.00 23.69 197 ALA B N 1
ATOM 2988 C CA . ALA B 1 197 ? 32.692 -48.671 16.870 1.00 23.28 197 ALA B CA 1
ATOM 2989 C C . ALA B 1 197 ? 31.803 -47.456 16.592 1.00 25.00 197 ALA B C 1
ATOM 2990 O O . ALA B 1 197 ? 32.007 -46.777 15.576 1.00 22.65 197 ALA B O 1
ATOM 2992 N N . ILE B 1 198 ? 30.862 -47.133 17.521 1.00 21.02 198 ILE B N 1
ATOM 2993 C CA . ILE B 1 198 ? 29.979 -45.966 17.345 1.00 19.57 198 ILE B CA 1
ATOM 2994 C C . ILE B 1 198 ? 30.794 -44.650 17.376 1.00 25.98 198 ILE B C 1
ATOM 2995 O O . ILE B 1 198 ? 30.534 -43.723 16.594 1.00 24.31 198 ILE B O 1
ATOM 3000 N N . SER B 1 199 ? 31.780 -44.593 18.259 1.00 22.89 199 SER B N 1
ATOM 3001 C CA . SER B 1 199 ? 32.657 -43.441 18.408 1.00 24.83 199 SER B CA 1
ATOM 3002 C C . SER B 1 199 ? 33.479 -43.249 17.130 1.00 26.56 199 SER B C 1
ATOM 3003 O O . SER B 1 199 ? 33.640 -42.111 16.674 1.00 25.97 199 SER B O 1
ATOM 3006 N N . ILE B 1 200 ? 33.997 -44.343 16.555 1.00 22.35 200 ILE B N 1
ATOM 3007 C CA . ILE B 1 200 ? 34.793 -44.254 15.316 1.00 22.11 200 ILE B CA 1
ATOM 3008 C C . ILE B 1 200 ? 33.930 -43.775 14.148 1.00 27.14 200 ILE B C 1
ATOM 3009 O O . ILE B 1 200 ? 34.319 -42.849 13.432 1.00 24.26 200 ILE B O 1
ATOM 3014 N N . PHE B 1 201 ? 32.735 -44.357 13.998 1.00 24.06 201 PHE B N 1
ATOM 3015 C CA . PHE B 1 201 ? 31.857 -43.958 12.902 1.00 21.80 201 PHE B CA 1
ATOM 3016 C C . PHE B 1 201 ? 30.995 -42.733 13.198 1.00 26.11 201 PHE B C 1
ATOM 3017 O O . PHE B 1 201 ? 29.783 -42.811 13.094 1.00 25.99 201 PHE B O 1
ATOM 3025 N N . SER B 1 202 ? 31.612 -41.570 13.466 1.00 23.66 202 SER B N 1
ATOM 3026 C CA . SER B 1 202 ? 30.851 -40.349 13.695 1.00 23.25 202 SER B CA 1
ATOM 3027 C C . SER B 1 202 ? 30.982 -39.462 12.460 1.00 26.33 202 SER B C 1
ATOM 3028 O O . SER B 1 202 ? 32.059 -38.936 12.195 1.00 25.13 202 SER B O 1
ATOM 3031 N N . ALA B 1 203 ? 29.872 -39.289 11.713 1.00 24.71 203 ALA B N 1
ATOM 3032 C CA . ALA B 1 203 ? 29.786 -38.500 10.465 1.00 26.44 203 ALA B CA 1
ATOM 3033 C C . ALA B 1 203 ? 30.056 -37.024 10.616 1.00 30.26 203 ALA B C 1
ATOM 3034 O O . ALA B 1 203 ? 30.293 -36.341 9.624 1.00 31.36 203 ALA B O 1
ATOM 3036 N N . ASP B 1 204 ? 29.977 -36.517 11.837 1.00 25.24 204 ASP B N 1
ATOM 3037 C CA . ASP B 1 204 ? 30.185 -35.101 12.128 1.00 25.00 204 ASP B CA 1
ATOM 3038 C C . ASP B 1 204 ? 31.644 -34.744 12.403 1.00 29.25 204 ASP B C 1
ATOM 3039 O O . ASP B 1 204 ? 31.921 -33.591 12.752 1.00 28.45 204 ASP B O 1
ATOM 3044 N N . ARG B 1 205 ? 32.586 -35.713 12.254 1.00 27.17 205 ARG B N 1
ATOM 3045 C CA . ARG B 1 205 ? 34.014 -35.426 12.490 1.00 26.89 205 ARG B CA 1
ATOM 3046 C C . ARG B 1 205 ? 34.507 -34.470 11.432 1.00 30.47 205 ARG B C 1
ATOM 3047 O O . ARG B 1 205 ? 34.042 -34.564 10.295 1.00 29.63 205 ARG B O 1
ATOM 3055 N N . PRO B 1 206 ? 35.502 -33.596 11.731 1.00 25.86 206 PRO B N 1
ATOM 3056 C CA . PRO B 1 206 ? 36.024 -32.723 10.674 1.00 23.99 206 PRO B CA 1
ATOM 3057 C C . PRO B 1 206 ? 36.589 -33.515 9.510 1.00 28.37 206 PRO B C 1
ATOM 3058 O O . PRO B 1 206 ? 37.108 -34.622 9.707 1.00 27.48 206 PRO B O 1
ATOM 3062 N N . ASN B 1 207 ? 36.459 -32.956 8.294 1.00 26.93 207 ASN B N 1
ATOM 3063 C CA . ASN B 1 207 ? 37.017 -33.484 7.033 1.00 27.38 207 ASN B CA 1
ATOM 3064 C C . ASN B 1 207 ? 36.499 -34.849 6.557 1.00 32.86 207 ASN B C 1
ATOM 3065 O O . ASN B 1 207 ? 37.194 -35.519 5.791 1.00 33.88 207 ASN B O 1
ATOM 3070 N N . VAL B 1 208 ? 35.299 -35.258 6.977 1.00 30.14 208 VAL B N 1
ATOM 3071 C CA . VAL B 1 208 ? 34.725 -36.535 6.535 1.00 29.53 208 VAL B CA 1
ATOM 3072 C C . VAL B 1 208 ? 34.033 -36.244 5.188 1.00 33.42 208 VAL B C 1
ATOM 3073 O O . VAL B 1 208 ? 33.255 -35.282 5.080 1.00 31.35 208 VAL B O 1
ATOM 3077 N N . GLN B 1 209 ? 34.317 -37.065 4.160 1.00 30.33 209 GLN B N 1
ATOM 3078 C CA . GLN B 1 209 ? 33.669 -36.882 2.861 1.00 30.08 209 GLN B CA 1
ATOM 3079 C C . GLN B 1 209 ? 32.339 -37.653 2.806 1.00 33.90 209 GLN B C 1
ATOM 3080 O O . GLN B 1 209 ? 31.269 -37.050 2.656 1.00 33.67 209 GLN B O 1
ATOM 3086 N N . ASP B 1 210 ? 32.409 -38.985 2.906 1.00 28.32 210 ASP B N 1
ATOM 3087 C CA . ASP B 1 210 ? 31.205 -39.795 2.819 1.00 27.12 210 ASP B CA 1
ATOM 3088 C C . ASP B 1 210 ? 30.463 -39.844 4.149 1.00 30.07 210 ASP B C 1
ATOM 3089 O O . ASP B 1 210 ? 30.441 -40.876 4.833 1.00 30.06 210 ASP B O 1
ATOM 3094 N N . GLN B 1 211 ? 29.836 -38.710 4.503 1.00 25.60 211 GLN B N 1
ATOM 3095 C CA . GLN B 1 211 ? 29.074 -38.565 5.734 1.00 24.58 211 GLN B CA 1
ATOM 3096 C C . GLN B 1 211 ? 27.909 -39.521 5.798 1.00 29.10 211 GLN B C 1
ATOM 3097 O O . GLN B 1 211 ? 27.658 -40.094 6.861 1.00 27.32 211 GLN B O 1
ATOM 3103 N N . LEU B 1 212 ? 27.192 -39.699 4.669 1.00 27.44 212 LEU B N 1
ATOM 3104 C CA . LEU B 1 212 ? 26.050 -40.600 4.556 1.00 27.84 212 LEU B CA 1
ATOM 3105 C C . LEU B 1 212 ? 26.438 -42.051 4.888 1.00 27.48 212 LEU B C 1
ATOM 3106 O O . LEU B 1 212 ? 25.735 -42.700 5.651 1.00 26.80 212 LEU B O 1
ATOM 3111 N N . GLN B 1 213 ? 27.544 -42.560 4.324 1.00 22.67 213 GLN B N 1
ATOM 3112 C CA . GLN B 1 213 ? 27.998 -43.931 4.595 1.00 21.47 213 GLN B CA 1
ATOM 3113 C C . GLN B 1 213 ? 28.470 -44.112 6.048 1.00 24.59 213 GLN B C 1
ATOM 3114 O O . GLN B 1 213 ? 28.142 -45.119 6.684 1.00 21.98 213 GLN B O 1
ATOM 3120 N N . VAL B 1 214 ? 29.227 -43.145 6.570 1.00 22.98 214 VAL B N 1
ATOM 3121 C CA . VAL B 1 214 ? 29.714 -43.200 7.944 1.00 23.19 214 VAL B CA 1
ATOM 3122 C C . VAL B 1 214 ? 28.501 -43.237 8.906 1.00 26.75 214 VAL B C 1
ATOM 3123 O O . VAL B 1 214 ? 28.480 -44.043 9.824 1.00 26.05 214 VAL B O 1
ATOM 3127 N N . GLU B 1 215 ? 27.479 -42.406 8.653 1.00 23.48 215 GLU B N 1
ATOM 3128 C CA . GLU B 1 215 ? 26.276 -42.430 9.483 1.00 23.33 215 GLU B CA 1
ATOM 3129 C C . GLU B 1 215 ? 25.496 -43.762 9.345 1.00 25.17 215 GLU B C 1
ATOM 3130 O O . GLU B 1 215 ? 24.948 -44.245 10.332 1.00 25.40 215 GLU B O 1
ATOM 3136 N N . ARG B 1 216 ? 25.441 -44.337 8.135 1.00 24.39 216 ARG B N 1
ATOM 3137 C CA . ARG B 1 216 ? 24.748 -45.600 7.864 1.00 25.45 216 ARG B CA 1
ATOM 3138 C C . ARG B 1 216 ? 25.433 -46.705 8.653 1.00 25.24 216 ARG B C 1
ATOM 3139 O O . ARG B 1 216 ? 24.749 -47.521 9.252 1.00 23.31 216 ARG B O 1
ATOM 3147 N N . LEU B 1 217 ? 26.785 -46.721 8.648 1.00 21.58 217 LEU B N 1
ATOM 3148 C CA . LEU B 1 217 ? 27.573 -47.700 9.411 1.00 20.83 217 LEU B CA 1
ATOM 3149 C C . LEU B 1 217 ? 27.357 -47.474 10.909 1.00 25.19 217 LEU B C 1
ATOM 3150 O O . LEU B 1 217 ? 27.169 -48.448 11.653 1.00 24.61 217 LEU B O 1
ATOM 3155 N N . GLN B 1 218 ? 27.346 -46.203 11.368 1.00 20.57 218 GLN B N 1
ATOM 3156 C CA . GLN B 1 218 ? 27.128 -45.950 12.793 1.00 20.68 218 GLN B CA 1
ATOM 3157 C C . GLN B 1 218 ? 25.822 -46.574 13.279 1.00 24.91 218 GLN B C 1
ATOM 3158 O O . GLN B 1 218 ? 25.794 -47.254 14.314 1.00 25.36 218 GLN B O 1
ATOM 3164 N N . HIS B 1 219 ? 24.741 -46.341 12.529 1.00 22.23 219 HIS B N 1
ATOM 3165 C CA . HIS B 1 219 ? 23.411 -46.852 12.856 1.00 22.13 219 HIS B CA 1
ATOM 3166 C C . HIS B 1 219 ? 23.385 -48.361 12.957 1.00 25.28 219 HIS B C 1
ATOM 3167 O O . HIS B 1 219 ? 22.677 -48.857 13.814 1.00 26.25 219 HIS B O 1
ATOM 3174 N N . THR B 1 220 ? 24.207 -49.102 12.167 1.00 21.97 220 THR B N 1
ATOM 3175 C CA . THR B 1 220 ? 24.238 -50.579 12.296 1.00 21.29 220 THR B CA 1
ATOM 3176 C C . THR B 1 220 ? 24.778 -50.965 13.674 1.00 25.79 220 THR B C 1
ATOM 3177 O O . THR B 1 220 ? 24.267 -51.896 14.295 1.00 25.99 220 THR B O 1
ATOM 3181 N N . TYR B 1 221 ? 25.786 -50.229 14.163 1.00 22.31 221 TYR B N 1
ATOM 3182 C CA . TYR B 1 221 ? 26.364 -50.472 15.482 1.00 22.12 221 TYR B CA 1
ATOM 3183 C C . TYR B 1 221 ? 25.424 -50.048 16.594 1.00 24.21 221 TYR B C 1
ATOM 3184 O O . TYR B 1 221 ? 25.315 -50.749 17.599 1.00 21.97 221 TYR B O 1
ATOM 3193 N N . VAL B 1 222 ? 24.721 -48.926 16.409 1.00 21.13 222 VAL B N 1
ATOM 3194 C CA . VAL B 1 222 ? 23.731 -48.461 17.407 1.00 20.42 222 VAL B CA 1
ATOM 3195 C C . VAL B 1 222 ? 22.596 -49.515 17.574 1.00 26.52 222 VAL B C 1
ATOM 3196 O O . VAL B 1 222 ? 22.213 -49.823 18.705 1.00 27.07 222 VAL B O 1
ATOM 3200 N N . GLU B 1 223 ? 22.038 -50.021 16.447 1.00 24.25 223 GLU B N 1
ATOM 3201 C CA . GLU B 1 223 ? 20.967 -51.033 16.427 1.00 24.65 223 GLU B CA 1
ATOM 3202 C C . GLU B 1 223 ? 21.420 -52.319 17.128 1.00 28.40 223 GLU B C 1
ATOM 3203 O O . GLU B 1 223 ? 20.670 -52.880 17.927 1.00 27.99 223 GLU B O 1
ATOM 3209 N N . ALA B 1 224 ? 22.653 -52.793 16.807 1.00 25.78 224 ALA B N 1
ATOM 3210 C CA . ALA B 1 224 ? 23.221 -54.000 17.424 1.00 24.95 224 ALA B CA 1
ATOM 3211 C C . ALA B 1 224 ? 23.418 -53.769 18.924 1.00 27.33 224 ALA B C 1
ATOM 3212 O O . ALA B 1 224 ? 23.160 -54.689 19.707 1.00 27.08 224 ALA B O 1
ATOM 3214 N N . LEU B 1 225 ? 23.866 -52.552 19.341 1.00 23.08 225 LEU B N 1
ATOM 3215 C CA . LEU B 1 225 ? 24.028 -52.273 20.772 1.00 22.13 225 LEU B CA 1
ATOM 3216 C C . LEU B 1 225 ? 22.666 -52.320 21.450 1.00 25.48 225 LEU B C 1
ATOM 3217 O O . LEU B 1 225 ? 22.538 -52.935 22.508 1.00 25.14 225 LEU B O 1
ATOM 3222 N N . HIS B 1 226 ? 21.644 -51.712 20.834 1.00 23.18 226 HIS B N 1
ATOM 3223 C CA . HIS B 1 226 ? 20.294 -51.700 21.417 1.00 24.58 226 HIS B CA 1
ATOM 3224 C C . HIS B 1 226 ? 19.779 -53.125 21.672 1.00 27.59 226 HIS B C 1
ATOM 3225 O O . HIS B 1 226 ? 19.333 -53.438 22.769 1.00 26.26 226 HIS B O 1
ATOM 3232 N N . ALA B 1 227 ? 19.854 -53.975 20.648 1.00 25.44 227 ALA B N 1
ATOM 3233 C CA . ALA B 1 227 ? 19.409 -55.354 20.711 1.00 25.69 227 ALA B CA 1
ATOM 3234 C C . ALA B 1 227 ? 20.248 -56.148 21.704 1.00 28.61 227 ALA B C 1
ATOM 3235 O O . ALA B 1 227 ? 19.686 -56.915 22.466 1.00 27.30 227 ALA B O 1
ATOM 3237 N N . TYR B 1 228 ? 21.575 -55.930 21.724 1.00 23.44 228 TYR B N 1
ATOM 3238 C CA . TYR B 1 228 ? 22.472 -56.607 22.665 1.00 21.79 228 TYR B CA 1
ATOM 3239 C C . TYR B 1 228 ? 22.139 -56.247 24.113 1.00 25.66 228 TYR B C 1
ATOM 3240 O O . TYR B 1 228 ? 22.034 -57.133 24.985 1.00 23.52 228 TYR B O 1
ATOM 3249 N N . VAL B 1 229 ? 21.981 -54.948 24.374 1.00 23.08 229 VAL B N 1
ATOM 3250 C CA . VAL B 1 229 ? 21.672 -54.421 25.705 1.00 22.01 229 VAL B CA 1
ATOM 3251 C C . VAL B 1 229 ? 20.316 -54.919 26.227 1.00 27.29 229 VAL B C 1
ATOM 3252 O O . VAL B 1 229 ? 20.170 -55.089 27.432 1.00 26.72 229 VAL B O 1
ATOM 3256 N N . SER B 1 230 ? 19.339 -55.156 25.332 1.00 26.50 230 SER B N 1
ATOM 3257 C CA . SER B 1 230 ? 18.014 -55.682 25.695 1.00 27.46 230 SER B CA 1
ATOM 3258 C C . SER B 1 230 ? 18.086 -57.145 26.228 1.00 31.71 230 SER B C 1
ATOM 3259 O O . SER B 1 230 ? 17.169 -57.597 26.910 1.00 31.91 230 SER B O 1
ATOM 3262 N N . ILE B 1 231 ? 19.185 -57.863 25.941 1.00 27.43 231 ILE B N 1
ATOM 3263 C CA . ILE B 1 231 ? 19.415 -59.222 26.453 1.00 26.57 231 ILE B CA 1
ATOM 3264 C C . ILE B 1 231 ? 20.220 -59.107 27.781 1.00 29.93 231 ILE B C 1
ATOM 3265 O O . ILE B 1 231 ? 19.913 -59.797 28.763 1.00 27.51 231 ILE B O 1
ATOM 3270 N N . HIS B 1 232 ? 21.227 -58.222 27.816 1.00 25.90 232 HIS B N 1
ATOM 3271 C CA . HIS B 1 232 ? 22.074 -58.054 28.988 1.00 27.46 232 HIS B CA 1
ATOM 3272 C C . HIS B 1 232 ? 21.345 -57.403 30.143 1.00 31.75 232 HIS B C 1
ATOM 3273 O O . HIS B 1 232 ? 21.568 -57.795 31.291 1.00 33.37 232 HIS B O 1
ATOM 3280 N N . HIS B 1 233 ? 20.479 -56.422 29.850 1.00 25.89 233 HIS B N 1
ATOM 3281 C CA . HIS B 1 233 ? 19.709 -55.700 30.869 1.00 25.16 233 HIS B CA 1
ATOM 3282 C C . HIS B 1 233 ? 18.243 -55.739 30.457 1.00 30.85 233 HIS B C 1
ATOM 3283 O O . HIS B 1 233 ? 17.707 -54.715 30.026 1.00 31.31 233 HIS B O 1
ATOM 3290 N N . PRO B 1 234 ? 17.579 -56.918 30.533 1.00 28.00 234 PRO B N 1
ATOM 3291 C CA . PRO B 1 234 ? 16.178 -57.003 30.083 1.00 28.68 234 PRO B CA 1
ATOM 3292 C C . PRO B 1 234 ? 15.140 -56.236 30.902 1.00 34.22 234 PRO B C 1
ATOM 3293 O O . PRO B 1 234 ? 14.038 -56.040 30.411 1.00 34.04 234 PRO B O 1
ATOM 3297 N N . HIS B 1 235 ? 15.471 -55.814 32.122 1.00 32.93 235 HIS B N 1
ATOM 3298 C CA . HIS B 1 235 ? 14.512 -55.082 32.950 1.00 35.04 235 HIS B CA 1
ATOM 3299 C C . HIS B 1 235 ? 14.907 -53.621 33.167 1.00 37.80 235 HIS B C 1
ATOM 3300 O O . HIS B 1 235 ? 14.307 -52.961 34.007 1.00 38.21 235 HIS B O 1
ATOM 3307 N N . ASP B 1 236 ? 15.889 -53.104 32.384 1.00 32.56 236 ASP B N 1
ATOM 3308 C CA . ASP B 1 236 ? 16.332 -51.716 32.496 1.00 31.76 236 ASP B CA 1
ATOM 3309 C C . ASP B 1 236 ? 16.521 -51.086 31.119 1.00 35.39 236 ASP B C 1
ATOM 3310 O O . ASP B 1 236 ? 17.609 -51.147 30.540 1.00 33.83 236 ASP B O 1
ATOM 3315 N N . ARG B 1 237 ? 15.448 -50.478 30.597 1.00 32.65 237 ARG B N 1
ATOM 3316 C CA . ARG B 1 237 ? 15.428 -49.816 29.282 1.00 32.91 237 ARG B CA 1
ATOM 3317 C C . ARG B 1 237 ? 16.291 -48.532 29.212 1.00 34.91 237 ARG B C 1
ATOM 3318 O O . ARG B 1 237 ? 16.449 -47.987 28.125 1.00 34.87 237 ARG B O 1
ATOM 3326 N N . LEU B 1 238 ? 16.824 -48.048 30.356 1.00 27.82 238 LEU B N 1
ATOM 3327 C CA . LEU B 1 238 ? 17.668 -46.861 30.427 1.00 26.93 238 LEU B CA 1
ATOM 3328 C C . LEU B 1 238 ? 19.135 -47.190 30.173 1.00 30.26 238 LEU B C 1
ATOM 3329 O O . LEU B 1 238 ? 19.884 -46.286 29.855 1.00 31.26 238 LEU B O 1
ATOM 3334 N N . MET B 1 239 ? 19.547 -48.471 30.288 1.00 23.36 239 MET B N 1
ATOM 3335 C CA . MET B 1 239 ? 20.940 -48.859 30.066 1.00 23.45 239 MET B CA 1
ATOM 3336 C C . MET B 1 239 ? 21.437 -48.504 28.662 1.00 26.45 239 MET B C 1
ATOM 3337 O O . MET B 1 239 ? 22.539 -48.001 28.546 1.00 26.61 239 MET B O 1
ATOM 3342 N N . PHE B 1 240 ? 20.619 -48.719 27.607 1.00 23.08 240 PHE B N 1
ATOM 3343 C CA . PHE B 1 240 ? 20.993 -48.360 26.221 1.00 21.88 240 PHE B CA 1
ATOM 3344 C C . PHE B 1 240 ? 21.240 -46.837 26.044 1.00 25.86 240 PHE B C 1
ATOM 3345 O O . PHE B 1 240 ? 22.373 -46.482 25.674 1.00 22.35 240 PHE B O 1
ATOM 3353 N N . PRO B 1 241 ? 20.270 -45.911 26.321 1.00 23.16 241 PRO B N 1
ATOM 3354 C CA . PRO B 1 241 ? 20.588 -44.476 26.158 1.00 22.99 241 PRO B CA 1
ATOM 3355 C C . PRO B 1 241 ? 21.702 -44.002 27.094 1.00 28.42 241 PRO B C 1
ATOM 3356 O O . PRO B 1 241 ? 22.477 -43.147 26.676 1.00 30.57 241 PRO B O 1
ATOM 3360 N N . ARG B 1 242 ? 21.848 -44.585 28.325 1.00 25.06 242 ARG B N 1
ATOM 3361 C CA . ARG B 1 242 ? 22.930 -44.209 29.252 1.00 23.81 242 ARG B CA 1
ATOM 3362 C C . ARG B 1 242 ? 24.308 -44.443 28.623 1.00 26.40 242 ARG B C 1
ATOM 3363 O O . ARG B 1 242 ? 25.198 -43.607 28.778 1.00 24.44 242 ARG B O 1
ATOM 3371 N N . MET B 1 243 ? 24.485 -45.558 27.890 1.00 23.20 243 MET B N 1
ATOM 3372 C CA . MET B 1 243 ? 25.756 -45.839 27.229 1.00 21.72 243 MET B CA 1
ATOM 3373 C C . MET B 1 243 ? 25.984 -44.858 26.105 1.00 28.13 243 MET B C 1
ATOM 3374 O O . MET B 1 243 ? 27.103 -44.394 25.942 1.00 28.63 243 MET B O 1
ATOM 3379 N N . LEU B 1 244 ? 24.939 -44.552 25.305 1.00 25.81 244 LEU B N 1
ATOM 3380 C CA . LEU B 1 244 ? 25.095 -43.587 24.220 1.00 26.18 244 LEU B CA 1
ATOM 3381 C C . LEU B 1 244 ? 25.449 -42.232 24.754 1.00 29.28 244 LEU B C 1
ATOM 3382 O O . LEU B 1 244 ? 26.274 -41.561 24.160 1.00 29.16 244 LEU B O 1
ATOM 3387 N N . MET B 1 245 ? 24.829 -41.824 25.880 1.00 26.24 245 MET B N 1
ATOM 3388 C CA . MET B 1 245 ? 25.059 -40.522 26.511 1.00 25.59 245 MET B CA 1
ATOM 3389 C C . MET B 1 245 ? 26.502 -40.363 26.973 1.00 30.41 245 MET B C 1
ATOM 3390 O O . MET B 1 245 ? 26.952 -39.238 27.158 1.00 28.21 245 MET B O 1
ATOM 3395 N N . LYS B 1 246 ? 27.247 -41.480 27.120 1.00 26.32 246 LYS B N 1
ATOM 3396 C CA . LYS B 1 246 ? 28.639 -41.382 27.521 1.00 25.59 246 LYS B CA 1
ATOM 3397 C C . LYS B 1 246 ? 29.460 -40.812 26.379 1.00 26.26 246 LYS B C 1
ATOM 3398 O O . LYS B 1 246 ? 30.482 -40.209 26.639 1.00 26.38 246 LYS B O 1
ATOM 3404 N N . LEU B 1 247 ? 28.956 -40.920 25.125 1.00 21.55 247 LEU B N 1
ATOM 3405 C CA . LEU B 1 247 ? 29.615 -40.357 23.926 1.00 22.24 247 LEU B CA 1
ATOM 3406 C C . LEU B 1 247 ? 29.568 -38.835 23.897 1.00 24.83 247 LEU B C 1
ATOM 3407 O O . LEU B 1 247 ? 30.377 -38.230 23.198 1.00 24.78 247 LEU B O 1
ATOM 3412 N N . VAL B 1 248 ? 28.618 -38.226 24.641 1.00 20.21 248 VAL B N 1
ATOM 3413 C CA . VAL B 1 248 ? 28.436 -36.785 24.763 1.00 20.06 248 VAL B CA 1
ATOM 3414 C C . VAL B 1 248 ? 29.632 -36.304 25.615 1.00 23.82 248 VAL B C 1
ATOM 3415 O O . VAL B 1 248 ? 30.366 -35.414 25.193 1.00 22.78 248 VAL B O 1
ATOM 3419 N N . SER B 1 249 ? 29.824 -36.930 26.798 1.00 23.12 249 SER B N 1
ATOM 3420 C CA . SER B 1 249 ? 30.901 -36.657 27.771 1.00 23.40 249 SER B CA 1
ATOM 3421 C C . SER B 1 249 ? 32.273 -36.793 27.114 1.00 29.45 249 SER B C 1
ATOM 3422 O O . SER B 1 249 ? 33.150 -35.979 27.399 1.00 31.51 249 SER B O 1
ATOM 3425 N N . LEU B 1 250 ? 32.447 -37.806 26.235 1.00 23.81 250 LEU B N 1
ATOM 3426 C CA . LEU B 1 250 ? 33.688 -38.057 25.502 1.00 22.25 250 LEU B CA 1
ATOM 3427 C C . LEU B 1 250 ? 34.058 -36.889 24.616 1.00 26.52 250 LEU B C 1
ATOM 3428 O O . LEU B 1 250 ? 35.241 -36.584 24.488 1.00 28.38 250 LEU B O 1
ATOM 3433 N N . ARG B 1 251 ? 33.069 -36.213 24.004 1.00 26.21 251 ARG B N 1
ATOM 3434 C CA . ARG B 1 251 ? 33.351 -35.042 23.169 1.00 26.04 251 ARG B CA 1
ATOM 3435 C C . ARG B 1 251 ? 33.905 -33.909 23.988 1.00 30.56 251 ARG B C 1
ATOM 3436 O O . ARG B 1 251 ? 34.717 -33.174 23.468 1.00 31.52 251 ARG B O 1
ATOM 3444 N N . THR B 1 252 ? 33.431 -33.715 25.226 1.00 29.79 252 THR B N 1
ATOM 3445 C CA . THR B 1 252 ? 33.952 -32.660 26.116 1.00 30.44 252 THR B CA 1
ATOM 3446 C C . THR B 1 252 ? 35.391 -32.991 26.512 1.00 34.08 252 THR B C 1
ATOM 3447 O O . THR B 1 252 ? 36.245 -32.116 26.496 1.00 36.01 252 THR B O 1
ATOM 3451 N N . LEU B 1 253 ? 35.665 -34.254 26.818 1.00 29.86 253 LEU B N 1
ATOM 3452 C CA . LEU B 1 253 ? 37.001 -34.719 27.183 1.00 29.56 253 LEU B CA 1
ATOM 3453 C C . LEU B 1 253 ? 38.007 -34.538 26.052 1.00 33.90 253 LEU B C 1
ATOM 3454 O O . LEU B 1 253 ? 39.172 -34.214 26.294 1.00 33.64 253 LEU B O 1
ATOM 3459 N N . SER B 1 254 ? 37.545 -34.711 24.816 1.00 28.64 254 SER B N 1
ATOM 3460 C CA . SER B 1 254 ? 38.372 -34.518 23.643 1.00 28.04 254 SER B CA 1
ATOM 3461 C C . SER B 1 254 ? 38.793 -33.049 23.549 1.00 30.94 254 SER B C 1
ATOM 3462 O O . SER B 1 254 ? 39.905 -32.765 23.130 1.00 31.09 254 SER B O 1
ATOM 3465 N N . SER B 1 255 ? 37.902 -32.133 23.921 1.00 26.86 255 SER B N 1
ATOM 3466 C CA . SER B 1 255 ? 38.137 -30.691 23.912 1.00 27.44 255 SER B CA 1
ATOM 3467 C C . SER B 1 255 ? 39.108 -30.314 25.050 1.00 30.36 255 SER B C 1
ATOM 3468 O O . SER B 1 255 ? 39.982 -29.501 24.838 1.00 31.26 255 SER B O 1
ATOM 3471 N N . VAL B 1 256 ? 38.966 -30.928 26.235 1.00 24.94 256 VAL B N 1
ATOM 3472 C CA . VAL B 1 256 ? 39.832 -30.713 27.401 1.00 26.54 256 VAL B CA 1
ATOM 3473 C C . VAL B 1 256 ? 41.223 -31.231 27.002 1.00 30.56 256 VAL B C 1
ATOM 3474 O O . VAL B 1 256 ? 42.239 -30.645 27.375 1.00 31.46 256 VAL B O 1
ATOM 3478 N N . HIS B 1 257 ? 41.257 -32.326 26.224 1.00 26.20 257 HIS B N 1
ATOM 3479 C CA . HIS B 1 257 ? 42.513 -32.889 25.730 1.00 25.90 257 HIS B CA 1
ATOM 3480 C C . HIS B 1 257 ? 43.186 -31.921 24.745 1.00 29.28 257 HIS B C 1
ATOM 3481 O O . HIS B 1 257 ? 44.398 -31.736 24.808 1.00 28.63 257 HIS B O 1
ATOM 3488 N N . SER B 1 258 ? 42.418 -31.292 23.853 1.00 26.36 258 SER B N 1
ATOM 3489 C CA . SER B 1 258 ? 43.023 -30.358 22.910 1.00 28.00 258 SER B CA 1
ATOM 3490 C C . SER B 1 258 ? 43.660 -29.153 23.676 1.00 33.01 258 SER B C 1
ATOM 3491 O O . SER B 1 258 ? 44.671 -28.609 23.226 1.00 32.92 258 SER B O 1
ATOM 3494 N N . GLU B 1 259 ? 43.077 -28.770 24.834 1.00 29.70 259 GLU B N 1
ATOM 3495 C CA . GLU B 1 259 ? 43.619 -27.683 25.668 1.00 30.93 259 GLU B CA 1
ATOM 3496 C C . GLU B 1 259 ? 44.938 -28.135 26.302 1.00 35.26 259 GLU B C 1
ATOM 3497 O O . GLU B 1 259 ? 45.866 -27.329 26.444 1.00 36.04 259 GLU B O 1
ATOM 3503 N N . GLN B 1 260 ? 45.019 -29.440 26.664 1.00 30.53 260 GLN B N 1
ATOM 3504 C CA . GLN B 1 260 ? 46.201 -30.054 27.245 1.00 29.81 260 GLN B CA 1
ATOM 3505 C C . GLN B 1 260 ? 47.343 -30.096 26.204 1.00 34.82 260 GLN B C 1
ATOM 3506 O O . GLN B 1 260 ? 48.497 -29.881 26.569 1.00 34.94 260 GLN B O 1
ATOM 3512 N N . VAL B 1 261 ? 47.019 -30.373 24.925 1.00 32.24 261 VAL B N 1
ATOM 3513 C CA . VAL B 1 261 ? 48.006 -30.437 23.827 1.00 31.49 261 VAL B CA 1
ATOM 3514 C C . VAL B 1 261 ? 48.587 -29.048 23.612 1.00 37.50 261 VAL B C 1
ATOM 3515 O O . VAL B 1 261 ? 49.798 -28.916 23.448 1.00 36.60 261 VAL B O 1
ATOM 3519 N N . PHE B 1 262 ? 47.717 -28.020 23.636 1.00 35.36 262 PHE B N 1
ATOM 3520 C CA . PHE B 1 262 ? 48.084 -26.615 23.510 1.00 37.37 262 PHE B CA 1
ATOM 3521 C C . PHE B 1 262 ? 49.050 -26.239 24.662 1.00 42.69 262 PHE B C 1
ATOM 3522 O O . PHE B 1 262 ? 50.097 -25.660 24.391 1.00 44.08 262 PHE B O 1
ATOM 3530 N N . ALA B 1 263 ? 48.714 -26.593 25.930 1.00 39.37 263 ALA B N 1
ATOM 3531 C CA . ALA B 1 263 ? 49.550 -26.321 27.118 1.00 39.31 263 ALA B CA 1
A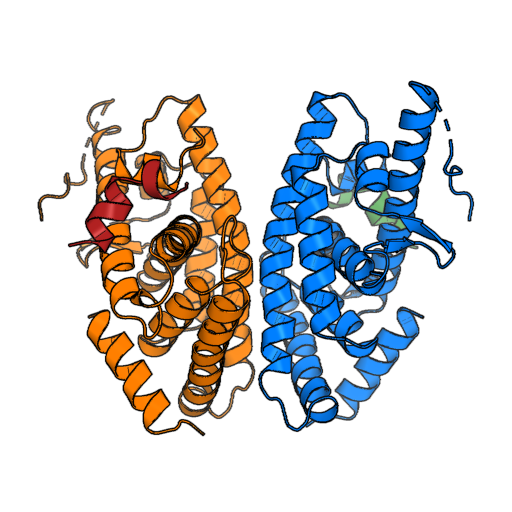TOM 3532 C C . ALA B 1 263 ? 50.951 -26.936 26.985 1.00 46.38 263 ALA B C 1
ATOM 3533 O O . ALA B 1 263 ? 51.918 -26.337 27.452 1.00 47.93 263 ALA B O 1
ATOM 3535 N N . LEU B 1 264 ? 51.069 -28.105 26.325 1.00 42.99 264 LEU B N 1
ATOM 3536 C CA . LEU B 1 264 ? 52.361 -28.760 26.096 1.00 43.42 264 LEU B CA 1
ATOM 3537 C C . LEU B 1 264 ? 53.235 -27.936 25.126 1.00 50.33 264 LEU B C 1
ATOM 3538 O O . LEU B 1 264 ? 54.458 -27.962 25.245 1.00 50.05 264 LEU B O 1
ATOM 3543 N N . ARG B 1 265 ? 52.601 -27.222 24.173 1.00 49.77 265 ARG B N 1
ATOM 3544 C CA . ARG B 1 265 ? 53.262 -26.367 23.187 1.00 51.30 265 ARG B CA 1
ATOM 3545 C C . ARG B 1 265 ? 53.981 -25.230 23.913 1.00 57.45 265 ARG B C 1
ATOM 3546 O O . ARG B 1 265 ? 55.169 -24.998 23.665 1.00 57.88 265 ARG B O 1
ATOM 3554 N N . LEU B 1 266 ? 53.257 -24.555 24.834 1.00 54.19 266 LEU B N 1
ATOM 3555 C CA . LEU B 1 266 ? 53.742 -23.437 25.648 1.00 54.38 266 LEU B CA 1
ATOM 3556 C C . LEU B 1 266 ? 54.944 -23.800 26.513 1.00 57.20 266 LEU B C 1
ATOM 3557 O O . LEU B 1 266 ? 55.870 -22.999 26.610 1.00 57.72 266 LEU B O 1
ATOM 3562 N N . GLN B 1 267 ? 54.934 -24.990 27.133 1.00 52.84 267 GLN B N 1
ATOM 3563 C CA . GLN B 1 267 ? 56.021 -25.464 27.991 1.00 52.85 267 GLN B CA 1
ATOM 3564 C C . GLN B 1 267 ? 57.098 -26.273 27.211 1.00 58.08 267 GLN B C 1
ATOM 3565 O O . GLN B 1 267 ? 57.934 -26.940 27.825 1.00 57.81 267 GLN B O 1
ATOM 3571 N N . ASP B 1 268 ? 57.072 -26.187 25.862 1.00 55.96 268 ASP B N 1
ATOM 3572 C CA . ASP B 1 268 ? 57.975 -26.833 24.893 1.00 57.06 268 ASP B CA 1
ATOM 3573 C C . ASP B 1 268 ? 58.182 -28.365 25.087 1.00 61.57 268 ASP B C 1
ATOM 3574 O O . ASP B 1 268 ? 59.213 -28.909 24.671 1.00 62.85 268 ASP B O 1
ATOM 3579 N N . LYS B 1 269 ? 57.185 -29.058 25.682 1.00 55.58 269 LYS B N 1
ATOM 3580 C CA . LYS B 1 269 ? 57.200 -30.504 25.877 1.00 53.49 269 LYS B CA 1
ATOM 3581 C C . LYS B 1 269 ? 56.716 -31.042 24.537 1.00 53.89 269 LYS B C 1
ATOM 3582 O O . LYS B 1 269 ? 55.587 -30.762 24.119 1.00 55.25 269 LYS B O 1
ATOM 3588 N N . LYS B 1 270 ? 57.587 -31.753 23.833 1.00 45.67 270 LYS B N 1
ATOM 3589 C CA . LYS B 1 270 ? 57.269 -32.256 22.507 1.00 43.21 270 LYS B CA 1
ATOM 3590 C C . LYS B 1 270 ? 56.671 -33.640 22.510 1.00 41.63 270 LYS B C 1
ATOM 3591 O O . LYS B 1 270 ? 57.151 -34.543 23.204 1.00 39.97 270 LYS B O 1
ATOM 3597 N N . LEU B 1 271 ? 55.593 -33.802 21.726 1.00 35.18 271 LEU B N 1
ATOM 3598 C CA . LEU B 1 271 ? 54.946 -35.100 21.603 1.00 32.81 271 LEU B CA 1
ATOM 3599 C C . LEU B 1 271 ? 55.744 -35.932 20.603 1.00 35.49 271 LEU B C 1
ATOM 3600 O O . LEU B 1 271 ? 56.300 -35.364 19.652 1.00 35.01 271 LEU B O 1
ATOM 3605 N N . PRO B 1 272 ? 55.842 -37.265 20.787 1.00 32.16 272 PRO B N 1
ATOM 3606 C CA . PRO B 1 272 ? 56.575 -38.077 19.808 1.00 32.35 272 PRO B CA 1
ATOM 3607 C C . PRO B 1 272 ? 55.902 -38.015 18.419 1.00 39.16 272 PRO B C 1
ATOM 3608 O O . PRO B 1 272 ? 54.762 -37.558 18.355 1.00 38.98 272 PRO B O 1
ATOM 3612 N N . PRO B 1 273 ? 56.586 -38.396 17.301 1.00 35.93 273 PRO B N 1
ATOM 3613 C CA . PRO B 1 273 ? 55.988 -38.221 15.956 1.00 34.72 273 PRO B CA 1
ATOM 3614 C C . PRO B 1 273 ? 54.517 -38.640 15.731 1.00 35.69 273 PRO B C 1
ATOM 3615 O O . PRO B 1 273 ? 53.778 -37.809 15.222 1.00 36.19 273 PRO B O 1
ATOM 3619 N N . LEU B 1 274 ? 54.080 -39.872 16.076 1.00 30.08 274 LEU B N 1
ATOM 3620 C CA . LEU B 1 274 ? 52.676 -40.289 15.838 1.00 29.16 274 LEU B CA 1
ATOM 3621 C C . LEU B 1 274 ? 51.630 -39.450 16.589 1.00 32.28 274 LEU B C 1
ATOM 3622 O O . LEU B 1 274 ? 50.578 -39.121 16.033 1.00 31.28 274 LEU B O 1
ATOM 3627 N N . LEU B 1 275 ? 51.915 -39.124 17.858 1.00 28.96 275 LEU B N 1
ATOM 3628 C CA . LEU B 1 275 ? 51.007 -38.321 18.676 1.00 28.49 275 LEU B CA 1
ATOM 3629 C C . LEU B 1 275 ? 50.981 -36.908 18.155 1.00 31.97 275 LEU B C 1
ATOM 3630 O O . LEU B 1 275 ? 49.905 -36.330 18.083 1.00 31.24 275 LEU B O 1
ATOM 3635 N N . SER B 1 276 ? 52.155 -36.359 17.732 1.00 28.51 276 SER B N 1
ATOM 3636 C CA . SER B 1 276 ? 52.202 -34.993 17.180 1.00 28.82 276 SER B CA 1
ATOM 3637 C C . SER B 1 276 ? 51.442 -34.911 15.848 1.00 32.54 276 SER B C 1
ATOM 3638 O O . SER B 1 276 ? 50.821 -33.896 15.533 1.00 33.00 276 SER B O 1
ATOM 3641 N N . GLU B 1 277 ? 51.473 -35.995 15.081 1.00 30.24 277 GLU B N 1
ATOM 3642 C CA . GLU B 1 277 ? 50.785 -36.100 13.807 1.00 29.47 277 GLU B CA 1
ATOM 3643 C C . GLU B 1 277 ? 49.255 -36.029 13.993 1.00 33.53 277 GLU B C 1
ATOM 3644 O O . GLU B 1 277 ? 48.585 -35.212 13.349 1.00 33.58 277 GLU B O 1
ATOM 3650 N N . ILE B 1 278 ? 48.697 -36.875 14.866 1.00 29.08 278 ILE B N 1
ATOM 3651 C CA . ILE B 1 278 ? 47.243 -36.884 15.043 1.00 27.52 278 ILE B CA 1
ATOM 3652 C C . ILE B 1 278 ? 46.721 -35.706 15.878 1.00 29.72 278 ILE B C 1
ATOM 3653 O O . ILE B 1 278 ? 45.592 -35.257 15.633 1.00 29.57 278 ILE B O 1
ATOM 3658 N N . TRP B 1 279 ? 47.525 -35.179 16.826 1.00 26.47 279 TRP B N 1
ATOM 3659 C CA . TRP B 1 279 ? 47.056 -34.133 17.744 1.00 27.33 279 TRP B CA 1
ATOM 3660 C C . TRP B 1 279 ? 47.544 -32.709 17.580 1.00 37.51 279 TRP B C 1
ATOM 3661 O O . TRP B 1 279 ? 46.770 -31.804 17.887 1.00 36.50 279 TRP B O 1
ATOM 3672 N N . ASP B 1 280 ? 48.806 -32.482 17.191 1.00 39.77 280 ASP B N 1
ATOM 3673 C CA . ASP B 1 280 ? 49.315 -31.110 17.078 1.00 41.64 280 ASP B CA 1
ATOM 3674 C C . ASP B 1 280 ? 48.690 -30.322 15.923 1.00 51.48 280 ASP B C 1
ATOM 3675 O O . ASP B 1 280 ? 48.219 -30.903 14.935 1.00 49.57 280 ASP B O 1
ATOM 3680 N N . VAL B 1 281 ? 48.652 -28.991 16.098 1.00 53.71 281 VAL B N 1
ATOM 3681 C CA . VAL B 1 281 ? 48.136 -28.032 15.124 1.00 56.02 281 VAL B CA 1
ATOM 3682 C C . VAL B 1 281 ? 49.359 -27.570 14.294 1.00 64.46 281 VAL B C 1
ATOM 3683 O O . VAL B 1 281 ? 50.316 -27.017 14.854 1.00 64.29 281 VAL B O 1
ATOM 3687 N N . HIS B 1 282 ? 49.334 -27.837 12.968 1.00 62.85 282 HIS B N 1
ATOM 3688 C CA . HIS B 1 282 ? 50.422 -27.492 12.045 1.00 99.81 282 HIS B CA 1
ATOM 3689 C C . HIS B 1 282 ? 50.058 -26.338 11.096 1.00 128.86 282 HIS B C 1
ATOM 3690 O O . HIS B 1 282 ? 48.907 -25.903 11.034 1.00 90.26 282 HIS B O 1
ATOM 3697 N N . SER C 2 7 ? 31.299 -18.470 45.227 1.00 24.71 -3 SER C N 1
ATOM 3698 C CA . SER C 2 7 ? 30.213 -19.201 44.559 1.00 23.53 -3 SER C CA 1
ATOM 3699 C C . SER C 2 7 ? 30.010 -18.813 43.109 1.00 28.36 -3 SER C C 1
ATOM 3700 O O . SER C 2 7 ? 30.520 -17.789 42.675 1.00 26.44 -3 SER C O 1
ATOM 3703 N N . LEU C 2 8 ? 29.227 -19.615 42.350 1.00 25.92 -2 LEU C N 1
ATOM 3704 C CA . LEU C 2 8 ? 28.883 -19.260 40.981 1.00 25.88 -2 LEU C CA 1
ATOM 3705 C C . LEU C 2 8 ? 27.818 -18.191 41.076 1.00 26.82 -2 LEU C C 1
ATOM 3706 O O . LEU C 2 8 ? 27.778 -17.289 40.244 1.00 24.41 -2 LEU C O 1
ATOM 3711 N N . THR C 2 9 ? 26.936 -18.311 42.081 1.00 24.57 -1 THR C N 1
ATOM 3712 C CA . THR C 2 9 ? 25.829 -17.383 42.331 1.00 25.37 -1 THR C CA 1
ATOM 3713 C C . THR C 2 9 ? 26.305 -15.928 42.424 1.00 28.88 -1 THR C C 1
ATOM 3714 O O . THR C 2 9 ? 25.738 -15.077 41.750 1.00 29.62 -1 THR C O 1
ATOM 3718 N N . GLU C 2 10 ? 27.325 -15.638 43.251 1.00 24.48 0 GLU C N 1
ATOM 3719 C CA . GLU C 2 10 ? 27.833 -14.273 43.396 1.00 23.18 0 GLU C CA 1
ATOM 3720 C C . GLU C 2 10 ? 28.467 -13.739 42.103 1.00 29.59 0 GLU C C 1
ATOM 3721 O O . GLU C 2 10 ? 28.517 -12.532 41.926 1.00 32.27 0 GLU C O 1
ATOM 3727 N N . ARG C 2 11 ? 28.922 -14.642 41.200 1.00 28.15 1 ARG C N 1
ATOM 3728 C CA . ARG C 2 11 ? 29.587 -14.335 39.919 1.00 27.15 1 ARG C CA 1
ATOM 3729 C C . ARG C 2 11 ? 28.625 -14.297 38.740 1.00 30.58 1 ARG C C 1
ATOM 3730 O O . ARG C 2 11 ? 29.054 -13.998 37.628 1.00 31.60 1 ARG C O 1
ATOM 3738 N N . HIS C 2 12 ? 27.329 -14.600 38.977 1.00 25.10 2 HIS C N 1
ATOM 3739 C CA . HIS C 2 12 ? 26.277 -14.613 37.962 1.00 23.40 2 HIS C CA 1
ATOM 3740 C C . HIS C 2 12 ? 25.055 -13.866 38.466 1.00 27.37 2 HIS C C 1
ATOM 3741 O O . HIS C 2 12 ? 23.973 -14.428 38.529 1.00 27.73 2 HIS C O 1
ATOM 3748 N N . LYS C 2 13 ? 25.211 -12.569 38.780 1.00 25.40 3 LYS C N 1
ATOM 3749 C CA . LYS C 2 13 ? 24.116 -11.759 39.319 1.00 24.28 3 LYS C CA 1
ATOM 3750 C C . LYS C 2 13 ? 22.915 -11.574 38.406 1.00 27.38 3 LYS C C 1
ATOM 3751 O O . LYS C 2 13 ? 21.793 -11.555 38.909 1.00 27.42 3 LYS C O 1
ATOM 3757 N N . ILE C 2 14 ? 23.112 -11.416 37.101 1.00 27.60 4 ILE C N 1
ATOM 3758 C CA . ILE C 2 14 ? 21.966 -11.229 36.185 1.00 27.58 4 ILE C CA 1
ATOM 3759 C C . ILE C 2 14 ? 21.159 -12.531 36.048 1.00 31.69 4 ILE C C 1
ATOM 3760 O O . ILE C 2 14 ? 19.928 -12.523 36.170 1.00 30.52 4 ILE C O 1
ATOM 3765 N N . LEU C 2 15 ? 21.862 -13.650 35.825 1.00 29.62 5 LEU C N 1
ATOM 3766 C CA . LEU C 2 15 ? 21.247 -14.985 35.718 1.00 28.27 5 LEU C CA 1
ATOM 3767 C C . LEU C 2 15 ? 20.534 -15.304 37.038 1.00 29.17 5 LEU C C 1
ATOM 3768 O O . LEU C 2 15 ? 19.405 -15.798 37.031 1.00 28.10 5 LEU C O 1
ATOM 3773 N N . HIS C 2 16 ? 21.179 -14.983 38.165 1.00 25.48 6 HIS C N 1
ATOM 3774 C CA . HIS C 2 16 ? 20.580 -15.176 39.485 1.00 25.97 6 HIS C CA 1
ATOM 3775 C C . HIS C 2 16 ? 19.271 -14.398 39.557 1.00 30.64 6 HIS C C 1
ATOM 3776 O O . HIS C 2 16 ? 18.251 -14.977 39.908 1.00 30.84 6 HIS C O 1
ATOM 3783 N N . ARG C 2 17 ? 19.283 -13.088 39.192 1.00 28.40 7 ARG C N 1
ATOM 3784 C CA . ARG C 2 17 ? 18.070 -12.252 39.219 1.00 28.64 7 ARG C CA 1
ATOM 3785 C C . ARG C 2 17 ? 16.974 -12.777 38.283 1.00 32.15 7 ARG C C 1
ATOM 3786 O O . ARG C 2 17 ? 15.809 -12.739 38.667 1.00 32.61 7 ARG C O 1
ATOM 3794 N N . LEU C 2 18 ? 17.341 -13.291 37.076 1.00 30.57 8 LEU C N 1
ATOM 3795 C CA . LEU C 2 18 ? 16.364 -13.863 36.130 1.00 30.48 8 LEU C CA 1
ATOM 3796 C C . LEU C 2 18 ? 15.689 -15.116 36.750 1.00 30.81 8 LEU C C 1
ATOM 3797 O O . LEU C 2 18 ? 14.504 -15.357 36.553 1.00 30.47 8 LEU C O 1
ATOM 3802 N N . LEU C 2 19 ? 16.444 -15.901 37.507 1.00 25.81 9 LEU C N 1
ATOM 3803 C CA . LEU C 2 19 ? 15.906 -17.093 38.151 1.00 23.86 9 LEU C CA 1
ATOM 3804 C C . LEU C 2 19 ? 14.973 -16.755 39.303 1.00 31.86 9 LEU C C 1
ATOM 3805 O O . LEU C 2 19 ? 13.972 -17.439 39.492 1.00 31.35 9 LEU C O 1
ATOM 3810 N N . GLN C 2 20 ? 15.300 -15.701 40.068 1.00 30.72 10 GLN C N 1
ATOM 3811 C CA . GLN C 2 20 ? 14.526 -15.260 41.223 1.00 30.96 10 GLN C CA 1
ATOM 3812 C C . GLN C 2 20 ? 13.166 -14.697 40.857 1.00 37.60 10 GLN C C 1
ATOM 3813 O O . GLN C 2 20 ? 12.207 -14.918 41.600 1.00 37.96 10 GLN C O 1
ATOM 3819 N N . GLU C 2 21 ? 13.084 -13.931 39.756 1.00 35.57 11 GLU C N 1
ATOM 3820 C CA . GLU C 2 21 ? 11.837 -13.291 39.307 1.00 60.94 11 GLU C CA 1
ATOM 3821 C C . GLU C 2 21 ? 10.755 -14.292 38.909 1.00 91.89 11 GLU C C 1
ATOM 3822 O O . GLU C 2 21 ? 9.810 -14.490 39.667 1.00 68.49 11 GLU C O 1
ATOM 3828 N N . SER D 2 7 ? 45.594 -32.939 1.300 1.00 23.54 -3 SER D N 1
ATOM 3829 C CA . SER D 2 7 ? 44.807 -33.972 1.957 1.00 24.21 -3 SER D CA 1
ATOM 3830 C C . SER D 2 7 ? 45.261 -34.252 3.380 1.00 27.40 -3 SER D C 1
ATOM 3831 O O . SER D 2 7 ? 46.379 -33.915 3.748 1.00 26.81 -3 SER D O 1
ATOM 3834 N N . LEU D 2 8 ? 44.423 -34.950 4.169 1.00 23.50 -2 LEU D N 1
ATOM 3835 C CA . LEU D 2 8 ? 44.861 -35.366 5.486 1.00 24.02 -2 LEU D CA 1
ATOM 3836 C C . LEU D 2 8 ? 45.883 -36.458 5.284 1.00 27.88 -2 LEU D C 1
ATOM 3837 O O . LEU D 2 8 ? 46.812 -36.530 6.067 1.00 27.90 -2 LEU D O 1
ATOM 3842 N N . THR D 2 9 ? 45.736 -37.313 4.240 1.00 23.74 -1 THR D N 1
ATOM 3843 C CA . THR D 2 9 ? 46.689 -38.418 4.000 1.00 24.15 -1 THR D CA 1
ATOM 3844 C C . THR D 2 9 ? 48.153 -37.976 3.951 1.00 30.37 -1 THR D C 1
ATOM 3845 O O . THR D 2 9 ? 48.994 -38.623 4.560 1.00 30.78 -1 THR D O 1
ATOM 3849 N N . GLU D 2 10 ? 48.462 -36.893 3.211 1.00 27.59 0 GLU D N 1
ATOM 3850 C CA . GLU D 2 10 ? 49.853 -36.422 3.046 1.00 26.47 0 GLU D CA 1
ATOM 3851 C C . GLU D 2 10 ? 50.460 -35.896 4.358 1.00 32.00 0 GLU D C 1
ATOM 3852 O O . GLU D 2 10 ? 51.675 -35.972 4.551 1.00 31.21 0 GLU D O 1
ATOM 3858 N N . ARG D 2 11 ? 49.592 -35.414 5.272 1.00 28.56 1 ARG D N 1
ATOM 3859 C CA . ARG D 2 11 ? 49.967 -34.859 6.583 1.00 28.85 1 ARG D CA 1
ATOM 3860 C C . ARG D 2 11 ? 49.903 -35.901 7.713 1.00 32.96 1 ARG D C 1
ATOM 3861 O O . ARG D 2 11 ? 50.223 -35.564 8.850 1.00 35.96 1 ARG D O 1
ATOM 3869 N N . HIS D 2 12 ? 49.528 -37.152 7.408 1.00 24.96 2 HIS D N 1
ATOM 3870 C CA . HIS D 2 12 ? 49.406 -38.229 8.396 1.00 23.46 2 HIS D CA 1
ATOM 3871 C C . HIS D 2 12 ? 50.094 -39.477 7.908 1.00 29.95 2 HIS D C 1
ATOM 3872 O O . HIS D 2 12 ? 49.480 -40.532 7.819 1.00 30.60 2 HIS D O 1
ATOM 3879 N N . LYS D 2 13 ? 51.402 -39.358 7.604 1.00 28.44 3 LYS D N 1
ATOM 3880 C CA . LYS D 2 13 ? 52.245 -40.430 7.067 1.00 27.53 3 LYS D CA 1
ATOM 3881 C C . LYS D 2 13 ? 52.374 -41.665 7.972 1.00 30.39 3 LYS D C 1
ATOM 3882 O O . LYS D 2 13 ? 52.324 -42.796 7.459 1.00 29.69 3 LYS D O 1
ATOM 3888 N N . ILE D 2 14 ? 52.524 -41.476 9.290 1.00 27.91 4 ILE D N 1
ATOM 3889 C CA . ILE D 2 14 ? 52.657 -42.622 10.214 1.00 28.54 4 ILE D CA 1
ATOM 3890 C C . ILE D 2 14 ? 51.363 -43.422 10.303 1.00 30.96 4 ILE D C 1
ATOM 3891 O O . ILE D 2 14 ? 51.377 -44.651 10.170 1.00 29.92 4 ILE D O 1
ATOM 3896 N N . LEU D 2 15 ? 50.246 -42.713 10.524 1.00 27.98 5 LEU D N 1
ATOM 3897 C CA . LEU D 2 15 ? 48.916 -43.300 10.606 1.00 26.86 5 LEU D CA 1
ATOM 3898 C C . LEU D 2 15 ? 48.582 -43.977 9.271 1.00 31.42 5 LEU D C 1
ATOM 3899 O O . LEU D 2 15 ? 48.096 -45.105 9.275 1.00 29.84 5 LEU D O 1
ATOM 3904 N N . HIS D 2 16 ? 48.921 -43.321 8.127 1.00 30.30 6 HIS D N 1
ATOM 3905 C CA . HIS D 2 16 ? 48.718 -43.900 6.809 1.00 29.96 6 HIS D CA 1
ATOM 3906 C C . HIS D 2 16 ? 49.438 -45.268 6.688 1.00 32.76 6 HIS D C 1
ATOM 3907 O O . HIS D 2 16 ? 48.819 -46.220 6.224 1.00 32.82 6 HIS D O 1
ATOM 3914 N N . ARG D 2 17 ? 50.731 -45.372 7.124 1.00 28.24 7 ARG D N 1
ATOM 3915 C CA . ARG D 2 17 ? 51.502 -46.627 7.059 1.00 28.01 7 ARG D CA 1
ATOM 3916 C C . ARG D 2 17 ? 50.895 -47.722 7.941 1.00 29.22 7 ARG D C 1
ATOM 3917 O O . ARG D 2 17 ? 50.894 -48.882 7.532 1.00 26.60 7 ARG D O 1
ATOM 3925 N N . LEU D 2 18 ? 50.376 -47.358 9.149 1.00 26.87 8 LEU D N 1
ATOM 3926 C CA . LEU D 2 18 ? 49.726 -48.312 10.074 1.00 26.56 8 LEU D CA 1
ATOM 3927 C C . LEU D 2 18 ? 48.481 -48.932 9.423 1.00 27.89 8 LEU D C 1
ATOM 3928 O O . LEU D 2 18 ? 48.248 -50.131 9.561 1.00 26.05 8 LEU D O 1
ATOM 3933 N N . LEU D 2 19 ? 47.730 -48.134 8.667 1.00 24.39 9 LEU D N 1
ATOM 3934 C CA . LEU D 2 19 ? 46.545 -48.585 7.942 1.00 24.02 9 LEU D CA 1
ATOM 3935 C C . LEU D 2 19 ? 46.890 -49.488 6.751 1.00 30.41 9 LEU D C 1
ATOM 3936 O O . LEU D 2 19 ? 46.195 -50.474 6.526 1.00 30.07 9 LEU D O 1
ATOM 3941 N N . GLN D 2 20 ? 47.943 -49.143 5.992 1.00 30.49 10 GLN D N 1
ATOM 3942 C CA . GLN D 2 20 ? 48.429 -49.890 4.823 1.00 32.92 10 GLN D CA 1
ATOM 3943 C C . GLN D 2 20 ? 48.981 -51.279 5.152 1.00 41.53 10 GLN D C 1
ATOM 3944 O O . GLN D 2 20 ? 48.772 -52.203 4.368 1.00 43.69 10 GLN D O 1
ATOM 3950 N N . GLU D 2 21 ? 49.729 -51.422 6.260 1.00 41.37 11 GLU D N 1
ATOM 3951 C CA . GLU D 2 21 ? 50.377 -52.684 6.663 1.00 48.02 11 GLU D CA 1
ATOM 3952 C C . GLU D 2 21 ? 49.406 -53.848 6.980 1.00 69.19 11 GLU D C 1
ATOM 3953 O O . GLU D 2 21 ? 49.836 -55.024 6.915 1.00 73.05 11 GLU D O 1
#

B-factor: mean 38.66, std 17.15, range [12.56, 128.86]